Protein AF-0000000074030053 (afdb_homodimer)

Structure (mmCIF, N/CA/C/O backbone):
data_AF-0000000074030053-model_v1
#
loop_
_entity.id
_entity.type
_entity.pdbx_description
1 polymer 'Cell translocating kinase A N-terminus'
#
loop_
_atom_site.group_PDB
_atom_site.id
_atom_site.type_symbol
_atom_site.label_atom_id
_atom_site.label_alt_id
_atom_site.label_comp_id
_atom_site.label_asym_id
_atom_site.label_entity_id
_atom_site.label_seq_id
_atom_site.pdbx_PDB_ins_code
_atom_site.Cartn_x
_atom_site.Cartn_y
_atom_site.Cartn_z
_atom_site.occupancy
_atom_site.B_iso_or_equiv
_atom_site.auth_seq_id
_atom_site.auth_comp_id
_atom_site.auth_asym_id
_atom_site.auth_atom_id
_atom_site.pdbx_PDB_model_num
ATOM 1 N N . MET A 1 1 ? 24.75 19.812 11.156 1 85.69 1 MET A N 1
ATOM 2 C CA . MET A 1 1 ? 23.734 18.812 10.812 1 85.69 1 MET A CA 1
ATOM 3 C C . MET A 1 1 ? 24.188 17.406 11.188 1 85.69 1 MET A C 1
ATOM 5 O O . MET A 1 1 ? 25.391 17.125 11.18 1 85.69 1 MET A O 1
ATOM 9 N N . ILE A 1 2 ? 23.359 16.562 11.633 1 94.81 2 ILE A N 1
ATOM 10 C CA . ILE A 1 2 ? 23.641 15.188 12.047 1 94.81 2 ILE A CA 1
ATOM 11 C C . ILE A 1 2 ? 24.062 14.352 10.836 1 94.81 2 ILE A C 1
ATOM 13 O O . ILE A 1 2 ? 23.453 14.445 9.773 1 94.81 2 ILE A O 1
ATOM 17 N N . ASP A 1 3 ? 25.141 13.68 10.945 1 97.06 3 ASP A N 1
ATOM 18 C CA . ASP A 1 3 ? 25.562 12.75 9.906 1 97.06 3 ASP A CA 1
ATOM 19 C C . ASP A 1 3 ? 25.109 11.328 10.211 1 97.06 3 ASP A C 1
ATOM 21 O O . ASP A 1 3 ? 25.594 10.695 11.148 1 97.06 3 ASP A O 1
ATOM 25 N N . PHE A 1 4 ? 24.219 10.742 9.32 1 97.62 4 PHE A N 1
ATOM 26 C CA . PHE A 1 4 ? 23.609 9.438 9.578 1 97.62 4 PHE A CA 1
ATOM 27 C C . PHE A 1 4 ? 24.375 8.336 8.844 1 97.62 4 PHE A C 1
ATOM 29 O O . PHE A 1 4 ? 23.984 7.172 8.898 1 97.62 4 PHE A O 1
ATOM 36 N N . THR A 1 5 ? 25.438 8.633 8.219 1 96.75 5 THR A N 1
ATOM 37 C CA . THR A 1 5 ? 26.141 7.734 7.301 1 96.75 5 THR A CA 1
ATOM 38 C C . THR A 1 5 ? 26.562 6.449 8.008 1 96.75 5 THR A C 1
ATOM 40 O O . THR A 1 5 ? 26.453 5.359 7.449 1 96.75 5 THR A O 1
ATOM 43 N N . LEU A 1 6 ? 26.984 6.523 9.203 1 96.19 6 LEU A N 1
ATOM 44 C CA . LEU A 1 6 ? 27.594 5.379 9.883 1 96.19 6 LEU A CA 1
ATOM 45 C C . LEU A 1 6 ? 26.594 4.711 10.812 1 96.19 6 LEU A C 1
ATOM 47 O O . LEU A 1 6 ? 26.938 3.77 11.531 1 96.19 6 LEU A O 1
ATOM 51 N N . CYS A 1 7 ? 25.359 5.207 10.82 1 97.31 7 CYS A N 1
ATOM 52 C CA . CYS A 1 7 ? 24.344 4.574 11.656 1 97.31 7 CYS A CA 1
ATOM 53 C C . CYS A 1 7 ? 24.109 3.131 11.219 1 97.31 7 CYS A C 1
ATOM 55 O O . CYS A 1 7 ? 24.141 2.82 10.031 1 97.31 7 CYS A O 1
ATOM 57 N N . GLU A 1 8 ? 23.875 2.277 12.219 1 96.81 8 GLU A N 1
ATOM 58 C CA . GLU A 1 8 ? 23.562 0.881 11.93 1 96.81 8 GLU A CA 1
ATOM 59 C C . GLU A 1 8 ? 22.234 0.759 11.18 1 96.81 8 GLU A C 1
ATOM 61 O O . GLU A 1 8 ? 21.234 1.379 11.562 1 96.81 8 GLU A O 1
ATOM 66 N N . VAL A 1 9 ? 22.234 0.008 10.117 1 95.44 9 VAL A N 1
ATOM 67 C CA . VAL A 1 9 ? 21.031 -0.228 9.336 1 95.44 9 VAL A CA 1
ATOM 68 C C . VAL A 1 9 ? 20.344 -1.505 9.812 1 95.44 9 VAL A C 1
ATOM 70 O O . VAL A 1 9 ? 21 -2.537 9.992 1 95.44 9 VAL A O 1
ATOM 73 N N . ASN A 1 10 ? 19.078 -1.424 10.172 1 95.44 10 ASN A N 1
ATOM 74 C CA . ASN A 1 10 ? 18.266 -2.602 10.453 1 95.44 10 ASN A CA 1
ATOM 75 C C . ASN A 1 10 ? 17.578 -3.129 9.195 1 95.44 10 ASN A C 1
ATOM 77 O O . ASN A 1 10 ? 16.547 -2.602 8.773 1 95.44 10 ASN A O 1
ATOM 81 N N . LYS A 1 11 ? 18.062 -4.219 8.648 1 94.12 11 LYS A N 1
ATOM 82 C CA . LYS A 1 11 ? 17.594 -4.727 7.359 1 94.12 11 LYS A CA 1
ATOM 83 C C . LYS A 1 11 ? 16.281 -5.477 7.516 1 94.12 11 LYS A C 1
ATOM 85 O O . LYS A 1 11 ? 15.633 -5.824 6.523 1 94.12 11 LYS A O 1
ATOM 90 N N . PHE A 1 12 ? 15.844 -5.688 8.719 1 94.44 12 PHE A N 1
ATOM 91 C CA . PHE A 1 12 ? 14.633 -6.453 8.961 1 94.44 12 PHE A CA 1
ATOM 92 C C . PHE A 1 12 ? 13.414 -5.539 9.023 1 94.44 12 PHE A C 1
ATOM 94 O O . PHE A 1 12 ? 12.305 -5.988 9.336 1 94.44 12 PHE A O 1
ATOM 101 N N . ARG A 1 13 ? 13.633 -4.246 8.828 1 93.75 13 ARG A N 1
ATOM 102 C CA . ARG A 1 13 ? 12.555 -3.271 8.719 1 93.75 13 ARG A CA 1
ATOM 103 C C . ARG A 1 13 ? 12.594 -2.561 7.371 1 93.75 13 ARG A C 1
ATOM 105 O O . ARG A 1 13 ? 13.664 -2.209 6.875 1 93.75 13 ARG A O 1
ATOM 112 N N . ALA A 1 14 ? 11.469 -2.533 6.766 1 92.75 14 ALA A N 1
ATOM 113 C CA . ALA A 1 14 ? 11.305 -1.808 5.508 1 92.75 14 ALA A CA 1
ATOM 114 C C . ALA A 1 14 ? 9.961 -1.078 5.469 1 92.75 14 ALA A C 1
ATOM 116 O O . ALA A 1 14 ? 9.07 -1.365 6.27 1 92.75 14 ALA A O 1
ATOM 117 N N . TYR A 1 15 ? 9.875 -0.106 4.625 1 93.12 15 TYR A N 1
ATOM 118 C CA . TYR A 1 15 ? 8.711 0.775 4.633 1 93.12 15 TYR A CA 1
ATOM 119 C C . TYR A 1 15 ? 8.125 0.916 3.234 1 93.12 15 TYR A C 1
ATOM 121 O O . TYR A 1 15 ? 8.844 0.816 2.238 1 93.12 15 TYR A O 1
ATOM 129 N N . GLY A 1 16 ? 6.816 1.124 3.207 1 91.06 16 GLY A N 1
ATOM 130 C CA . GLY A 1 16 ? 6.141 1.364 1.942 1 91.06 16 GLY A CA 1
ATOM 131 C C . GLY A 1 16 ? 6.273 2.797 1.459 1 91.06 16 GLY A C 1
ATOM 132 O O . GLY A 1 16 ? 7.18 3.518 1.881 1 91.06 16 GLY A O 1
ATOM 133 N N . GLY A 1 17 ? 5.43 3.113 0.49 1 87.12 17 GLY A N 1
ATOM 134 C CA . GLY A 1 17 ? 5.438 4.457 -0.07 1 87.12 17 GLY A CA 1
ATOM 135 C C . GLY A 1 17 ? 5.969 4.508 -1.49 1 87.12 17 GLY A C 1
ATOM 136 O O . GLY A 1 17 ? 6.879 3.756 -1.846 1 87.12 17 GLY A O 1
ATOM 137 N N . ALA A 1 18 ? 5.484 5.449 -2.238 1 75.69 18 ALA A N 1
ATOM 138 C CA . ALA A 1 18 ? 5.781 5.535 -3.666 1 75.69 18 ALA A CA 1
ATOM 139 C C . ALA A 1 18 ? 7.098 6.273 -3.91 1 75.69 18 ALA A C 1
ATOM 141 O O . ALA A 1 18 ? 7.688 6.164 -4.984 1 75.69 18 ALA A O 1
ATOM 142 N N . ASN A 1 19 ? 7.543 7.145 -3.039 1 69.31 19 ASN A N 1
ATOM 143 C CA . ASN A 1 19 ? 8.703 7.988 -3.289 1 69.31 19 ASN A CA 1
ATOM 144 C C . ASN A 1 19 ? 10.008 7.215 -3.113 1 69.31 19 ASN A C 1
ATOM 146 O O . ASN A 1 19 ? 11.086 7.73 -3.404 1 69.31 19 ASN A O 1
ATOM 150 N N . GLY A 1 20 ? 9.938 6.156 -2.727 1 71.19 20 GLY A N 1
ATOM 151 C CA . GLY A 1 20 ? 11.062 5.242 -2.691 1 71.19 20 GLY A CA 1
ATOM 152 C C . GLY A 1 20 ? 12.164 5.695 -1.752 1 71.19 20 GLY A C 1
ATOM 153 O O . GLY A 1 20 ? 11.93 6.488 -0.838 1 71.19 20 GLY A O 1
ATOM 154 N N . ASN A 1 21 ? 13.25 5.176 -1.673 1 84.06 21 ASN A N 1
ATOM 155 C CA . ASN A 1 21 ? 14.555 5.297 -1.028 1 84.06 21 ASN A CA 1
ATOM 156 C C . ASN A 1 21 ? 14.414 5.578 0.466 1 84.06 21 ASN A C 1
ATOM 158 O O . ASN A 1 21 ? 14.375 6.734 0.884 1 84.06 21 ASN A O 1
ATOM 162 N N . LYS A 1 22 ? 14.219 4.684 1.257 1 92.69 22 LYS A N 1
ATOM 163 C CA . LYS A 1 22 ? 14.156 4.793 2.711 1 92.69 22 LYS A CA 1
ATOM 164 C C . LYS A 1 22 ? 14.688 3.529 3.383 1 92.69 22 LYS A C 1
ATOM 166 O O . LYS A 1 22 ? 14.484 2.422 2.881 1 92.69 22 LYS A O 1
ATOM 171 N N . ILE A 1 23 ? 15.414 3.717 4.387 1 94.56 23 ILE A N 1
ATOM 172 C CA . ILE A 1 23 ? 15.977 2.617 5.16 1 94.56 23 ILE A CA 1
ATOM 173 C C . ILE A 1 23 ? 15.719 2.846 6.648 1 94.56 23 ILE A C 1
ATOM 175 O O . ILE A 1 23 ? 15.398 3.961 7.066 1 94.56 23 ILE A O 1
ATOM 179 N N . ASN A 1 24 ? 15.75 1.771 7.406 1 96.75 24 ASN A N 1
ATOM 180 C CA . ASN A 1 24 ? 15.688 1.888 8.859 1 96.75 24 ASN A CA 1
ATOM 181 C C . ASN A 1 24 ? 17.078 1.964 9.469 1 96.75 24 ASN A C 1
ATOM 183 O O . ASN A 1 24 ? 17.969 1.186 9.109 1 96.75 24 ASN A O 1
ATOM 187 N N . ILE A 1 25 ? 17.312 2.881 10.328 1 97.38 25 ILE A N 1
ATOM 188 C CA . ILE A 1 25 ? 18.594 3.016 11 1 97.38 25 ILE A CA 1
ATOM 189 C C . ILE A 1 25 ? 18.375 3.121 12.516 1 97.38 25 ILE A C 1
ATOM 191 O O . ILE A 1 25 ? 17.281 3.418 12.969 1 97.38 25 ILE A O 1
ATOM 195 N N . LEU A 1 26 ? 19.422 2.811 13.234 1 97.31 26 LEU A N 1
ATOM 196 C CA . LEU A 1 26 ? 19.453 3.055 14.68 1 97.31 26 LEU A CA 1
ATOM 197 C C . LEU A 1 26 ? 20.281 4.305 14.992 1 97.31 26 LEU A C 1
ATOM 199 O O . LEU A 1 26 ? 21.453 4.395 14.633 1 97.31 26 LEU A O 1
ATOM 203 N N . TYR A 1 27 ? 19.688 5.258 15.578 1 97.44 27 TYR A N 1
ATOM 204 C CA . TYR A 1 27 ? 20.359 6.48 16 1 97.44 27 TYR A CA 1
ATOM 205 C C . TYR A 1 27 ? 20.047 6.789 17.469 1 97.44 27 TYR A C 1
ATOM 207 O O . TYR A 1 27 ? 18.891 6.895 17.859 1 97.44 27 TYR A O 1
ATOM 215 N N . GLY A 1 28 ? 21.094 6.887 18.281 1 95.62 28 GLY A N 1
ATOM 216 C CA . GLY A 1 28 ? 20.922 7.156 19.703 1 95.62 28 GLY A CA 1
ATOM 217 C C . GLY A 1 28 ? 20.094 6.102 20.406 1 95.62 28 GLY A C 1
ATOM 218 O O . GLY A 1 28 ? 19.281 6.422 21.266 1 95.62 28 GLY A O 1
ATOM 219 N N . GLY A 1 29 ? 20.094 4.902 19.953 1 94.25 29 GLY A N 1
ATOM 220 C CA . GLY A 1 29 ? 19.375 3.801 20.578 1 94.25 29 GLY A CA 1
ATOM 221 C C . GLY A 1 29 ? 17.938 3.678 20.125 1 94.25 29 GLY A C 1
ATOM 222 O O . GLY A 1 29 ? 17.203 2.793 20.578 1 94.25 29 GLY A O 1
ATOM 223 N N . ASN A 1 30 ? 17.578 4.594 19.219 1 96 30 ASN A N 1
ATOM 224 C CA . ASN A 1 30 ? 16.203 4.574 18.75 1 96 30 ASN A CA 1
ATOM 225 C C . ASN A 1 30 ? 16.125 4.254 17.266 1 96 30 ASN A C 1
ATOM 227 O O . ASN A 1 30 ? 17.078 4.492 16.516 1 96 30 ASN A O 1
ATOM 231 N N . SER A 1 31 ? 14.984 3.635 16.891 1 96.94 31 SER A N 1
ATOM 232 C CA . SER A 1 31 ? 14.727 3.258 15.5 1 96.94 31 SER A CA 1
ATOM 233 C C . SER A 1 31 ? 14.172 4.438 14.695 1 96.94 31 SER A C 1
ATOM 235 O O . SER A 1 31 ? 13.227 5.098 15.133 1 96.94 31 SER A O 1
ATOM 237 N N . TYR A 1 32 ? 14.859 4.73 13.531 1 98.06 32 TYR A N 1
ATOM 238 C CA . TYR A 1 32 ? 14.414 5.805 12.648 1 98.06 32 TYR A CA 1
ATOM 239 C C . TYR A 1 32 ? 14.266 5.309 11.219 1 98.06 32 TYR A C 1
ATOM 241 O O . TYR A 1 32 ? 15.062 4.492 10.75 1 98.06 32 TYR A O 1
ATOM 249 N N . MET A 1 33 ? 13.234 5.746 10.547 1 97.44 33 MET A N 1
ATOM 250 C CA . MET A 1 33 ? 13.141 5.637 9.094 1 97.44 33 MET A CA 1
ATOM 251 C C . MET A 1 33 ? 13.883 6.785 8.414 1 97.44 33 MET A C 1
ATOM 253 O O . MET A 1 33 ? 13.531 7.953 8.602 1 97.44 33 MET A O 1
ATOM 257 N N . LEU A 1 34 ? 14.93 6.5 7.691 1 96.56 34 LEU A N 1
ATOM 258 C CA . LEU A 1 34 ? 15.695 7.516 6.98 1 96.56 34 LEU A CA 1
ATOM 259 C C . LEU A 1 34 ? 15.195 7.672 5.547 1 96.56 34 LEU A C 1
ATOM 261 O O . LEU A 1 34 ? 15.258 6.73 4.754 1 96.56 34 LEU A O 1
ATOM 265 N N . LYS A 1 35 ? 14.656 8.812 5.266 1 94.19 35 LYS A N 1
ATOM 266 C CA . LYS A 1 35 ? 14.148 9.117 3.928 1 94.19 35 LYS A CA 1
ATOM 267 C C . LYS A 1 35 ? 15.188 9.891 3.115 1 94.19 35 LYS A C 1
ATOM 269 O O . LYS A 1 35 ? 15.812 10.82 3.627 1 94.19 35 LYS A O 1
ATOM 274 N N . PHE A 1 36 ? 15.352 9.492 1.903 1 91.44 36 PHE A N 1
ATOM 275 C CA . PHE A 1 36 ? 16.281 10.133 0.985 1 91.44 36 PHE A CA 1
ATOM 276 C C . PHE A 1 36 ? 15.539 10.953 -0.062 1 91.44 36 PHE A C 1
ATOM 278 O O . PHE A 1 36 ? 14.391 10.656 -0.39 1 91.44 36 PHE A O 1
ATOM 285 N N . PRO A 1 37 ? 16.188 11.992 -0.51 1 86.06 37 PRO A N 1
ATOM 286 C CA . PRO A 1 37 ? 15.562 12.727 -1.618 1 86.06 37 PRO A CA 1
ATOM 287 C C . PRO A 1 37 ? 15.508 11.906 -2.906 1 86.06 37 PRO A C 1
ATOM 289 O O . PRO A 1 37 ? 16.312 10.992 -3.096 1 86.06 37 PRO A O 1
ATOM 292 N N . PRO A 1 38 ? 14.43 12.156 -3.668 1 75.25 38 PRO A N 1
ATOM 293 C CA . PRO A 1 38 ? 14.375 11.43 -4.938 1 75.25 38 PRO A CA 1
ATOM 294 C C . PRO A 1 38 ? 15.602 11.688 -5.816 1 75.25 38 PRO A C 1
ATOM 296 O O . PRO A 1 38 ? 16.266 12.711 -5.668 1 75.25 38 PRO A O 1
ATOM 299 N N . ALA A 1 39 ? 15.945 10.641 -6.594 1 66.44 39 ALA A N 1
ATOM 300 C CA . ALA A 1 39 ? 17.047 10.828 -7.539 1 66.44 39 ALA A CA 1
ATOM 301 C C . ALA A 1 39 ? 16.703 11.906 -8.562 1 66.44 39 ALA A C 1
ATOM 303 O O . ALA A 1 39 ? 15.555 12.062 -8.953 1 66.44 39 ALA A O 1
ATOM 304 N N . PRO A 1 40 ? 17.703 12.75 -8.719 1 57.56 40 PRO A N 1
ATOM 305 C CA . PRO A 1 40 ? 17.469 13.805 -9.711 1 57.56 40 PRO A CA 1
ATOM 306 C C . PRO A 1 40 ? 16.984 13.258 -11.055 1 57.56 40 PRO A C 1
ATOM 308 O O . PRO A 1 40 ? 17.391 12.172 -11.469 1 57.56 40 PRO A O 1
ATOM 311 N N . SER A 1 41 ? 15.758 13.461 -11.32 1 54.22 41 SER A N 1
ATOM 312 C CA . SER A 1 41 ? 15.312 13.102 -12.664 1 54.22 41 SER A CA 1
ATOM 313 C C . SER A 1 41 ? 16.156 13.797 -13.727 1 54.22 41 SER A C 1
ATOM 315 O O . SER A 1 41 ? 16.734 14.852 -13.469 1 54.22 41 SER A O 1
ATOM 317 N N . ARG A 1 42 ? 16.453 13.086 -14.875 1 47.09 42 ARG A N 1
ATOM 318 C CA . ARG A 1 42 ? 17.156 13.688 -16 1 47.09 42 ARG A CA 1
ATOM 319 C C . ARG A 1 42 ? 16.656 15.102 -16.281 1 47.09 42 ARG A C 1
ATOM 321 O O . ARG A 1 42 ? 17.297 15.867 -16.984 1 47.09 42 ARG A O 1
ATOM 328 N N . ASN A 1 43 ? 15.461 15.266 -16.156 1 42.03 43 ASN A N 1
ATOM 329 C CA . ASN A 1 43 ? 15.055 16.656 -16.375 1 42.03 43 ASN A CA 1
ATOM 330 C C . ASN A 1 43 ? 15.523 17.562 -15.25 1 42.03 43 ASN A C 1
ATOM 332 O O . ASN A 1 43 ? 15.016 17.484 -14.133 1 42.03 43 ASN A O 1
ATOM 336 N N . LYS A 1 44 ? 16.703 18.125 -15.305 1 45.5 44 LYS A N 1
ATOM 337 C CA . LYS A 1 44 ? 17.516 19.016 -14.469 1 45.5 44 LYS A CA 1
ATOM 338 C C . LYS A 1 44 ? 16.641 20 -13.703 1 45.5 44 LYS A C 1
ATOM 340 O O . LYS A 1 44 ? 17.062 20.531 -12.672 1 45.5 44 LYS A O 1
ATOM 345 N N . THR A 1 45 ? 15.664 20.469 -14.32 1 41.75 45 THR A N 1
ATOM 346 C CA . THR A 1 45 ? 14.953 21.609 -13.75 1 41.75 45 THR A CA 1
ATOM 347 C C . THR A 1 45 ? 14.266 21.219 -12.445 1 41.75 45 THR A C 1
ATOM 349 O O . THR A 1 45 ? 13.82 22.078 -11.695 1 41.75 45 THR A O 1
ATOM 352 N N . MET A 1 46 ? 13.992 19.875 -12.18 1 45.31 46 MET A N 1
ATOM 353 C CA . MET A 1 46 ? 13.172 19.391 -11.078 1 45.31 46 MET A CA 1
ATOM 354 C C . MET A 1 46 ? 14.047 18.812 -9.969 1 45.31 46 MET A C 1
ATOM 356 O O . MET A 1 46 ? 13.555 18.109 -9.086 1 45.31 46 MET A O 1
ATOM 360 N N . SER A 1 47 ? 15.375 19.016 -10.008 1 46.47 47 SER A N 1
ATOM 361 C CA . SER A 1 47 ? 16.406 18.281 -9.258 1 46.47 47 SER A CA 1
ATOM 362 C C . SER A 1 47 ? 16.219 18.469 -7.758 1 46.47 47 SER A C 1
ATOM 364 O O . SER A 1 47 ? 16.719 17.672 -6.965 1 46.47 47 SER A O 1
ATOM 366 N N . TYR A 1 48 ? 15.797 19.719 -7.301 1 50.25 48 TYR A N 1
ATOM 367 C CA . TYR A 1 48 ? 15.969 19.938 -5.867 1 50.25 48 TYR A CA 1
ATOM 368 C C . TYR A 1 48 ? 14.656 19.734 -5.125 1 50.25 48 TYR A C 1
ATOM 370 O O . TYR A 1 48 ? 13.664 20.406 -5.402 1 50.25 48 TYR A O 1
ATOM 378 N N . THR A 1 49 ? 14.297 18.391 -4.695 1 62.44 49 THR A N 1
ATOM 379 C CA . THR A 1 49 ? 13.078 18.297 -3.9 1 62.44 49 THR A CA 1
ATOM 380 C C . THR A 1 49 ? 13.359 18.609 -2.434 1 62.44 49 THR A C 1
ATOM 382 O O . THR A 1 49 ? 14.383 18.188 -1.891 1 62.44 49 THR A O 1
ATOM 385 N N . ASN A 1 50 ? 12.656 19.703 -1.871 1 83.94 50 ASN A N 1
ATOM 386 C CA . ASN A 1 50 ? 12.656 20.141 -0.479 1 83.94 50 ASN A CA 1
ATOM 387 C C . ASN A 1 50 ? 11.82 19.203 0.401 1 83.94 50 ASN A C 1
ATOM 389 O O . ASN A 1 50 ? 11.344 19.609 1.463 1 83.94 50 ASN A O 1
ATOM 393 N N . GLY A 1 51 ? 11.695 17.953 -0.113 1 90.69 51 GLY A N 1
ATOM 394 C CA . GLY A 1 51 ? 10.805 17.047 0.585 1 90.69 51 GLY A CA 1
ATOM 395 C C . GLY A 1 51 ? 11.25 16.734 2.004 1 90.69 51 GLY A C 1
ATOM 396 O O . GLY A 1 51 ? 10.43 16.672 2.918 1 90.69 51 GLY A O 1
ATOM 397 N N . CYS A 1 52 ? 12.531 16.641 2.184 1 93.38 52 CYS A N 1
ATOM 398 C CA . CYS A 1 52 ? 13.078 16.328 3.5 1 93.38 52 CYS A CA 1
ATOM 399 C C . CYS A 1 52 ? 12.883 17.5 4.461 1 93.38 52 CYS A C 1
ATOM 401 O O . CYS A 1 52 ? 12.484 17.297 5.609 1 93.38 52 CYS A O 1
ATOM 403 N N . ILE A 1 53 ? 13.086 18.672 3.943 1 93.94 53 ILE A N 1
ATOM 404 C CA . ILE A 1 53 ? 12.938 19.875 4.77 1 93.94 53 ILE A CA 1
ATOM 405 C C . ILE A 1 53 ? 11.461 20.094 5.078 1 93.94 53 ILE A C 1
ATOM 407 O O . ILE A 1 53 ? 11.102 20.453 6.203 1 93.94 53 ILE A O 1
ATOM 411 N N . SER A 1 54 ? 10.641 19.906 4.055 1 96 54 SER A N 1
ATOM 412 C CA . SER A 1 54 ? 9.203 20.016 4.262 1 96 54 SER A CA 1
ATOM 413 C C . SER A 1 54 ? 8.719 19.062 5.34 1 96 54 SER A C 1
ATOM 415 O O . SER A 1 54 ? 7.91 19.438 6.195 1 96 54 SER A O 1
ATOM 417 N N . GLU A 1 55 ? 9.227 17.828 5.281 1 96.5 55 GLU A N 1
ATOM 418 C CA . GLU A 1 55 ? 8.891 16.828 6.285 1 96.5 55 GLU A CA 1
ATOM 419 C C . GLU A 1 55 ? 9.258 17.297 7.688 1 96.5 55 GLU A C 1
ATOM 421 O O . GLU A 1 55 ? 8.43 17.25 8.602 1 96.5 55 GLU A O 1
ATOM 426 N N . TYR A 1 56 ? 10.445 17.781 7.828 1 97.12 56 TYR A N 1
ATOM 427 C CA . TYR A 1 56 ? 10.945 18.25 9.117 1 97.12 56 TYR A CA 1
ATOM 428 C C . TYR A 1 56 ? 10.133 19.438 9.625 1 97.12 56 TYR A C 1
ATOM 430 O O . TYR A 1 56 ? 9.586 19.391 10.727 1 97.12 56 TYR A O 1
ATOM 438 N N . LEU A 1 57 ? 10.039 20.438 8.844 1 97.81 57 LEU A N 1
ATOM 439 C CA . LEU A 1 57 ? 9.422 21.688 9.266 1 97.81 57 LEU A CA 1
ATOM 440 C C . LEU A 1 57 ? 7.934 21.516 9.516 1 97.81 57 LEU A C 1
ATOM 442 O O . LEU A 1 57 ? 7.406 21.969 10.531 1 97.81 57 LEU A O 1
ATOM 446 N N . ALA A 1 58 ? 7.266 20.812 8.617 1 98.44 58 ALA A N 1
ATOM 447 C CA . ALA A 1 58 ? 5.824 20.609 8.758 1 98.44 58 ALA A CA 1
ATOM 448 C C . ALA A 1 58 ? 5.5 19.797 10.008 1 98.44 58 ALA A C 1
ATOM 450 O O . ALA A 1 58 ? 4.555 20.125 10.734 1 98.44 58 ALA A O 1
ATOM 451 N N . CYS A 1 59 ? 6.262 18.766 10.289 1 98.56 59 CYS A N 1
ATOM 452 C CA . CYS A 1 59 ? 6.039 18 11.508 1 98.56 59 CYS A CA 1
ATOM 453 C C . CYS A 1 59 ? 6.195 18.859 12.75 1 98.56 59 CYS A C 1
ATOM 455 O O . CYS A 1 59 ? 5.398 18.766 13.68 1 98.56 59 CYS A O 1
ATOM 457 N N . HIS A 1 60 ? 7.164 19.688 12.742 1 98.62 60 HIS A N 1
ATOM 458 C CA . HIS A 1 60 ? 7.383 20.562 13.898 1 98.62 60 HIS A CA 1
ATOM 459 C C . HIS A 1 60 ? 6.262 21.578 14.039 1 98.62 60 HIS A C 1
ATOM 461 O O . HIS A 1 60 ? 5.852 21.922 15.148 1 98.62 60 HIS A O 1
ATOM 467 N N . ILE A 1 61 ? 5.801 22.078 12.93 1 98.81 61 ILE A N 1
ATOM 468 C CA . ILE A 1 61 ? 4.688 23.016 13 1 98.81 61 ILE A CA 1
ATOM 469 C C . ILE A 1 61 ? 3.438 22.297 13.508 1 98.81 61 ILE A C 1
ATOM 471 O O . ILE A 1 61 ? 2.723 22.828 14.367 1 98.81 61 ILE A O 1
ATOM 475 N N . PHE A 1 62 ? 3.174 21.062 13.023 1 98.88 62 PHE A N 1
ATOM 476 C CA . PHE A 1 62 ? 2.07 20.266 13.547 1 98.88 62 PHE A CA 1
ATOM 477 C C . PHE A 1 62 ? 2.156 20.156 15.062 1 98.88 62 PHE A C 1
ATOM 479 O O . PHE A 1 62 ? 1.144 20.266 15.758 1 98.88 62 PHE A O 1
ATOM 486 N N . ALA A 1 63 ? 3.322 19.984 15.578 1 98.75 63 ALA A N 1
ATOM 487 C CA . ALA A 1 63 ? 3.518 19.859 17.016 1 98.75 63 ALA A CA 1
ATOM 488 C C . ALA A 1 63 ? 3.111 21.141 17.734 1 98.75 63 ALA A C 1
ATOM 490 O O . ALA A 1 63 ? 2.502 21.078 18.812 1 98.75 63 ALA A O 1
ATOM 491 N N . THR A 1 64 ? 3.457 22.312 17.188 1 98.5 64 THR A N 1
ATOM 492 C CA . THR A 1 64 ? 3.096 23.578 17.812 1 98.5 64 THR A CA 1
ATOM 493 C C . THR A 1 64 ? 1.58 23.75 17.828 1 98.5 64 THR A C 1
ATOM 495 O O . THR A 1 64 ? 1.053 24.531 18.625 1 98.5 64 THR A O 1
ATOM 498 N N . LEU A 1 65 ? 0.878 23.047 16.938 1 98.69 65 LEU A N 1
ATOM 499 C CA . LEU A 1 65 ? -0.576 23.141 16.859 1 98.69 65 LEU A CA 1
ATOM 500 C C . LEU A 1 65 ? -1.228 22.172 17.844 1 98.69 65 LEU A C 1
ATOM 502 O O . LEU A 1 65 ? -2.455 22.062 17.891 1 98.69 65 LEU A O 1
ATOM 506 N N . GLY A 1 66 ? -0.427 21.406 18.578 1 98.25 66 GLY A N 1
ATOM 507 C CA . GLY A 1 66 ? -0.949 20.578 19.641 1 98.25 66 GLY A CA 1
ATOM 508 C C . GLY A 1 66 ? -1.113 19.125 19.234 1 98.25 66 GLY A C 1
ATOM 509 O O . GLY A 1 66 ? -1.661 18.312 19.984 1 98.25 66 GLY A O 1
ATOM 510 N N . PHE A 1 67 ? -0.667 18.719 18.062 1 98.75 67 PHE A N 1
ATOM 511 C CA . PHE A 1 67 ? -0.771 17.328 17.609 1 98.75 67 PHE A CA 1
ATOM 512 C C . PHE A 1 67 ? 0.382 16.5 18.156 1 98.75 67 PHE A C 1
ATOM 514 O O . PHE A 1 67 ? 1.504 16.984 18.297 1 98.75 67 PHE A O 1
ATOM 521 N N . LYS A 1 68 ? 0.072 15.273 18.562 1 98.44 68 LYS A N 1
ATOM 522 C CA . LYS A 1 68 ? 1.15 14.289 18.609 1 98.44 68 LYS A CA 1
ATOM 523 C C . LYS A 1 68 ? 1.726 14.031 17.219 1 98.44 68 LYS A C 1
ATOM 525 O O . LYS A 1 68 ? 0.991 13.688 16.297 1 98.44 68 LYS A O 1
ATOM 530 N N . THR A 1 69 ? 2.998 14.234 17.031 1 98.75 69 THR A N 1
ATOM 531 C CA . THR A 1 69 ? 3.602 14.172 15.711 1 98.75 69 THR A CA 1
ATOM 532 C C . THR A 1 69 ? 4.84 13.273 15.719 1 98.75 69 THR A C 1
ATOM 534 O O . THR A 1 69 ? 5.508 13.148 16.75 1 98.75 69 THR A O 1
ATOM 537 N N . GLN A 1 70 ? 5.07 12.625 14.609 1 98.56 70 GLN A N 1
ATOM 538 C CA . GLN A 1 70 ? 6.293 11.852 14.43 1 98.56 70 GLN A CA 1
ATOM 539 C C . GLN A 1 70 ? 7.531 12.727 14.633 1 98.56 70 GLN A C 1
ATOM 541 O O . GLN A 1 70 ? 7.582 13.859 14.148 1 98.56 70 GLN A O 1
ATOM 546 N N . GLU A 1 71 ? 8.484 12.203 15.359 1 98.12 71 GLU A N 1
ATOM 547 C CA . GLU A 1 71 ? 9.758 12.898 15.5 1 98.12 71 GLU A CA 1
ATOM 548 C C . GLU A 1 71 ? 10.508 12.945 14.172 1 98.12 71 GLU A C 1
ATOM 550 O O . GLU A 1 71 ? 10.586 11.945 13.461 1 98.12 71 GLU A O 1
ATOM 555 N N . THR A 1 72 ? 11.047 14.109 13.828 1 97.94 72 THR A N 1
ATOM 556 C CA . THR A 1 72 ? 11.836 14.227 12.609 1 97.94 72 THR A CA 1
ATOM 557 C C . THR A 1 72 ? 13.148 14.953 12.891 1 97.94 72 THR A C 1
ATOM 559 O O . THR A 1 72 ? 13.188 15.898 13.68 1 97.94 72 THR A O 1
ATOM 562 N N . LEU A 1 73 ? 14.234 14.477 12.266 1 97.44 73 LEU A N 1
ATOM 563 C CA . LEU A 1 73 ? 15.57 15.062 12.32 1 97.44 73 LEU A CA 1
ATOM 564 C C . LEU A 1 73 ? 16.141 15.242 10.922 1 97.44 73 LEU A C 1
ATOM 566 O O . LEU A 1 73 ? 16.109 14.32 10.102 1 97.44 73 LEU A O 1
ATOM 570 N N . VAL A 1 74 ? 16.641 16.422 10.672 1 95.69 74 VAL A N 1
ATOM 571 C CA . VAL A 1 74 ? 17.312 16.641 9.391 1 95.69 74 VAL A CA 1
ATOM 572 C C . VAL A 1 74 ? 18.812 16.375 9.539 1 95.69 74 VAL A C 1
ATOM 574 O O . VAL A 1 74 ? 19.406 16.703 10.562 1 95.69 74 VAL A O 1
ATOM 577 N N . GLY A 1 75 ? 19.406 15.719 8.516 1 95.62 75 GLY A N 1
ATOM 578 C CA . GLY A 1 75 ? 20.828 15.43 8.516 1 95.62 75 GLY A CA 1
ATOM 579 C C . GLY A 1 75 ? 21.375 15.117 7.133 1 95.62 75 GLY A C 1
ATOM 580 O O . GLY A 1 75 ? 20.828 15.57 6.125 1 95.62 75 GLY A O 1
ATOM 581 N N . THR A 1 76 ? 22.547 14.516 7.188 1 95.38 76 THR A N 1
ATOM 582 C CA . THR A 1 76 ? 23.203 14.164 5.926 1 95.38 76 THR A CA 1
ATOM 583 C C . THR A 1 76 ? 23.516 12.672 5.879 1 95.38 76 THR A C 1
ATOM 585 O O . THR A 1 76 ? 23.516 12 6.91 1 95.38 76 THR A O 1
ATOM 588 N N . TYR A 1 77 ? 23.641 12.164 4.734 1 94.56 77 TYR A N 1
ATOM 589 C CA . TYR A 1 77 ? 24.062 10.797 4.449 1 94.56 77 TYR A CA 1
ATOM 590 C C . TYR A 1 77 ? 24.969 10.758 3.223 1 94.56 77 TYR A C 1
ATOM 592 O O . TYR A 1 77 ? 24.609 11.281 2.164 1 94.56 77 TYR A O 1
ATOM 600 N N . THR A 1 78 ? 26.109 10.188 3.398 1 93.56 78 THR A N 1
ATOM 601 C CA . THR A 1 78 ? 27.031 10.023 2.283 1 93.56 78 THR A CA 1
ATOM 602 C C . THR A 1 78 ? 26.938 8.617 1.705 1 93.56 78 THR A C 1
ATOM 604 O O . THR A 1 78 ? 27.188 7.633 2.404 1 93.56 78 THR A O 1
ATOM 607 N N . ASP A 1 79 ? 26.578 8.539 0.444 1 85.94 79 ASP A N 1
ATOM 608 C CA . ASP A 1 79 ? 26.422 7.227 -0.175 1 85.94 79 ASP A CA 1
ATOM 609 C C . ASP A 1 79 ? 27.781 6.582 -0.459 1 85.94 79 ASP A C 1
ATOM 611 O O . ASP A 1 79 ? 28.812 7.203 -0.247 1 85.94 79 ASP A O 1
ATOM 615 N N . PRO A 1 80 ? 27.812 5.32 -0.924 1 82.56 80 PRO A N 1
ATOM 616 C CA . PRO A 1 80 ? 29.078 4.609 -1.142 1 82.56 80 PRO A CA 1
ATOM 617 C C . PRO A 1 80 ? 29.953 5.262 -2.217 1 82.56 80 PRO A C 1
ATOM 619 O O . PRO A 1 80 ? 31.156 5.023 -2.268 1 82.56 80 PRO A O 1
ATOM 622 N N . ARG A 1 81 ? 29.406 6.023 -3.062 1 85.31 81 ARG A N 1
ATOM 623 C CA . ARG A 1 81 ? 30.141 6.695 -4.125 1 85.31 81 ARG A CA 1
ATOM 624 C C . ARG A 1 81 ? 30.703 8.023 -3.641 1 85.31 81 ARG A C 1
ATOM 626 O O . ARG A 1 81 ? 31.312 8.766 -4.418 1 85.31 81 ARG A O 1
ATOM 633 N N . GLY A 1 82 ? 30.359 8.422 -2.389 1 88.62 82 GLY A N 1
ATOM 634 C CA . GLY A 1 82 ? 30.922 9.617 -1.788 1 88.62 82 GLY A CA 1
ATOM 635 C C . GLY A 1 82 ? 30.031 10.836 -1.923 1 88.62 82 GLY A C 1
ATOM 636 O O . GLY A 1 82 ? 30.422 11.945 -1.56 1 88.62 82 GLY A O 1
ATOM 637 N N . LYS A 1 83 ? 28.906 10.664 -2.424 1 87.88 83 LYS A N 1
ATOM 638 C CA . LYS A 1 83 ? 28 11.781 -2.594 1 87.88 83 LYS A CA 1
ATOM 639 C C . LYS A 1 83 ? 27.172 12.016 -1.332 1 87.88 83 LYS A C 1
ATOM 641 O O . LYS A 1 83 ? 26.5 11.102 -0.846 1 87.88 83 LYS A O 1
ATOM 646 N N . GLU A 1 84 ? 27.234 13.227 -0.862 1 91.62 84 GLU A N 1
ATOM 647 C CA . GLU A 1 84 ? 26.469 13.594 0.332 1 91.62 84 GLU A CA 1
ATOM 648 C C . GLU A 1 84 ? 25.078 14.086 -0.031 1 91.62 84 GLU A C 1
ATOM 650 O O . GLU A 1 84 ? 24.906 14.859 -0.978 1 91.62 84 GLU A O 1
ATOM 655 N N . LYS A 1 85 ? 24.062 13.586 0.689 1 88.88 85 LYS A N 1
ATOM 656 C CA . LYS A 1 85 ? 22.656 13.961 0.494 1 88.88 85 LYS A CA 1
ATOM 657 C C . LYS A 1 85 ? 22.047 14.477 1.792 1 88.88 85 LYS A C 1
ATOM 659 O O . LYS A 1 85 ? 22.422 14.039 2.881 1 88.88 85 LYS A O 1
ATOM 664 N N . VAL A 1 86 ? 21.172 15.5 1.649 1 91.69 86 VAL A N 1
ATOM 665 C CA . VAL A 1 86 ? 20.344 15.906 2.779 1 91.69 86 VAL A CA 1
ATOM 666 C C . VAL A 1 86 ? 19.203 14.906 2.973 1 91.69 86 VAL A C 1
ATOM 668 O O . VAL A 1 86 ? 18.484 14.578 2.025 1 91.69 86 VAL A O 1
ATOM 671 N N . VAL A 1 87 ? 19.109 14.367 4.168 1 94.38 87 VAL A N 1
ATOM 672 C CA . VAL A 1 87 ? 18.125 13.336 4.477 1 94.38 87 VAL A CA 1
ATOM 673 C C . VAL A 1 87 ? 17.312 13.75 5.699 1 94.38 87 VAL A C 1
ATOM 675 O O . VAL A 1 87 ? 17.656 14.711 6.391 1 94.38 87 VAL A O 1
ATOM 678 N N . VAL A 1 88 ? 16.188 13.102 5.883 1 96.31 88 VAL A N 1
ATOM 679 C CA . VAL A 1 88 ? 15.375 13.312 7.082 1 96.31 88 VAL A CA 1
ATOM 680 C C . VAL A 1 88 ? 15.141 11.984 7.789 1 96.31 88 VAL A C 1
ATOM 682 O O . VAL A 1 88 ? 14.781 10.992 7.156 1 96.31 88 VAL A O 1
ATOM 685 N N . ALA A 1 89 ? 15.484 11.914 9.047 1 97.88 89 ALA A N 1
ATOM 686 C CA . ALA A 1 89 ? 15.211 10.758 9.898 1 97.88 89 ALA A CA 1
ATOM 687 C C . ALA A 1 89 ? 13.875 10.914 10.625 1 97.88 89 ALA A C 1
ATOM 689 O O . ALA A 1 89 ? 13.664 11.906 11.328 1 97.88 89 ALA A O 1
ATOM 690 N N . CYS A 1 90 ? 12.977 10 10.422 1 98.25 90 CYS A N 1
ATOM 691 C CA . CYS A 1 90 ? 11.672 9.984 11.062 1 98.25 90 CYS A CA 1
ATOM 692 C C . CYS A 1 90 ? 11.578 8.875 12.102 1 98.25 90 CYS A C 1
ATOM 694 O O . CYS A 1 90 ? 11.797 7.703 11.781 1 98.25 90 CYS A O 1
ATOM 696 N N . GLY A 1 91 ? 11.297 9.258 13.305 1 98.19 91 GLY A N 1
ATOM 697 C CA . GLY A 1 91 ? 11.219 8.266 14.367 1 98.19 91 GLY A CA 1
ATOM 698 C C . GLY A 1 91 ? 10.219 7.16 14.07 1 98.19 91 GLY A C 1
ATOM 699 O O . GLY A 1 91 ? 9.094 7.426 13.648 1 98.19 91 GLY A O 1
ATOM 700 N N . ASP A 1 92 ? 10.656 5.918 14.18 1 97.5 92 ASP A N 1
ATOM 701 C CA . ASP A 1 92 ? 9.766 4.781 14.008 1 97.5 92 ASP A CA 1
ATOM 702 C C . ASP A 1 92 ? 8.859 4.602 15.219 1 97.5 92 ASP A C 1
ATOM 704 O O . ASP A 1 92 ? 9.281 4.062 16.25 1 97.5 92 ASP A O 1
ATOM 708 N N . PHE A 1 93 ? 7.625 4.98 15.086 1 97.06 93 PHE A N 1
ATOM 709 C CA . PHE A 1 93 ? 6.73 4.973 16.234 1 97.06 93 PHE A CA 1
ATOM 710 C C . PHE A 1 93 ? 6.086 3.6 16.406 1 97.06 93 PHE A C 1
ATOM 712 O O . PHE A 1 93 ? 5.203 3.424 17.25 1 97.06 93 PHE A O 1
ATOM 719 N N . THR A 1 94 ? 6.414 2.619 15.562 1 94.19 94 THR A N 1
ATOM 720 C CA . THR A 1 94 ? 5.914 1.258 15.719 1 94.19 94 THR A CA 1
ATOM 721 C C . THR A 1 94 ? 6.879 0.423 16.562 1 94.19 94 THR A C 1
ATOM 723 O O . THR A 1 94 ? 6.719 -0.795 16.672 1 94.19 94 THR A O 1
ATOM 726 N N . GLU A 1 95 ? 7.855 1.062 17.078 1 84.94 95 GLU A N 1
ATOM 727 C CA . GLU A 1 95 ? 8.781 0.365 17.969 1 84.94 95 GLU A CA 1
ATOM 728 C C . GLU A 1 95 ? 8.055 -0.234 19.172 1 84.94 95 GLU A C 1
ATOM 730 O O . GLU A 1 95 ? 6.973 0.226 19.547 1 84.94 95 GLU A O 1
ATOM 735 N N . GLY A 1 96 ? 8.586 -1.32 19.797 1 81.19 96 GLY A N 1
ATOM 736 C CA . GLY A 1 96 ? 8.031 -1.92 21 1 81.19 96 GLY A CA 1
ATOM 737 C C . GLY A 1 96 ? 6.848 -2.83 20.719 1 81.19 96 GLY A C 1
ATOM 738 O O . GLY A 1 96 ? 5.992 -3.023 21.594 1 81.19 96 GLY A O 1
ATOM 739 N N . GLY A 1 97 ? 6.695 -3.264 19.484 1 83.69 97 GLY A N 1
ATOM 740 C CA . GLY A 1 97 ? 5.676 -4.254 19.188 1 83.69 97 GLY A CA 1
ATOM 741 C C . GLY A 1 97 ? 4.383 -3.645 18.672 1 83.69 97 GLY A C 1
ATOM 742 O O . GLY A 1 97 ? 3.428 -4.363 18.375 1 83.69 97 GLY A O 1
ATOM 743 N N . LYS A 1 98 ? 4.301 -2.301 18.609 1 92.81 98 LYS A N 1
ATOM 744 C CA . LYS A 1 98 ? 3.113 -1.651 18.062 1 92.81 98 LYS A CA 1
ATOM 745 C C . LYS A 1 98 ? 3.064 -1.772 16.547 1 92.81 98 LYS A C 1
ATOM 747 O O . LYS A 1 98 ? 4.094 -1.98 15.898 1 92.81 98 LYS A O 1
ATOM 752 N N . ARG A 1 99 ? 1.886 -1.757 16.109 1 94.5 99 ARG A N 1
ATOM 753 C CA . ARG A 1 99 ? 1.665 -1.822 14.664 1 94.5 99 ARG A CA 1
ATOM 754 C C . ARG A 1 99 ? 0.786 -0.668 14.195 1 94.5 99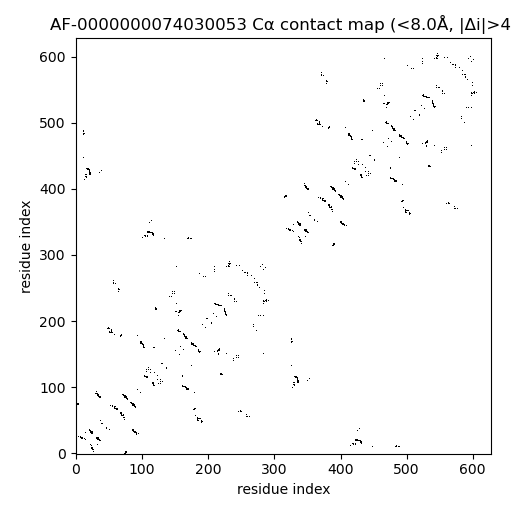 ARG A C 1
ATOM 756 O O . ARG A 1 99 ? -0.171 -0.291 14.875 1 94.5 99 ARG A O 1
ATOM 763 N N . LEU A 1 100 ? 1.17 -0.132 13.094 1 97.12 100 LEU A N 1
ATOM 764 C CA . LEU A 1 100 ? 0.347 0.901 12.477 1 97.12 100 LEU A CA 1
ATOM 765 C C . LEU A 1 100 ? -0.747 0.281 11.617 1 97.12 100 LEU A C 1
ATOM 767 O O . LEU A 1 100 ? -0.462 -0.532 10.734 1 97.12 100 LEU A O 1
ATOM 771 N N . ILE A 1 101 ? -1.948 0.571 11.875 1 97.19 101 ILE A N 1
ATOM 772 C CA . ILE A 1 101 ? -3.062 0.337 10.969 1 97.19 101 ILE A CA 1
ATOM 773 C C . ILE A 1 101 ? -3.402 1.628 10.227 1 97.19 101 ILE A C 1
ATOM 775 O O . ILE A 1 101 ? -4.078 2.504 10.766 1 97.19 101 ILE A O 1
ATOM 779 N N . GLU A 1 102 ? -2.846 1.711 8.992 1 97.44 102 GLU A N 1
ATOM 780 C CA . GLU A 1 102 ? -3.238 2.85 8.172 1 97.44 102 GLU A CA 1
ATOM 781 C C . GLU A 1 102 ? -4.758 2.945 8.047 1 97.44 102 GLU A C 1
ATOM 783 O O . GLU A 1 102 ? -5.445 1.927 7.992 1 97.44 102 GLU A O 1
ATOM 788 N N . PHE A 1 103 ? -5.266 4.121 7.934 1 97.38 103 PHE A N 1
ATOM 789 C CA . PHE A 1 103 ? -6.715 4.277 7.84 1 97.38 103 PHE A CA 1
ATOM 790 C C . PHE A 1 103 ? -7.262 3.527 6.633 1 97.38 103 PHE A C 1
ATOM 792 O O . PHE A 1 103 ? -8.367 2.979 6.684 1 97.38 103 PHE A O 1
ATOM 799 N N . ALA A 1 104 ? -6.477 3.457 5.551 1 95.31 104 ALA A N 1
ATOM 800 C CA . ALA A 1 104 ? -6.879 2.684 4.379 1 95.31 104 ALA A CA 1
ATOM 801 C C . ALA A 1 104 ? -7.156 1.229 4.75 1 95.31 104 ALA A C 1
ATOM 803 O O . ALA A 1 104 ? -8.086 0.616 4.227 1 95.31 104 ALA A O 1
ATOM 804 N N . HIS A 1 105 ? -6.285 0.651 5.594 1 95.06 105 HIS A N 1
ATOM 805 C CA . HIS A 1 105 ? -6.477 -0.72 6.055 1 95.06 105 HIS A CA 1
ATOM 806 C C . HIS A 1 105 ? -7.719 -0.839 6.93 1 95.06 105 HIS A C 1
ATOM 808 O O . HIS A 1 105 ? -8.453 -1.827 6.844 1 95.06 105 HIS A O 1
ATOM 814 N N . LEU A 1 106 ? -7.898 0.119 7.797 1 93.19 106 LEU A N 1
ATOM 815 C CA . LEU A 1 106 ? -9.078 0.157 8.656 1 93.19 106 LEU A CA 1
ATOM 816 C C . LEU A 1 106 ? -10.359 0.207 7.82 1 93.19 106 LEU A C 1
ATOM 818 O O . LEU A 1 106 ? -11.328 -0.481 8.133 1 93.19 106 LEU A O 1
ATOM 822 N N . LYS A 1 107 ? -10.359 1.049 6.777 1 92.31 107 LYS A N 1
ATOM 823 C CA . LYS A 1 107 ? -11.492 1.152 5.867 1 92.31 107 LYS A CA 1
ATOM 824 C C . LYS A 1 107 ? -11.828 -0.202 5.25 1 92.31 107 LYS A C 1
ATOM 826 O O . LYS A 1 107 ? -13 -0.524 5.043 1 92.31 107 LYS A O 1
ATOM 831 N N . ASN A 1 108 ? -10.852 -1.021 5.016 1 89.38 108 ASN A N 1
ATOM 832 C CA . ASN A 1 108 ? -11.039 -2.338 4.414 1 89.38 108 ASN A CA 1
ATOM 833 C C . ASN A 1 108 ? -11.758 -3.291 5.367 1 89.38 108 ASN A C 1
ATOM 835 O O . ASN A 1 108 ? -12.281 -4.324 4.941 1 89.38 108 ASN A O 1
ATOM 839 N N . THR A 1 109 ? -11.75 -3.037 6.602 1 88.56 109 THR A N 1
ATOM 840 C CA . THR A 1 109 ? -12.391 -3.91 7.578 1 88.56 109 THR A CA 1
ATOM 841 C C . THR A 1 109 ? -13.891 -3.643 7.641 1 88.56 109 THR A C 1
ATOM 843 O O . THR A 1 109 ? -14.641 -4.41 8.242 1 88.56 109 THR A O 1
ATOM 846 N N . CYS A 1 110 ? -14.32 -2.564 7.02 1 82.19 110 CYS A N 1
ATOM 847 C CA . CYS A 1 110 ? -15.742 -2.219 7.004 1 82.19 110 CYS A CA 1
ATOM 848 C C . CYS A 1 110 ? -16.469 -2.975 5.902 1 82.19 110 CYS A C 1
ATOM 850 O O . CYS A 1 110 ? -16.594 -2.484 4.777 1 82.19 110 CYS A O 1
ATOM 852 N N . ILE A 1 111 ? -17 -4.09 6.164 1 77.12 111 ILE A N 1
ATOM 853 C CA . ILE A 1 111 ? -17.516 -5.047 5.184 1 77.12 111 ILE A CA 1
ATOM 854 C C . ILE A 1 111 ? -18.828 -4.547 4.609 1 77.12 111 ILE A C 1
ATOM 856 O O . ILE A 1 111 ? -19.234 -4.953 3.52 1 77.12 111 ILE A O 1
ATOM 860 N N . SER A 1 112 ? -19.469 -3.65 5.332 1 70.44 112 SER A N 1
ATOM 861 C CA . SER A 1 112 ? -20.75 -3.15 4.855 1 70.44 112 SER A CA 1
ATOM 862 C C . SER A 1 112 ? -20.562 -2.066 3.797 1 70.44 112 SER A C 1
ATOM 864 O O . SER A 1 112 ? -21.484 -1.767 3.037 1 70.44 112 SER A O 1
ATOM 866 N N . SER A 1 113 ? -19.344 -1.514 3.818 1 63.16 113 SER A N 1
ATOM 867 C CA . SER A 1 113 ? -19.094 -0.427 2.877 1 63.16 113 SER A CA 1
ATOM 868 C C . SER A 1 113 ? -18.281 -0.908 1.686 1 63.16 113 SER A C 1
ATOM 870 O O . SER A 1 113 ? -17.406 -1.771 1.83 1 63.16 113 SER A O 1
ATOM 872 N N . GLU A 1 114 ? -18.891 -1.092 0.586 1 58.66 114 GLU A N 1
ATOM 873 C CA . GLU A 1 114 ? -18.297 -1.663 -0.622 1 58.66 114 GLU A CA 1
ATOM 874 C C . GLU A 1 114 ? -17.156 -0.796 -1.145 1 58.66 114 GLU A C 1
ATOM 876 O O . GLU A 1 114 ? -16.766 -0.905 -2.311 1 58.66 114 GLU A O 1
ATOM 881 N N . GLN A 1 115 ? -16.406 -0.139 -0.21 1 66.38 115 GLN A N 1
ATOM 882 C CA . GLN A 1 115 ? -15.523 0.76 -0.951 1 66.38 115 GLN A CA 1
ATOM 883 C C . GLN A 1 115 ? -14.055 0.454 -0.662 1 66.38 115 GLN A C 1
ATOM 885 O O . GLN A 1 115 ? -13.719 0.007 0.434 1 66.38 115 GLN A O 1
ATOM 890 N N . ASN A 1 116 ? -13.25 0.55 -1.666 1 79 116 ASN A N 1
ATOM 891 C CA . ASN A 1 116 ? -11.789 0.504 -1.645 1 79 116 ASN A CA 1
ATOM 892 C C . ASN A 1 116 ? -11.219 1.356 -0.516 1 79 116 ASN A C 1
ATOM 894 O O . ASN A 1 116 ? -11.578 2.525 -0.371 1 79 116 ASN A O 1
ATOM 898 N N . GLY A 1 117 ? -10.375 0.676 0.316 1 83.06 117 GLY A N 1
ATOM 899 C CA . GLY A 1 117 ? -9.805 1.368 1.46 1 83.06 117 GLY A CA 1
ATOM 900 C C . GLY A 1 117 ? -9.016 2.605 1.076 1 83.06 117 GLY A C 1
ATOM 901 O O . GLY A 1 117 ? -8.867 3.529 1.878 1 83.06 117 GLY A O 1
ATOM 902 N N . TYR A 1 118 ? -8.555 2.695 -0.128 1 86.62 118 TYR A N 1
ATOM 903 C CA . TYR A 1 118 ? -7.727 3.812 -0.563 1 86.62 118 TYR A CA 1
ATOM 904 C C . TYR A 1 118 ? -8.57 4.875 -1.265 1 86.62 118 TYR A C 1
ATOM 906 O O . TYR A 1 118 ? -8.047 5.918 -1.67 1 86.62 118 TYR A O 1
ATOM 914 N N . GLY A 1 119 ? -9.859 4.594 -1.35 1 89.75 119 GLY A N 1
ATOM 915 C CA . GLY A 1 119 ? -10.75 5.605 -1.893 1 89.75 119 GLY A CA 1
ATOM 916 C C . GLY A 1 119 ? -10.734 6.898 -1.099 1 89.75 119 GLY A C 1
ATOM 917 O O . GLY A 1 119 ? -10.727 6.875 0.133 1 89.75 119 GLY A O 1
ATOM 918 N N . LYS A 1 120 ? -10.812 8.016 -1.75 1 93.75 120 LYS A N 1
ATOM 919 C CA . LYS A 1 120 ? -10.531 9.312 -1.135 1 93.75 120 LYS A CA 1
ATOM 920 C C . LYS A 1 120 ? -11.812 10.109 -0.925 1 93.75 120 LYS A C 1
ATOM 922 O O . LYS A 1 120 ? -11.766 11.266 -0.504 1 93.75 120 LYS A O 1
ATOM 927 N N . GLU A 1 121 ? -12.945 9.523 -1.255 1 95.62 121 GLU A N 1
ATOM 928 C CA . GLU A 1 121 ? -14.219 10.219 -1.093 1 95.62 121 GLU A CA 1
ATOM 929 C C . GLU A 1 121 ? -14.5 10.523 0.377 1 95.62 121 GLU A C 1
ATOM 931 O O . GLU A 1 121 ? -14.492 9.617 1.213 1 95.62 121 GLU A O 1
ATOM 936 N N . LEU A 1 122 ? -14.852 11.742 0.651 1 97.5 122 LEU A N 1
ATOM 937 C CA . LEU A 1 122 ? -15.062 12.195 2.021 1 97.5 122 LEU A CA 1
ATOM 938 C C . LEU A 1 122 ? -16.156 11.391 2.701 1 97.5 122 LEU A C 1
ATOM 940 O O . LEU A 1 122 ? -16.016 10.977 3.852 1 97.5 122 LEU A O 1
ATOM 944 N N . SER A 1 123 ? -17.25 11.18 1.994 1 95 123 SER A N 1
ATOM 945 C CA . SER A 1 123 ? -18.375 10.453 2.576 1 95 123 SER A CA 1
ATOM 946 C C . SER A 1 123 ? -17.953 9.055 3.025 1 95 123 SER A C 1
ATOM 948 O O . SER A 1 123 ? -18.359 8.594 4.094 1 95 123 SER A O 1
ATOM 950 N N . SER A 1 124 ? -17.109 8.414 2.201 1 93.38 124 SER A N 1
ATOM 951 C CA . SER A 1 124 ? -16.625 7.074 2.535 1 93.38 124 SER A CA 1
ATOM 952 C C . SER A 1 124 ? -15.688 7.105 3.73 1 93.38 124 SER A C 1
ATOM 954 O O . SER A 1 124 ? -15.664 6.172 4.535 1 93.38 124 SER A O 1
ATOM 956 N N . ILE A 1 125 ? -14.883 8.156 3.85 1 96.56 125 ILE A N 1
ATOM 957 C CA . ILE A 1 125 ? -13.961 8.328 4.965 1 96.56 125 ILE A CA 1
ATOM 958 C C . ILE A 1 125 ? -14.75 8.484 6.266 1 96.56 125 ILE A C 1
ATOM 960 O O . ILE A 1 125 ? -14.469 7.797 7.25 1 96.56 125 ILE A O 1
ATOM 964 N N . ILE A 1 126 ? -15.773 9.336 6.219 1 96.88 126 ILE A N 1
ATOM 965 C CA . ILE A 1 126 ? -16.578 9.586 7.406 1 96.88 126 ILE A CA 1
ATOM 966 C C . ILE A 1 126 ? -17.328 8.312 7.809 1 96.88 126 ILE A C 1
ATOM 968 O O . ILE A 1 126 ? -17.406 7.984 8.992 1 96.88 126 ILE A O 1
ATOM 972 N N . GLN A 1 127 ? -17.828 7.605 6.848 1 94.06 127 GLN A N 1
ATOM 973 C CA . GLN A 1 127 ? -18.516 6.348 7.129 1 94.06 127 GLN A CA 1
ATOM 974 C C . GLN A 1 127 ? -17.578 5.359 7.832 1 94.06 127 GLN A C 1
ATOM 976 O O . GLN A 1 127 ? -17.984 4.703 8.797 1 94.06 127 GLN A O 1
ATOM 981 N N . ALA A 1 128 ? -16.359 5.219 7.34 1 94.12 128 ALA A N 1
ATOM 982 C CA . ALA A 1 128 ? -15.391 4.312 7.949 1 94.12 128 ALA A CA 1
ATOM 983 C C . ALA A 1 128 ? -15.047 4.746 9.367 1 94.12 128 ALA A C 1
ATOM 985 O O . ALA A 1 128 ? -14.875 3.906 10.258 1 94.12 128 ALA A O 1
ATOM 986 N N . ILE A 1 129 ? -14.883 6.062 9.586 1 96.75 129 ILE A N 1
ATOM 987 C CA . ILE A 1 129 ? -14.633 6.594 10.914 1 96.75 129 ILE A CA 1
ATOM 988 C C . ILE A 1 129 ? -15.742 6.16 11.867 1 96.75 129 ILE A C 1
ATOM 990 O O . ILE A 1 129 ? -15.477 5.73 12.992 1 96.75 129 ILE A O 1
ATOM 994 N N . ASP A 1 130 ? -16.953 6.219 11.375 1 95.12 130 ASP A N 1
ATOM 995 C CA . ASP A 1 130 ? -18.125 5.898 12.195 1 95.12 130 ASP A CA 1
ATOM 996 C C . ASP A 1 130 ? -18.219 4.395 12.438 1 95.12 130 ASP A C 1
ATOM 998 O O . ASP A 1 130 ? -18.672 3.957 13.5 1 95.12 130 ASP A O 1
ATOM 1002 N N . GLU A 1 131 ? -17.781 3.582 11.531 1 92 131 GLU A N 1
ATOM 1003 C CA . GLU A 1 131 ? -18 2.139 11.562 1 92 131 GLU A CA 1
ATOM 1004 C C . GLU A 1 131 ? -16.875 1.423 12.312 1 92 131 GLU A C 1
ATOM 1006 O O . GLU A 1 131 ? -17.109 0.367 12.914 1 92 131 GLU A O 1
ATOM 1011 N N . GLN A 1 132 ? -15.664 1.962 12.289 1 93.25 132 GLN A N 1
ATOM 1012 C CA . GLN A 1 132 ? -14.547 1.263 12.914 1 93.25 132 GLN A CA 1
ATOM 1013 C C . GLN A 1 132 ? -14.773 1.105 14.414 1 93.25 132 GLN A C 1
ATOM 1015 O O . GLN A 1 132 ? -15.547 1.851 15.016 1 93.25 132 GLN A O 1
ATOM 1020 N N . THR A 1 133 ? -14.133 0.125 15.047 1 92.25 133 THR A N 1
ATOM 1021 C CA . THR A 1 133 ? -14.469 -0.215 16.422 1 92.25 133 THR A CA 1
ATOM 1022 C C . THR A 1 133 ? -13.227 -0.137 17.312 1 92.25 133 THR A C 1
ATOM 1024 O O . THR A 1 133 ? -13.242 -0.619 18.453 1 92.25 133 THR A O 1
ATOM 1027 N N . LEU A 1 134 ? -12.164 0.4 16.828 1 96.06 134 LEU A N 1
ATOM 1028 C CA . LEU A 1 134 ? -10.922 0.459 17.578 1 96.06 134 LEU A CA 1
ATOM 1029 C C . LEU A 1 134 ? -10.93 1.64 18.547 1 96.06 134 LEU A C 1
ATOM 1031 O O . LEU A 1 134 ? -10.406 1.543 19.656 1 96.06 134 LEU A O 1
ATOM 1035 N N . LEU A 1 135 ? -11.5 2.793 18.109 1 97.75 135 LEU A N 1
ATOM 1036 C CA . LEU A 1 135 ? -11.547 4.031 18.891 1 97.75 135 LEU A CA 1
ATOM 1037 C C . LEU A 1 135 ? -12.945 4.633 18.859 1 97.75 135 LEU A C 1
ATOM 1039 O O . LEU A 1 135 ? -13.734 4.348 17.969 1 97.75 135 LEU A O 1
ATOM 1043 N N . PRO A 1 136 ? -13.312 5.461 19.906 1 98 136 PRO A N 1
ATOM 1044 C CA . PRO A 1 136 ? -14.57 6.203 19.781 1 98 136 PRO A CA 1
ATOM 1045 C C . PRO A 1 136 ? -14.641 7.039 18.5 1 98 136 PRO A C 1
ATOM 1047 O O . PRO A 1 136 ? -13.703 7.789 18.203 1 98 136 PRO A O 1
ATOM 1050 N N . PRO A 1 137 ? -15.688 6.887 17.734 1 97.69 137 PRO A N 1
ATOM 1051 C CA . PRO A 1 137 ? -15.773 7.57 16.438 1 97.69 137 PRO A CA 1
ATOM 1052 C C . PRO A 1 137 ? -15.602 9.078 16.562 1 97.69 137 PRO A C 1
ATOM 1054 O O . PRO A 1 137 ? -14.984 9.703 15.688 1 97.69 137 PRO A O 1
ATOM 1057 N N . ASP A 1 138 ? -16.109 9.656 17.641 1 98.44 138 ASP A N 1
ATOM 1058 C CA . ASP A 1 138 ? -16.016 11.102 17.797 1 98.44 138 ASP A CA 1
ATOM 1059 C C . ASP A 1 138 ? -14.562 11.539 17.953 1 98.44 138 ASP A C 1
ATOM 1061 O O . ASP A 1 138 ? -14.164 12.586 17.422 1 98.44 138 ASP A O 1
ATOM 1065 N N . GLN A 1 139 ? -13.82 10.773 18.703 1 98.5 139 GLN A N 1
ATOM 1066 C CA . GLN A 1 139 ? -12.406 11.086 18.891 1 98.5 139 GLN A CA 1
ATOM 1067 C C . GLN A 1 139 ? -11.664 11.062 17.547 1 98.5 139 GLN A C 1
ATOM 1069 O O . GLN A 1 139 ? -10.883 11.969 17.266 1 98.5 139 GLN A O 1
ATOM 1074 N N . LEU A 1 140 ? -11.922 10.016 16.781 1 98.56 140 LEU A N 1
ATOM 1075 C CA . LEU A 1 140 ? -11.258 9.875 15.492 1 98.56 140 LEU A CA 1
ATOM 1076 C C . LEU A 1 140 ? -11.727 10.953 14.516 1 98.56 140 LEU A C 1
ATOM 1078 O O . LEU A 1 140 ? -10.93 11.484 13.742 1 98.56 140 LEU A O 1
ATOM 1082 N N . ARG A 1 141 ? -13 11.281 14.531 1 98.69 141 ARG A N 1
ATOM 1083 C CA . ARG A 1 141 ? -13.57 12.32 13.688 1 98.69 141 ARG A CA 1
ATOM 1084 C C . ARG A 1 141 ? -12.953 13.68 13.992 1 98.69 141 ARG A C 1
ATOM 1086 O O . ARG A 1 141 ? -12.578 14.414 13.078 1 98.69 141 ARG A O 1
ATOM 1093 N N . ASP A 1 142 ? -12.875 13.992 15.281 1 98.81 142 ASP A N 1
ATOM 1094 C CA . ASP A 1 142 ? -12.258 15.25 15.688 1 98.81 142 ASP A CA 1
ATOM 1095 C C . ASP A 1 142 ? -10.812 15.336 15.195 1 98.81 142 ASP A C 1
ATOM 1097 O O . ASP A 1 142 ? -10.391 16.375 14.672 1 98.81 142 ASP A O 1
ATOM 1101 N N . PHE A 1 143 ? -10.117 14.258 15.367 1 98.88 143 PHE A N 1
ATOM 1102 C CA . PHE A 1 143 ? -8.727 14.234 14.922 1 98.88 143 PHE A CA 1
ATOM 1103 C C . PHE A 1 143 ? -8.641 14.461 13.414 1 98.88 143 PHE A C 1
ATOM 1105 O O . PHE A 1 143 ? -7.801 15.242 12.953 1 98.88 143 PHE A O 1
ATOM 1112 N N . PHE A 1 144 ? -9.508 13.758 12.648 1 98.88 144 PHE A N 1
ATOM 1113 C CA . PHE A 1 144 ? -9.508 13.867 11.195 1 98.88 144 PHE A CA 1
ATOM 1114 C C . PHE A 1 144 ? -9.688 15.32 10.766 1 98.88 144 PHE A C 1
ATOM 1116 O O . PHE A 1 144 ? -8.93 15.828 9.938 1 98.88 144 PHE A O 1
ATOM 1123 N N . TRP A 1 145 ? -10.586 15.961 11.281 1 98.94 145 TRP A N 1
ATOM 1124 C CA . TRP A 1 145 ? -10.898 17.328 10.852 1 98.94 145 TRP A CA 1
ATOM 1125 C C . TRP A 1 145 ? -9.852 18.312 11.367 1 98.94 145 TRP A C 1
ATOM 1127 O O . TRP A 1 145 ? -9.523 19.281 10.68 1 98.94 145 TRP A O 1
ATOM 1137 N N . ASP A 1 146 ? -9.344 18.109 12.641 1 98.94 146 ASP A N 1
ATOM 1138 C CA . ASP A 1 146 ? -8.227 18.938 13.094 1 98.94 146 ASP A CA 1
ATOM 1139 C C . ASP A 1 146 ? -7.051 18.859 12.125 1 98.94 146 ASP A C 1
ATOM 1141 O O . ASP A 1 146 ? -6.461 19.875 11.758 1 98.94 146 ASP A O 1
ATOM 1145 N N . MET A 1 147 ? -6.738 17.625 11.766 1 98.94 147 MET A N 1
ATOM 1146 C CA . MET A 1 147 ? -5.652 17.375 10.812 1 98.94 147 MET A CA 1
ATOM 1147 C C . MET A 1 147 ? -5.938 18.062 9.477 1 98.94 147 MET A C 1
ATOM 1149 O O . MET A 1 147 ? -5.035 18.625 8.859 1 98.94 147 MET A O 1
ATOM 1153 N N . PHE A 1 148 ? -7.184 18.031 9.055 1 98.88 148 PHE A N 1
ATOM 1154 C CA . PHE A 1 148 ? -7.602 18.641 7.805 1 98.88 148 PHE A CA 1
ATOM 1155 C C . PHE A 1 148 ? -7.336 20.141 7.828 1 98.88 148 PHE A C 1
ATOM 1157 O O . PHE A 1 148 ? -6.828 20.703 6.855 1 98.88 148 PHE A O 1
ATOM 1164 N N . ILE A 1 149 ? -7.625 20.812 8.922 1 98.94 149 ILE A N 1
ATOM 1165 C CA . ILE A 1 149 ? -7.41 22.25 9.062 1 98.94 149 ILE A CA 1
ATOM 1166 C C . ILE A 1 149 ? -5.91 22.547 9.062 1 98.94 149 ILE A C 1
ATOM 1168 O O . ILE A 1 149 ? -5.457 23.5 8.414 1 98.94 149 ILE A O 1
ATOM 1172 N N . ALA A 1 150 ? -5.172 21.766 9.805 1 98.94 150 ALA A N 1
ATOM 1173 C CA . ALA A 1 150 ? -3.723 21.938 9.828 1 98.94 150 ALA A CA 1
ATOM 1174 C C . ALA A 1 150 ? -3.127 21.75 8.438 1 98.94 150 ALA A C 1
ATOM 1176 O O . ALA A 1 150 ? -2.229 22.484 8.031 1 98.94 150 ALA A O 1
ATOM 1177 N N . ASP A 1 151 ? -3.67 20.734 7.691 1 98.94 151 ASP A N 1
ATOM 1178 C CA . ASP A 1 151 ? -3.23 20.5 6.32 1 98.94 151 ASP A CA 1
ATOM 1179 C C . ASP A 1 151 ? -3.557 21.688 5.418 1 98.94 151 ASP A C 1
ATOM 1181 O O . ASP A 1 151 ? -2.793 22 4.504 1 98.94 151 ASP A O 1
ATOM 1185 N N . ALA A 1 152 ? -4.648 22.297 5.676 1 98.88 152 ALA A N 1
ATOM 1186 C CA . ALA A 1 152 ? -5.012 23.5 4.922 1 98.88 152 ALA A CA 1
ATOM 1187 C C . ALA A 1 152 ? -4.023 24.625 5.176 1 98.88 152 ALA A C 1
ATOM 1189 O O . ALA A 1 152 ? -3.613 25.328 4.246 1 98.88 152 ALA A O 1
ATOM 1190 N N . LEU A 1 153 ? -3.641 24.797 6.414 1 98.88 153 LEU A N 1
ATOM 1191 C CA . LEU A 1 153 ? -2.678 25.828 6.793 1 98.88 153 LEU A CA 1
ATOM 1192 C C . LEU A 1 153 ? -1.338 25.609 6.098 1 98.88 153 LEU A C 1
ATOM 1194 O O . LEU A 1 153 ? -0.706 26.562 5.637 1 98.88 153 LEU A O 1
ATOM 1198 N N . LEU A 1 154 ? -0.945 24.328 5.957 1 98.81 154 LEU A N 1
ATOM 1199 C CA . LEU A 1 154 ? 0.404 24 5.508 1 98.81 154 LEU A CA 1
ATOM 1200 C C . LEU A 1 154 ? 0.405 23.609 4.031 1 98.81 154 LEU A C 1
ATOM 1202 O O . LEU A 1 154 ? 1.466 23.391 3.445 1 98.81 154 LEU A O 1
ATOM 1206 N N . GLY A 1 155 ? -0.758 23.5 3.463 1 98.5 155 GLY A N 1
ATOM 1207 C CA . GLY A 1 155 ? -0.871 23.172 2.049 1 98.5 155 GLY A CA 1
ATOM 1208 C C . GLY A 1 155 ? -0.485 21.734 1.733 1 98.5 155 GLY A C 1
ATOM 1209 O O . GLY A 1 155 ? 0.287 21.484 0.805 1 98.5 155 GLY A O 1
ATOM 1210 N N . ASN A 1 156 ? -0.961 20.812 2.535 1 98.38 156 ASN A N 1
ATOM 1211 C CA . ASN A 1 156 ? -0.69 19.406 2.26 1 98.38 156 ASN A CA 1
ATOM 1212 C C . ASN A 1 156 ? -1.564 18.875 1.127 1 98.38 156 ASN A C 1
ATOM 1214 O O . ASN A 1 156 ? -2.793 18.906 1.217 1 98.38 156 ASN A O 1
ATOM 1218 N N . PHE A 1 157 ? -0.949 18.328 0.065 1 97.69 157 PHE A N 1
ATOM 1219 C CA . PHE A 1 157 ? -1.742 17.891 -1.075 1 97.69 157 PHE A CA 1
ATOM 1220 C C . PHE A 1 157 ? -1.825 16.359 -1.121 1 97.69 157 PHE A C 1
ATOM 1222 O O . PHE A 1 157 ? -2.471 15.797 -2.006 1 97.69 157 PHE A O 1
ATOM 1229 N N . ASP A 1 158 ? -1.21 15.648 -0.131 1 96.81 158 ASP A N 1
ATOM 1230 C CA . ASP A 1 158 ? -1.098 14.195 -0.263 1 96.81 158 ASP A CA 1
ATOM 1231 C C . ASP A 1 158 ? -1.496 13.5 1.033 1 96.81 158 ASP A C 1
ATOM 1233 O O . ASP A 1 158 ? -0.943 12.445 1.373 1 96.81 158 ASP A O 1
ATOM 1237 N N . ARG A 1 159 ? -2.336 14.062 1.844 1 98.12 159 ARG A N 1
ATOM 1238 C CA . ARG A 1 159 ? -2.861 13.406 3.039 1 98.12 159 ARG A CA 1
ATOM 1239 C C . ARG A 1 159 ? -3.945 12.398 2.678 1 98.12 159 ARG A C 1
ATOM 1241 O O . ARG A 1 159 ? -5.109 12.57 3.043 1 98.12 159 ARG A O 1
ATOM 1248 N N . HIS A 1 160 ? -3.576 11.336 2.004 1 96.62 160 HIS A N 1
ATOM 1249 C CA . HIS A 1 160 ? -4.512 10.266 1.668 1 96.62 160 HIS A CA 1
ATOM 1250 C C . HIS A 1 160 ? -4.633 9.258 2.809 1 96.62 160 HIS A C 1
ATOM 1252 O O . HIS A 1 160 ? -3.977 9.406 3.842 1 96.62 160 HIS A O 1
ATOM 1258 N N . ASN A 1 161 ? -5.441 8.242 2.643 1 96.38 161 ASN A N 1
ATOM 1259 C CA . ASN A 1 161 ? -5.855 7.34 3.713 1 96.38 161 ASN A CA 1
ATOM 1260 C C . ASN A 1 161 ? -4.707 6.453 4.18 1 96.38 161 ASN A C 1
ATOM 1262 O O . ASN A 1 161 ? -4.805 5.797 5.219 1 96.38 161 ASN A O 1
ATOM 1266 N N . GLY A 1 162 ? -3.605 6.461 3.471 1 96.25 162 GLY A N 1
ATOM 1267 C CA . GLY A 1 162 ? -2.408 5.754 3.898 1 96.25 162 GLY A CA 1
ATOM 1268 C C . GLY A 1 162 ? -1.497 6.602 4.77 1 96.25 162 GLY A C 1
ATOM 1269 O O . GLY A 1 162 ? -0.551 6.09 5.371 1 96.25 162 GLY A O 1
ATOM 1270 N N . ASN A 1 163 ? -1.772 7.879 4.938 1 97.38 163 ASN A N 1
ATOM 1271 C CA . ASN A 1 163 ? -0.844 8.797 5.594 1 97.38 163 ASN A CA 1
ATOM 1272 C C . ASN A 1 163 ? -1.353 9.219 6.969 1 97.38 163 ASN A C 1
ATOM 1274 O O . ASN A 1 163 ? -0.961 10.266 7.48 1 97.38 163 ASN A O 1
ATOM 1278 N N . TRP A 1 164 ? -2.244 8.5 7.523 1 98.44 164 TRP A N 1
ATOM 1279 C CA . TRP A 1 164 ? -2.668 8.578 8.922 1 98.44 164 TRP A CA 1
ATOM 1280 C C . TRP A 1 164 ? -3.338 7.281 9.359 1 98.44 164 TRP A C 1
ATOM 1282 O O . TRP A 1 164 ? -3.607 6.406 8.539 1 98.44 164 TRP A O 1
ATOM 1292 N N . GLY A 1 165 ? -3.449 7.145 10.617 1 98.19 165 GLY A N 1
ATOM 1293 C CA . GLY A 1 165 ? -4.027 5.883 11.047 1 98.19 165 GLY A CA 1
ATOM 1294 C C . GLY A 1 165 ? -3.984 5.691 12.555 1 98.19 165 GLY A C 1
ATOM 1295 O O . GLY A 1 165 ? -4.043 6.664 13.312 1 98.19 165 GLY A O 1
ATOM 1296 N N . ILE A 1 166 ? -4.074 4.422 12.969 1 98.31 166 ILE A N 1
ATOM 1297 C CA . ILE A 1 166 ? -4.176 4.031 14.367 1 98.31 166 ILE A CA 1
ATOM 1298 C C . ILE A 1 166 ? -3.002 3.129 14.742 1 98.31 166 ILE A C 1
ATOM 1300 O O . ILE A 1 166 ? -2.627 2.238 13.977 1 98.31 166 ILE A O 1
ATOM 1304 N N . LEU A 1 167 ? -2.383 3.424 15.812 1 97.88 167 LEU A N 1
ATOM 1305 C CA . LEU A 1 167 ? -1.349 2.566 16.391 1 97.88 167 LEU A CA 1
ATOM 1306 C C . LEU A 1 167 ? -1.953 1.554 17.344 1 97.88 167 LEU A C 1
ATOM 1308 O O . LEU A 1 167 ? -2.67 1.929 18.281 1 97.88 167 LEU A O 1
ATOM 1312 N N . VAL A 1 168 ? -1.696 0.265 17.109 1 97.44 168 VAL A N 1
ATOM 1313 C CA . VAL A 1 168 ? -2.322 -0.76 17.938 1 97.44 168 VAL A CA 1
ATOM 1314 C C . VAL A 1 168 ? -1.245 -1.637 18.578 1 97.44 168 VAL A C 1
ATOM 1316 O O . VAL A 1 168 ? -0.145 -1.771 18.031 1 97.44 168 VAL A O 1
ATOM 1319 N N . ASP A 1 169 ? -1.496 -2.105 19.703 1 95.25 169 ASP A N 1
ATOM 1320 C CA . ASP A 1 169 ? -0.783 -3.195 20.359 1 95.25 169 ASP A CA 1
ATOM 1321 C C . ASP A 1 169 ? -1.681 -4.418 20.531 1 95.25 169 ASP A C 1
ATOM 1323 O O . ASP A 1 169 ? -2.576 -4.43 21.375 1 95.25 169 ASP A O 1
ATOM 1327 N N . GLU A 1 170 ? -1.449 -5.383 19.625 1 92.25 170 GLU A N 1
ATOM 1328 C CA . GLU A 1 170 ? -2.299 -6.566 19.594 1 92.25 170 GLU A CA 1
ATOM 1329 C C . GLU A 1 170 ? -2.221 -7.344 20.906 1 92.25 170 GLU A C 1
ATOM 1331 O O . GLU A 1 170 ? -3.211 -7.926 21.344 1 92.25 170 GLU A O 1
ATOM 1336 N N . HIS A 1 171 ? -1.058 -7.359 21.562 1 91.38 171 HIS A N 1
ATOM 1337 C CA . HIS A 1 171 ? -0.857 -8.102 22.797 1 91.38 171 HIS A CA 1
ATOM 1338 C C . HIS A 1 171 ? -1.626 -7.461 23.953 1 91.38 171 HIS A C 1
ATOM 1340 O O . HIS A 1 171 ? -2.375 -8.141 24.656 1 91.38 171 HIS A O 1
ATOM 1346 N N . SER A 1 172 ? -1.479 -6.148 24.094 1 94.31 172 SER A N 1
ATOM 1347 C CA . SER A 1 172 ? -2.152 -5.457 25.188 1 94.31 172 SER A CA 1
ATOM 1348 C C . SER A 1 172 ? -3.568 -5.047 24.797 1 94.31 172 SER A C 1
ATOM 1350 O O . SER A 1 172 ? -4.336 -4.559 25.625 1 94.31 172 SER A O 1
ATOM 1352 N N . LYS A 1 173 ? -3.965 -5.25 23.531 1 94.94 173 LYS A N 1
ATOM 1353 C CA . LYS A 1 173 ? -5.281 -4.918 23 1 94.94 173 LYS A CA 1
ATOM 1354 C C . LYS A 1 173 ? -5.609 -3.443 23.234 1 94.94 173 LYS A C 1
ATOM 1356 O O . LYS A 1 173 ? -6.68 -3.115 23.75 1 94.94 173 LYS A O 1
ATOM 1361 N N . THR A 1 174 ? -4.664 -2.619 22.859 1 96.56 174 THR A N 1
ATOM 1362 C CA . THR A 1 174 ? -4.855 -1.177 22.969 1 96.56 174 THR A CA 1
ATOM 1363 C C . THR A 1 174 ? -4.719 -0.51 21.609 1 96.56 174 THR A C 1
ATOM 1365 O O . THR A 1 174 ? -4.082 -1.057 20.703 1 96.56 174 THR A O 1
ATOM 1368 N N . ALA A 1 175 ? -5.402 0.591 21.484 1 97.81 175 ALA A N 1
ATOM 1369 C CA . ALA A 1 175 ? -5.383 1.393 20.266 1 97.81 175 ALA A CA 1
ATOM 1370 C C . ALA A 1 175 ? -5.312 2.883 20.578 1 97.81 175 ALA A C 1
ATOM 1372 O O . ALA A 1 175 ? -5.934 3.346 21.547 1 97.81 175 ALA A O 1
ATOM 1373 N N . GLU A 1 176 ? -4.543 3.617 19.891 1 98.19 176 GLU A N 1
ATOM 1374 C CA . GLU A 1 176 ? -4.461 5.074 19.969 1 98.19 176 GLU A CA 1
ATOM 1375 C C . GLU A 1 176 ? -4.25 5.691 18.594 1 98.19 176 GLU A C 1
ATOM 1377 O O . GLU A 1 176 ? -3.795 5.016 17.656 1 98.19 176 GLU A O 1
ATOM 1382 N N . ILE A 1 177 ? -4.617 6.914 18.422 1 98.62 177 ILE A N 1
ATOM 1383 C CA . ILE A 1 177 ? -4.348 7.594 17.156 1 98.62 177 ILE A CA 1
ATOM 1384 C C . ILE A 1 177 ? -2.84 7.707 16.938 1 98.62 177 ILE A C 1
ATOM 1386 O O . ILE A 1 177 ? -2.102 8.086 17.859 1 98.62 177 ILE A O 1
ATOM 1390 N N . ALA A 1 178 ? -2.344 7.297 15.805 1 98.69 178 ALA A N 1
ATOM 1391 C CA . ALA A 1 178 ? -0.921 7.387 15.484 1 98.69 178 ALA A CA 1
ATOM 1392 C C . ALA A 1 178 ? -0.462 8.844 15.438 1 98.69 178 ALA A C 1
ATOM 1394 O O . ALA A 1 178 ? -1.25 9.734 15.125 1 98.69 178 ALA A O 1
ATOM 1395 N N . PRO A 1 179 ? 0.832 9.117 15.797 1 98.69 179 PRO A N 1
ATOM 1396 C CA . PRO A 1 179 ? 1.352 10.461 15.531 1 98.69 179 PRO A CA 1
ATOM 1397 C C . PRO A 1 179 ? 1.158 10.883 14.07 1 98.69 179 PRO A C 1
ATOM 1399 O O . PRO A 1 179 ? 1.197 10.039 13.172 1 98.69 179 PRO A O 1
ATOM 1402 N N . VAL A 1 180 ? 0.902 12.188 13.828 1 98.88 180 VAL A N 1
ATOM 1403 C CA . VAL A 1 180 ? 0.873 12.695 12.461 1 98.88 180 VAL A CA 1
ATOM 1404 C C . VAL A 1 180 ? 2.219 12.445 11.789 1 98.88 180 VAL A C 1
ATOM 1406 O O . VAL A 1 180 ? 3.273 12.711 12.375 1 98.88 180 VAL A O 1
ATOM 1409 N N . TYR A 1 181 ? 2.18 11.797 10.625 1 98.25 181 TYR A N 1
ATOM 1410 C CA . TYR A 1 181 ? 3.396 11.461 9.891 1 98.25 181 TYR A CA 1
ATOM 1411 C C . TYR A 1 181 ? 3.23 11.742 8.406 1 98.25 181 TYR A C 1
ATOM 1413 O O . TYR A 1 181 ? 2.135 12.078 7.945 1 98.25 181 TYR A O 1
ATOM 1421 N N . ASP A 1 182 ? 4.324 11.641 7.691 1 97.06 182 ASP A N 1
ATOM 1422 C CA . ASP A 1 182 ? 4.379 11.805 6.242 1 97.06 182 ASP A CA 1
ATOM 1423 C C . ASP A 1 182 ? 3.857 13.18 5.824 1 97.06 182 ASP A C 1
ATOM 1425 O O . ASP A 1 182 ? 2.893 13.273 5.062 1 97.06 182 ASP A O 1
ATOM 1429 N N . CYS A 1 183 ? 4.582 14.219 6.238 1 97.88 183 CYS A N 1
ATOM 1430 C CA . CYS A 1 183 ? 4.195 15.602 5.965 1 97.88 183 CYS A CA 1
ATOM 1431 C C . CYS A 1 183 ? 5.09 16.219 4.898 1 97.88 183 CYS A C 1
ATOM 1433 O O . CYS A 1 183 ? 5.219 17.438 4.82 1 97.88 183 CYS A O 1
ATOM 1435 N N . GLY A 1 184 ? 5.762 15.391 4.129 1 95.81 184 GLY A N 1
ATOM 1436 C CA . GLY A 1 184 ? 6.691 15.867 3.119 1 95.81 184 GLY A CA 1
ATOM 1437 C C . GLY A 1 184 ? 6.016 16.594 1.979 1 95.81 184 GLY A C 1
ATOM 1438 O O . GLY A 1 184 ? 6.672 17.281 1.197 1 95.81 184 GLY A O 1
ATOM 1439 N N . SER A 1 185 ? 4.711 16.484 1.9 1 96.5 185 SER A N 1
ATOM 1440 C CA . SER A 1 185 ? 3.957 17.109 0.815 1 96.5 185 SER A CA 1
ATOM 1441 C C . SER A 1 185 ? 3.416 18.469 1.226 1 96.5 185 SER A C 1
ATOM 1443 O O . SER A 1 185 ? 2.65 19.094 0.483 1 96.5 185 SER A O 1
ATOM 1445 N N . CYS A 1 186 ? 3.85 18.953 2.361 1 97.75 186 CYS A N 1
ATOM 1446 C CA . CYS A 1 186 ? 3.506 20.281 2.846 1 97.75 186 CYS A CA 1
ATOM 1447 C C . CYS A 1 186 ? 4.484 21.328 2.314 1 97.75 186 CYS A C 1
ATOM 1449 O O . CYS A 1 186 ? 5.609 20.984 1.942 1 97.75 186 CYS A O 1
ATOM 1451 N N . LEU A 1 187 ? 4.039 22.562 2.26 1 97.38 187 LEU A N 1
ATOM 1452 C CA . LEU A 1 187 ? 4.883 23.734 2.082 1 97.38 187 LEU A CA 1
ATOM 1453 C C . LEU A 1 187 ? 5.52 23.75 0.696 1 97.38 187 LEU A C 1
ATOM 1455 O O . LEU A 1 187 ? 6.664 24.172 0.535 1 97.38 187 LEU A O 1
ATOM 1459 N N . TYR A 1 188 ? 4.898 23.188 -0.269 1 95.81 188 TYR A N 1
ATOM 1460 C CA . TYR A 1 188 ? 5.238 23.281 -1.685 1 95.81 188 TYR A CA 1
ATOM 1461 C C . TYR A 1 188 ? 6.637 22.719 -1.944 1 95.81 188 TYR A C 1
ATOM 1463 O O . TYR A 1 188 ? 7.496 23.422 -2.49 1 95.81 188 TYR A O 1
ATOM 1471 N N . PRO A 1 189 ? 6.848 21.453 -1.68 1 93.88 189 PRO A N 1
ATOM 1472 C CA . PRO A 1 189 ? 8.18 20.844 -1.737 1 93.88 189 PRO A CA 1
ATOM 1473 C C . PRO A 1 189 ? 8.758 20.828 -3.15 1 93.88 189 PRO A C 1
ATOM 1475 O O . PRO A 1 189 ? 9.969 20.672 -3.322 1 93.88 189 PRO A O 1
ATOM 1478 N N . GLN A 1 190 ? 8 21.062 -4.145 1 89.5 190 GLN A N 1
ATOM 1479 C CA . GLN A 1 190 ? 8.469 20.953 -5.523 1 89.5 190 GLN A CA 1
ATOM 1480 C C . GLN A 1 190 ? 8.852 22.328 -6.082 1 89.5 190 GLN A C 1
ATOM 1482 O O . GLN A 1 190 ? 9.281 22.438 -7.23 1 89.5 190 GLN A O 1
ATOM 1487 N N . LEU A 1 191 ? 8.688 23.312 -5.301 1 91.56 191 LEU A N 1
ATOM 1488 C CA . LEU A 1 191 ? 8.984 24.672 -5.754 1 91.56 191 LEU A CA 1
ATOM 1489 C C . LEU A 1 191 ? 10.445 25.016 -5.504 1 91.56 191 LEU A C 1
ATOM 1491 O O . LEU A 1 191 ? 10.922 24.953 -4.367 1 91.56 191 LEU A O 1
ATOM 1495 N N . ALA A 1 192 ? 11.148 25.438 -6.531 1 89.62 192 ALA A N 1
ATOM 1496 C CA . ALA A 1 192 ? 12.547 25.844 -6.422 1 89.62 192 ALA A CA 1
ATOM 1497 C C . ALA A 1 192 ? 12.664 27.234 -5.809 1 89.62 192 ALA A C 1
ATOM 1499 O O . ALA A 1 192 ? 11.727 28.016 -5.855 1 89.62 192 ALA A O 1
ATOM 1500 N N . ALA A 1 193 ? 13.859 27.547 -5.324 1 89.81 193 ALA A N 1
ATOM 1501 C CA . ALA A 1 193 ? 14.102 28.812 -4.648 1 89.81 193 ALA A CA 1
ATOM 1502 C C . ALA A 1 193 ? 13.828 29.984 -5.578 1 89.81 193 ALA A C 1
ATOM 1504 O O . ALA A 1 193 ? 13.242 31 -5.16 1 89.81 193 ALA A O 1
ATOM 1505 N N . LYS A 1 194 ? 14.281 29.828 -6.828 1 90.12 194 LYS A N 1
ATOM 1506 C CA . LYS A 1 194 ? 14.07 30.906 -7.797 1 90.12 194 LYS A CA 1
ATOM 1507 C C . LYS A 1 194 ? 12.578 31.172 -8.008 1 90.12 194 LYS A C 1
ATOM 1509 O O . LYS A 1 194 ? 12.164 32.312 -8.125 1 90.12 194 LYS A O 1
ATOM 1514 N N . ASP A 1 195 ? 11.797 30.141 -8.031 1 93.5 195 ASP A N 1
ATOM 1515 C CA . ASP A 1 195 ? 10.352 30.266 -8.211 1 93.5 195 ASP A CA 1
ATOM 1516 C C . ASP A 1 195 ? 9.695 30.844 -6.957 1 93.5 195 ASP A C 1
ATOM 1518 O O . ASP A 1 195 ? 8.688 31.547 -7.043 1 93.5 195 ASP A O 1
ATOM 1522 N N . MET A 1 196 ? 10.25 30.562 -5.805 1 95.19 196 MET A N 1
ATOM 1523 C CA . MET A 1 196 ? 9.75 31.125 -4.555 1 95.19 196 MET A CA 1
ATOM 1524 C C . MET A 1 196 ? 9.891 32.656 -4.559 1 95.19 196 MET A C 1
ATOM 1526 O O . MET A 1 196 ? 8.984 33.344 -4.117 1 95.19 196 MET A O 1
ATOM 1530 N N . GLU A 1 197 ? 10.984 33.062 -5.031 1 95.38 197 GLU A N 1
ATOM 1531 C CA . GLU A 1 197 ? 11.203 34.5 -5.133 1 95.38 197 GLU A CA 1
ATOM 1532 C C . GLU A 1 197 ? 10.164 35.156 -6.039 1 95.38 197 GLU A C 1
ATOM 1534 O O . GLU A 1 197 ? 9.633 36.219 -5.715 1 95.38 197 GLU A O 1
ATOM 1539 N N . ALA A 1 198 ? 9.945 34.469 -7.145 1 96.31 198 ALA A N 1
ATOM 1540 C CA . ALA A 1 198 ? 8.953 35 -8.086 1 96.31 198 ALA A CA 1
ATOM 1541 C C . ALA A 1 198 ? 7.57 35.062 -7.453 1 96.31 198 ALA A C 1
ATOM 1543 O O . ALA A 1 198 ? 6.832 36.031 -7.66 1 96.31 198 ALA A O 1
ATOM 1544 N N . VAL A 1 199 ? 7.234 34.094 -6.684 1 97.06 199 VAL A N 1
ATOM 1545 C CA . VAL A 1 199 ? 5.934 34.031 -6.023 1 97.06 199 VAL A CA 1
ATOM 1546 C C . VAL A 1 199 ? 5.824 35.188 -5.016 1 97.06 199 VAL A C 1
ATOM 1548 O O . VAL A 1 199 ? 4.801 35.875 -4.953 1 97.06 199 VAL A O 1
ATOM 1551 N N . LEU A 1 200 ? 6.863 35.469 -4.254 1 97.38 200 LEU A N 1
ATOM 1552 C CA . LEU A 1 200 ? 6.871 36.469 -3.215 1 97.38 200 LEU A CA 1
ATOM 1553 C C . LEU A 1 200 ? 6.656 37.875 -3.812 1 97.38 200 LEU A C 1
ATOM 1555 O O . LEU A 1 200 ? 6.172 38.781 -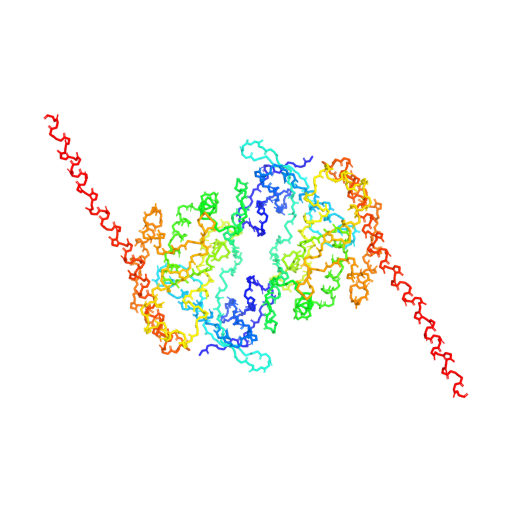3.131 1 97.38 200 LEU A O 1
ATOM 1559 N N . ASN A 1 201 ? 6.961 37.969 -5.117 1 97.06 201 ASN A N 1
ATOM 1560 C CA . ASN A 1 201 ? 6.891 39.281 -5.758 1 97.06 201 ASN A CA 1
ATOM 1561 C C . ASN A 1 201 ? 5.602 39.469 -6.562 1 97.06 201 ASN A C 1
ATOM 1563 O O . ASN A 1 201 ? 5.461 40.406 -7.328 1 97.06 201 ASN A O 1
ATOM 1567 N N . SER A 1 202 ? 4.746 38.5 -6.434 1 97.44 202 SER A N 1
ATOM 1568 C CA . SER A 1 202 ? 3.492 38.562 -7.18 1 97.44 202 SER A CA 1
ATOM 1569 C C . SER A 1 202 ? 2.309 38.188 -6.297 1 97.44 202 SER A C 1
ATOM 1571 O O . SER A 1 202 ? 2.143 37 -5.949 1 97.44 202 SER A O 1
ATOM 1573 N N . GLU A 1 203 ? 1.452 39.094 -6.062 1 96.5 203 GLU A N 1
ATOM 1574 C CA . GLU A 1 203 ? 0.259 38.812 -5.266 1 96.5 203 GLU A CA 1
ATOM 1575 C C . GLU A 1 203 ? -0.611 37.75 -5.922 1 96.5 203 GLU A C 1
ATOM 1577 O O . GLU A 1 203 ? -1.211 36.938 -5.234 1 96.5 203 GLU A O 1
ATOM 1582 N N . ASP A 1 204 ? -0.652 37.812 -7.188 1 97.38 204 ASP A N 1
ATOM 1583 C CA . ASP A 1 204 ? -1.426 36.844 -7.938 1 97.38 204 ASP A CA 1
ATOM 1584 C C . ASP A 1 204 ? -0.877 35.438 -7.719 1 97.38 204 ASP A C 1
ATOM 1586 O O . ASP A 1 204 ? -1.644 34.469 -7.578 1 97.38 204 ASP A O 1
ATOM 1590 N N . GLU A 1 205 ? 0.427 35.344 -7.727 1 97.44 205 GLU A N 1
ATOM 1591 C CA . GLU A 1 205 ? 1.055 34.031 -7.531 1 97.44 205 GLU A CA 1
ATOM 1592 C C . GLU A 1 205 ? 0.837 33.531 -6.105 1 97.44 205 GLU A C 1
ATOM 1594 O O . GLU A 1 205 ? 0.656 32.312 -5.891 1 97.44 205 GLU A O 1
ATOM 1599 N N . ILE A 1 206 ? 0.871 34.406 -5.184 1 97.81 206 ILE A N 1
ATOM 1600 C CA . ILE A 1 206 ? 0.567 34.031 -3.803 1 97.81 206 ILE A CA 1
ATOM 1601 C C . ILE A 1 206 ? -0.875 33.562 -3.703 1 97.81 206 ILE A C 1
ATOM 1603 O O . ILE A 1 206 ? -1.141 32.5 -3.123 1 97.81 206 ILE A O 1
ATOM 1607 N N . ASP A 1 207 ? -1.81 34.25 -4.367 1 98 207 ASP A N 1
ATOM 1608 C CA . ASP A 1 207 ? -3.223 33.875 -4.328 1 98 207 ASP A CA 1
ATOM 1609 C C . ASP A 1 207 ? -3.451 32.5 -4.961 1 98 207 ASP A C 1
ATOM 1611 O O . ASP A 1 207 ? -4.27 31.719 -4.477 1 98 207 ASP A O 1
ATOM 1615 N N . ARG A 1 208 ? -2.781 32.25 -5.988 1 97.38 208 ARG A N 1
ATOM 1616 C CA . ARG A 1 208 ? -2.912 30.969 -6.645 1 97.38 208 ARG A CA 1
ATOM 1617 C C . ARG A 1 208 ? -2.494 29.844 -5.711 1 97.38 208 ARG A C 1
ATOM 1619 O O . ARG A 1 208 ? -3.098 28.766 -5.719 1 97.38 208 ARG A O 1
ATOM 1626 N N . ARG A 1 209 ? -1.45 30.078 -4.863 1 97 209 ARG A N 1
ATOM 1627 C CA . ARG A 1 209 ? -0.927 29.094 -3.93 1 97 209 ARG A CA 1
ATOM 1628 C C . ARG A 1 209 ? -1.869 28.906 -2.746 1 97 209 ARG A C 1
ATOM 1630 O O . ARG A 1 209 ? -1.716 27.953 -1.97 1 97 209 ARG A O 1
ATOM 1637 N N . ILE A 1 210 ? -2.879 29.734 -2.67 1 97.38 210 ILE A N 1
ATOM 1638 C CA . ILE A 1 210 ? -3.801 29.672 -1.54 1 97.38 210 ILE A CA 1
ATOM 1639 C C . ILE A 1 210 ? -5.156 29.156 -2.008 1 97.38 210 ILE A C 1
ATOM 1641 O O . ILE A 1 210 ? -5.727 28.25 -1.396 1 97.38 210 ILE A O 1
ATOM 1645 N N . TYR A 1 211 ? -5.637 29.656 -3.205 1 97.06 211 TYR A N 1
ATOM 1646 C CA . TYR A 1 211 ? -7.023 29.438 -3.59 1 97.06 211 TYR A CA 1
ATOM 1647 C C . TYR A 1 211 ? -7.129 28.328 -4.637 1 97.06 211 TYR A C 1
ATOM 1649 O O . TYR A 1 211 ? -8.188 27.734 -4.812 1 97.06 211 TYR A O 1
ATOM 1657 N N . VAL A 1 212 ? -6.039 28.062 -5.336 1 93.88 212 VAL A N 1
ATOM 1658 C CA . VAL A 1 212 ? -6.105 27.141 -6.473 1 93.88 212 VAL A CA 1
ATOM 1659 C C . VAL A 1 212 ? -5.375 25.844 -6.137 1 93.88 212 VAL A C 1
ATOM 1661 O O . VAL A 1 212 ? -5.918 24.75 -6.312 1 93.88 212 VAL A O 1
ATOM 1664 N N . PHE A 1 213 ? -4.16 25.969 -5.754 1 93.56 213 PHE A N 1
ATOM 1665 C CA . PHE A 1 213 ? -3.379 24.781 -5.387 1 93.56 213 PHE A CA 1
ATOM 1666 C C . PHE A 1 213 ? -2.557 25.062 -4.133 1 93.56 213 PHE A C 1
ATOM 1668 O O . PHE A 1 213 ? -2.189 26.203 -3.855 1 93.56 213 PHE A O 1
ATOM 1675 N N . PRO A 1 214 ? -2.287 24.047 -3.414 1 96.38 214 PRO A N 1
ATOM 1676 C CA . PRO A 1 214 ? -2.748 22.672 -3.621 1 96.38 214 PRO A CA 1
ATOM 1677 C C . PRO A 1 214 ? -4.152 22.438 -3.066 1 96.38 214 PRO A C 1
ATOM 1679 O O . PRO A 1 214 ? -4.582 23.125 -2.143 1 96.38 214 PRO A O 1
ATOM 1682 N N . ALA A 1 215 ? -4.848 21.5 -3.682 1 97.62 215 ALA A N 1
ATOM 1683 C CA . ALA A 1 215 ? -6.086 20.953 -3.123 1 97.62 215 ALA A CA 1
ATOM 1684 C C . ALA A 1 215 ? -5.805 19.75 -2.229 1 97.62 215 ALA A C 1
ATOM 1686 O O . ALA A 1 215 ? -4.711 19.188 -2.266 1 97.62 215 ALA A O 1
ATOM 1687 N N . SER A 1 216 ? -6.773 19.484 -1.384 1 98.12 216 SER A N 1
ATOM 1688 C CA . SER A 1 216 ? -6.695 18.312 -0.527 1 98.12 216 SER A CA 1
ATOM 1689 C C . SER A 1 216 ? -6.664 17.031 -1.353 1 98.12 216 SER A C 1
ATOM 1691 O O . SER A 1 216 ? -7.168 17 -2.479 1 98.12 216 SER A O 1
ATOM 1693 N N . SER A 1 217 ? -6.02 15.992 -0.812 1 97.75 217 SER A N 1
ATOM 1694 C CA . SER A 1 217 ? -6.098 14.672 -1.421 1 97.75 217 SER A CA 1
ATOM 1695 C C . SER A 1 217 ? -7.5 14.086 -1.296 1 97.75 217 SER A C 1
ATOM 1697 O O . SER A 1 217 ? -7.867 13.172 -2.039 1 97.75 217 SER A O 1
ATOM 1699 N N . ILE A 1 218 ? -8.289 14.531 -0.346 1 98.06 218 ILE A N 1
ATOM 1700 C CA . ILE A 1 218 ? -9.656 14.078 -0.108 1 98.06 218 ILE A CA 1
ATOM 1701 C C . ILE A 1 218 ? -10.578 14.633 -1.19 1 98.06 218 ILE A C 1
ATOM 1703 O O . ILE A 1 218 ? -10.43 15.773 -1.62 1 98.06 218 ILE A O 1
ATOM 1707 N N . GLU A 1 219 ? -11.555 13.82 -1.562 1 97.94 219 GLU A N 1
ATOM 1708 C CA . GLU A 1 219 ? -12.438 14.195 -2.662 1 97.94 219 GLU A CA 1
ATOM 1709 C C . GLU A 1 219 ? -13.891 14.297 -2.193 1 97.94 219 GLU A C 1
ATOM 1711 O O . GLU A 1 219 ? -14.281 13.648 -1.221 1 97.94 219 GLU A O 1
ATOM 1716 N N . GLU A 1 220 ? -14.578 15.086 -2.777 1 97 220 GLU A N 1
ATOM 1717 C CA . GLU A 1 220 ? -16.031 15.156 -2.723 1 97 220 GLU A CA 1
ATOM 1718 C C . GLU A 1 220 ? -16.641 15.102 -4.121 1 97 220 GLU A C 1
ATOM 1720 O O . GLU A 1 220 ? -16.297 15.906 -4.988 1 97 220 GLU A O 1
ATOM 1725 N N . ASP A 1 221 ? -17.438 14.133 -4.363 1 95.5 221 ASP A N 1
ATOM 1726 C CA . ASP A 1 221 ? -18.062 13.898 -5.664 1 95.5 221 ASP A CA 1
ATOM 1727 C C . ASP A 1 221 ? -17.016 13.727 -6.75 1 95.5 221 ASP A C 1
ATOM 1729 O O . ASP A 1 221 ? -17.094 14.344 -7.816 1 95.5 221 ASP A O 1
ATOM 1733 N N . GLY A 1 222 ? -15.961 13.039 -6.402 1 95.06 222 GLY A N 1
ATOM 1734 C CA . GLY A 1 222 ? -14.938 12.672 -7.363 1 95.06 222 GLY A CA 1
ATOM 1735 C C . GLY A 1 222 ? -13.938 13.781 -7.629 1 95.06 222 GLY A C 1
ATOM 1736 O O . GLY A 1 222 ? -13.047 13.633 -8.461 1 95.06 222 GLY A O 1
ATOM 1737 N N . LYS A 1 223 ? -14.109 14.852 -6.945 1 97.25 223 LYS A N 1
ATOM 1738 C CA . LYS A 1 223 ? -13.211 15.984 -7.148 1 97.25 223 LYS A CA 1
ATOM 1739 C C . LYS A 1 223 ? -12.438 16.312 -5.871 1 97.25 223 LYS A C 1
ATOM 1741 O O . LYS A 1 223 ? -13 16.281 -4.777 1 97.25 223 LYS A O 1
ATOM 1746 N N . LYS 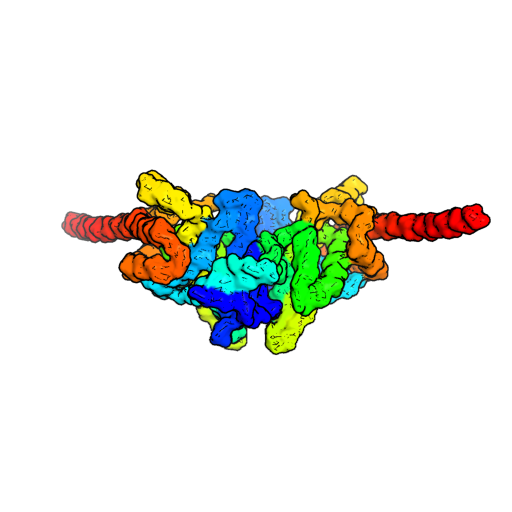A 1 224 ? -11.18 16.703 -6.035 1 98.06 224 LYS A N 1
ATOM 1747 C CA . LYS A 1 224 ? -10.383 17.094 -4.879 1 98.06 224 LYS A CA 1
ATOM 1748 C C . LYS A 1 224 ? -10.969 18.328 -4.191 1 98.06 224 LYS A C 1
ATOM 1750 O O . LYS A 1 224 ? -11.422 19.266 -4.859 1 98.06 224 LYS A O 1
ATOM 1755 N N . ILE A 1 225 ? -10.93 18.375 -2.973 1 98.44 225 ILE A N 1
ATOM 1756 C CA . ILE A 1 225 ? -11.531 19.438 -2.182 1 98.44 225 ILE A CA 1
ATOM 1757 C C . ILE A 1 225 ? -10.594 20.641 -2.141 1 98.44 225 ILE A C 1
ATOM 1759 O O . ILE A 1 225 ? -9.398 20.5 -1.863 1 98.44 225 ILE A O 1
ATOM 1763 N N . SER A 1 226 ? -11.156 21.766 -2.48 1 98.44 226 SER A N 1
ATOM 1764 C CA . SER A 1 226 ? -10.453 23.016 -2.213 1 98.44 226 SER A CA 1
ATOM 1765 C C . SER A 1 226 ? -10.492 23.359 -0.728 1 98.44 226 SER A C 1
ATOM 1767 O O . SER A 1 226 ? -11.57 23.516 -0.147 1 98.44 226 SER A O 1
ATOM 1769 N N . TYR A 1 227 ? -9.352 23.609 -0.145 1 98.62 227 TYR A N 1
ATOM 1770 C CA . TYR A 1 227 ? -9.305 23.938 1.273 1 98.62 227 TYR A CA 1
ATOM 1771 C C . TYR A 1 227 ? -10.109 25.203 1.561 1 98.62 227 TYR A C 1
ATOM 1773 O O . TYR A 1 227 ? -10.945 25.219 2.465 1 98.62 227 TYR A O 1
ATOM 1781 N N . PHE A 1 228 ? -9.867 26.203 0.716 1 98.75 228 PHE A N 1
ATOM 1782 C CA . PHE A 1 228 ? -10.539 27.484 0.932 1 98.75 228 PHE A CA 1
ATOM 1783 C C . PHE A 1 228 ? -12.047 27.328 0.795 1 98.75 228 PHE A C 1
ATOM 1785 O O . PHE A 1 228 ? -12.805 27.688 1.7 1 98.75 228 PHE A O 1
ATOM 1792 N N . GLU A 1 229 ? -12.461 26.766 -0.315 1 98.44 229 GLU A N 1
ATOM 1793 C CA . GLU A 1 229 ? -13.898 26.672 -0.576 1 98.44 229 GLU A CA 1
ATOM 1794 C C . GLU A 1 229 ? -14.602 25.828 0.483 1 98.44 229 GLU A C 1
ATOM 1796 O O . GLU A 1 229 ? -15.68 26.188 0.96 1 98.44 229 GLU A O 1
ATOM 1801 N N . PHE A 1 230 ? -14.008 24.766 0.853 1 98.62 230 PHE A N 1
ATOM 1802 C CA . PHE A 1 230 ? -14.648 23.844 1.783 1 98.62 230 PHE A CA 1
ATOM 1803 C C . PHE A 1 230 ? -14.727 24.453 3.178 1 98.62 230 PHE A C 1
ATOM 1805 O O . PHE A 1 230 ? -15.797 24.469 3.793 1 98.62 230 PHE A O 1
ATOM 1812 N N . ILE A 1 231 ? -13.656 24.969 3.689 1 98.75 231 ILE A N 1
ATOM 1813 C CA . ILE A 1 231 ? -13.586 25.484 5.055 1 98.75 231 ILE A CA 1
ATOM 1814 C C . ILE A 1 231 ? -14.438 26.75 5.172 1 98.75 231 ILE A C 1
ATOM 1816 O O . ILE A 1 231 ? -15.203 26.906 6.125 1 98.75 231 ILE A O 1
ATOM 1820 N N . SER A 1 232 ? -14.375 27.578 4.152 1 98.44 232 SER A N 1
ATOM 1821 C CA . SER A 1 232 ? -15.078 28.859 4.227 1 98.44 232 SER A CA 1
ATOM 1822 C C . SER A 1 232 ? -16.578 28.688 4.039 1 98.44 232 SER A C 1
ATOM 1824 O O . SER A 1 232 ? -17.359 29.562 4.383 1 98.44 232 SER A O 1
ATOM 1826 N N . SER A 1 233 ? -16.953 27.578 3.408 1 97.88 233 SER A N 1
ATOM 1827 C CA . SER A 1 233 ? -18.375 27.328 3.227 1 97.88 233 SER A CA 1
ATOM 1828 C C . SER A 1 233 ? -19.078 27.094 4.566 1 97.88 233 SER A C 1
ATOM 1830 O O . SER A 1 233 ? -20.281 27.312 4.684 1 97.88 233 SER A O 1
ATOM 1832 N N . LEU A 1 234 ? -18.406 26.625 5.566 1 98 234 LEU A N 1
ATOM 1833 C CA . LEU A 1 234 ? -18.891 26.359 6.914 1 98 234 LEU A CA 1
ATOM 1834 C C . LEU A 1 234 ? -20.047 25.375 6.887 1 98 234 LEU A C 1
ATOM 1836 O O . LEU A 1 234 ? -20.859 25.312 7.82 1 98 234 LEU A O 1
ATOM 1840 N N . LYS A 1 235 ? -20.141 24.547 5.836 1 95.62 235 LYS A N 1
ATOM 1841 C CA . LYS A 1 235 ? -21.266 23.641 5.652 1 95.62 235 LYS A CA 1
ATOM 1842 C C . LYS A 1 235 ? -21.125 22.406 6.543 1 95.62 235 LYS A C 1
ATOM 1844 O O . LYS A 1 235 ? -22.141 21.797 6.93 1 95.62 235 LYS A O 1
ATOM 1849 N N . ASN A 1 236 ? -19.938 21.984 6.801 1 97.88 236 ASN A N 1
ATOM 1850 C CA . ASN A 1 236 ? -19.688 20.812 7.633 1 97.88 236 ASN A CA 1
ATOM 1851 C C . ASN A 1 236 ? -19.438 21.188 9.086 1 97.88 236 ASN A C 1
ATOM 1853 O O . ASN A 1 236 ? -18.406 21.781 9.406 1 97.88 236 ASN A O 1
ATOM 1857 N N . PRO A 1 237 ? -20.328 20.828 9.961 1 98 237 PRO A N 1
ATOM 1858 C CA . PRO A 1 237 ? -20.219 21.281 11.352 1 98 237 PRO A CA 1
ATOM 1859 C C . PRO A 1 237 ? -18.969 20.75 12.039 1 98 237 PRO A C 1
ATOM 1861 O O . PRO A 1 237 ? -18.391 21.422 12.891 1 98 237 PRO A O 1
ATOM 1864 N N . ASP A 1 238 ? -18.562 19.531 11.734 1 98.56 238 ASP A N 1
ATOM 1865 C CA . ASP A 1 238 ? -17.359 18.984 12.344 1 98.56 238 ASP A CA 1
ATOM 1866 C C . ASP A 1 238 ? -16.109 19.734 11.891 1 98.56 238 ASP A C 1
ATOM 1868 O O . ASP A 1 238 ? -15.203 19.984 12.688 1 98.56 238 ASP A O 1
ATOM 1872 N N . CYS A 1 239 ? -16.094 20.031 10.641 1 98.75 239 CYS A N 1
ATOM 1873 C CA . CYS A 1 239 ? -15 20.844 10.109 1 98.75 239 CYS A CA 1
ATOM 1874 C C . CYS A 1 239 ? -14.977 22.219 10.75 1 98.75 239 CYS A C 1
ATOM 1876 O O . CYS A 1 239 ? -13.906 22.734 11.094 1 98.75 239 CYS A O 1
ATOM 1878 N N . THR A 1 240 ? -16.141 22.812 10.883 1 98.69 240 THR A N 1
ATOM 1879 C CA . THR A 1 240 ? -16.25 24.125 11.5 1 98.69 240 THR A CA 1
ATOM 1880 C C . THR A 1 240 ? -15.773 24.094 12.945 1 98.69 240 THR A C 1
ATOM 1882 O O . THR A 1 240 ? -15.086 25.016 13.406 1 98.69 240 THR A O 1
ATOM 1885 N N . ALA A 1 241 ? -16.156 23.047 13.648 1 98.69 241 ALA A N 1
ATOM 1886 C CA . ALA A 1 241 ? -15.68 22.875 15.016 1 98.69 241 ALA A CA 1
ATOM 1887 C C . ALA A 1 241 ? -14.164 22.766 15.055 1 98.69 241 ALA A C 1
ATOM 1889 O O . ALA A 1 241 ? -13.508 23.312 15.938 1 98.69 241 ALA A O 1
ATOM 1890 N N . ALA A 1 242 ? -13.578 22.047 14.156 1 98.88 242 ALA A N 1
ATOM 1891 C CA . ALA A 1 242 ? -12.133 21.891 14.062 1 98.88 242 ALA A CA 1
ATOM 1892 C C . ALA A 1 242 ? -11.453 23.219 13.75 1 98.88 242 ALA A C 1
ATOM 1894 O O . ALA A 1 242 ? -10.367 23.5 14.258 1 98.88 242 ALA A O 1
ATOM 1895 N N . LEU A 1 243 ? -12.086 23.984 12.82 1 98.88 243 LEU A N 1
ATOM 1896 C CA . LEU A 1 243 ? -11.578 25.312 12.508 1 98.88 243 LEU A CA 1
ATOM 1897 C C . LEU A 1 243 ? -11.375 26.141 13.773 1 98.88 243 LEU A C 1
ATOM 1899 O O . LEU A 1 243 ? -10.32 26.734 13.969 1 98.88 243 LEU A O 1
ATOM 1903 N N . LYS A 1 244 ? -12.344 26.094 14.648 1 98.56 244 LYS A N 1
ATOM 1904 C CA . LYS A 1 244 ? -12.266 26.828 15.914 1 98.56 244 LYS A CA 1
ATOM 1905 C C . LYS A 1 244 ? -11.133 26.297 16.781 1 98.56 244 LYS A C 1
ATOM 1907 O O . LYS A 1 244 ? -10.336 27.078 17.312 1 98.56 244 LYS A O 1
ATOM 1912 N N . ARG A 1 245 ? -11.062 25 16.938 1 98.69 245 ARG A N 1
ATOM 1913 C CA . ARG A 1 245 ? -10.07 24.375 17.812 1 98.69 245 ARG A CA 1
ATOM 1914 C C . ARG A 1 245 ? -8.648 24.672 17.312 1 98.69 245 ARG A C 1
ATOM 1916 O O . ARG A 1 245 ? -7.805 25.125 18.094 1 98.69 245 ARG A O 1
ATOM 1923 N N . VAL A 1 246 ? -8.391 24.469 16.062 1 98.75 246 VAL A N 1
ATOM 1924 C CA . VAL A 1 246 ? -7.031 24.562 15.523 1 98.75 246 VAL A CA 1
ATOM 1925 C C . VAL A 1 246 ? -6.617 26.016 15.391 1 98.75 246 VAL A C 1
ATOM 1927 O O . VAL A 1 246 ? -5.465 26.375 15.641 1 98.75 246 VAL A O 1
ATOM 1930 N N . SER A 1 247 ? -7.57 26.875 14.938 1 98.62 247 SER A N 1
ATOM 1931 C CA . SER A 1 247 ? -7.27 28.297 14.82 1 98.62 247 SER A CA 1
ATOM 1932 C C . SER A 1 247 ? -6.75 28.859 16.141 1 98.62 247 SER A C 1
ATOM 1934 O O . SER A 1 247 ? -5.828 29.672 16.156 1 98.62 247 SER A O 1
ATOM 1936 N N . ALA A 1 248 ? -7.285 28.438 17.219 1 98.25 248 ALA A N 1
ATOM 1937 C CA . ALA A 1 248 ? -6.941 28.938 18.562 1 98.25 248 ALA A CA 1
ATOM 1938 C C . ALA A 1 248 ? -5.531 28.516 18.953 1 98.25 248 ALA A C 1
ATOM 1940 O O . ALA A 1 248 ? -4.93 29.094 19.859 1 98.25 248 ALA A O 1
ATOM 1941 N N . ARG A 1 249 ? -4.992 27.578 18.281 1 98.5 249 ARG A N 1
ATOM 1942 C CA . ARG A 1 249 ? -3.699 27.016 18.656 1 98.5 249 ARG A CA 1
ATOM 1943 C C . ARG A 1 249 ? -2.582 27.578 17.781 1 98.5 249 ARG A C 1
ATOM 1945 O O . ARG A 1 249 ? -1.401 27.359 18.062 1 98.5 249 ARG A O 1
ATOM 1952 N N . ILE A 1 250 ? -2.922 28.312 16.75 1 98.81 250 ILE A N 1
ATOM 1953 C CA . ILE A 1 250 ? -1.915 28.828 15.82 1 98.81 250 ILE A CA 1
ATOM 1954 C C . ILE A 1 250 ? -1.143 29.969 16.469 1 98.81 250 ILE A C 1
ATOM 1956 O O . ILE A 1 250 ? -1.735 30.969 16.891 1 98.81 250 ILE A O 1
ATOM 1960 N N . ASP A 1 251 ? 0.094 29.828 16.625 1 98.5 251 ASP A N 1
ATOM 1961 C CA . ASP A 1 251 ? 1.028 30.844 17.109 1 98.5 251 ASP A CA 1
ATOM 1962 C C . ASP A 1 251 ? 2.064 31.172 16.031 1 98.5 251 ASP A C 1
ATOM 1964 O O . ASP A 1 251 ? 3.074 30.484 15.898 1 98.5 251 ASP A O 1
ATOM 1968 N N . MET A 1 252 ? 1.915 32.281 15.336 1 98.31 252 MET A N 1
ATOM 1969 C CA . MET A 1 252 ? 2.75 32.625 14.188 1 98.31 252 MET A CA 1
ATOM 1970 C C . MET A 1 252 ? 4.172 32.969 14.625 1 98.31 252 MET A C 1
ATOM 1972 O O . MET A 1 252 ? 5.121 32.781 13.859 1 98.31 252 MET A O 1
ATOM 1976 N N . GLU A 1 253 ? 4.293 33.438 15.805 1 98.38 253 GLU A N 1
ATOM 1977 C CA . GLU A 1 253 ? 5.637 33.719 16.297 1 98.38 253 GLU A CA 1
ATOM 1978 C C . GLU A 1 253 ? 6.441 32.438 16.469 1 98.38 253 GLU A C 1
ATOM 1980 O O . GLU A 1 253 ? 7.613 32.375 16.094 1 98.38 253 GLU A O 1
ATOM 1985 N N . LYS A 1 254 ? 5.785 31.469 17.078 1 98.38 254 LYS A N 1
ATOM 1986 C CA . LYS A 1 254 ? 6.434 30.172 17.219 1 98.38 254 LYS A CA 1
ATOM 1987 C C . LYS A 1 254 ? 6.781 29.562 15.867 1 98.38 254 LYS A C 1
ATOM 1989 O O . LYS A 1 254 ? 7.867 29.016 15.68 1 98.38 254 LYS A O 1
ATOM 1994 N N . ILE A 1 255 ? 5.879 29.672 14.906 1 98.69 255 ILE A N 1
ATOM 1995 C CA . ILE A 1 255 ? 6.082 29.125 13.57 1 98.69 255 ILE A CA 1
ATOM 1996 C C . ILE A 1 255 ? 7.25 29.828 12.891 1 98.69 255 ILE A C 1
ATOM 1998 O O . ILE A 1 255 ? 8.117 29.188 12.305 1 98.69 255 ILE A O 1
ATOM 2002 N N . ARG A 1 256 ? 7.332 31.141 13.008 1 98.38 256 ARG A N 1
ATOM 2003 C CA . ARG A 1 256 ? 8.422 31.906 12.414 1 98.38 256 ARG A CA 1
ATOM 2004 C C . ARG A 1 256 ? 9.758 31.516 13.023 1 98.38 256 ARG A C 1
ATOM 2006 O O . ARG A 1 256 ? 10.766 31.422 12.32 1 98.38 256 ARG A O 1
ATOM 2013 N N . THR A 1 257 ? 9.742 31.344 14.328 1 98.38 257 THR A N 1
ATOM 2014 C CA . THR A 1 257 ? 10.961 30.938 15.008 1 98.38 257 THR A CA 1
ATOM 2015 C C . THR A 1 257 ? 11.438 29.578 14.492 1 98.38 257 THR A C 1
ATOM 2017 O O . THR A 1 257 ? 12.633 29.391 14.258 1 98.38 257 THR A O 1
ATOM 2020 N N . LEU A 1 258 ? 10.516 28.688 14.352 1 98.06 258 LEU A N 1
ATOM 2021 C CA . LEU A 1 258 ? 10.836 27.359 13.828 1 98.06 258 LEU A CA 1
ATOM 2022 C C . LEU A 1 258 ? 11.453 27.469 12.438 1 98.06 258 LEU A C 1
ATOM 2024 O O . LEU A 1 258 ? 12.445 26.797 12.141 1 98.06 258 LEU A O 1
ATOM 2028 N N . ILE A 1 259 ? 10.836 28.266 11.578 1 98.19 259 ILE A N 1
ATOM 2029 C CA . ILE A 1 259 ? 11.336 28.453 10.219 1 98.19 259 ILE A CA 1
ATOM 2030 C C . ILE A 1 259 ? 12.758 29 10.258 1 98.19 259 ILE A C 1
ATOM 2032 O O . ILE A 1 259 ? 13.648 28.484 9.578 1 98.19 259 ILE A O 1
ATOM 2036 N N . ASP A 1 260 ? 12.961 29.953 11.086 1 97.19 260 ASP A N 1
ATOM 2037 C CA . ASP A 1 260 ? 14.25 30.625 11.18 1 97.19 260 ASP A CA 1
ATOM 2038 C C . ASP A 1 260 ? 15.336 29.688 11.695 1 97.19 260 ASP A C 1
ATOM 2040 O O . ASP A 1 260 ? 16.5 29.797 11.312 1 97.19 260 ASP A O 1
ATOM 2044 N N . GLU A 1 261 ? 14.961 28.766 12.516 1 95.44 261 GLU A N 1
ATOM 2045 C CA . GLU A 1 261 ? 15.922 27.875 13.156 1 95.44 261 GLU A CA 1
ATOM 2046 C C . GLU A 1 261 ? 16.172 26.625 12.312 1 95.44 261 GLU A C 1
ATOM 2048 O O . GLU A 1 261 ? 17.062 25.828 12.609 1 95.44 261 GLU A O 1
ATOM 2053 N N . THR A 1 262 ? 15.336 26.391 11.344 1 93.44 262 THR A N 1
ATOM 2054 C CA . THR A 1 262 ? 15.492 25.219 10.492 1 93.44 262 THR A CA 1
ATOM 2055 C C . THR A 1 262 ? 16.797 25.297 9.711 1 93.44 262 THR A C 1
ATOM 2057 O O . THR A 1 262 ? 17.062 26.266 9.008 1 93.44 262 THR A O 1
ATOM 2060 N N . PRO A 1 263 ? 17.578 24.281 9.805 1 86.56 263 PRO A N 1
ATOM 2061 C CA . PRO A 1 263 ? 18.875 24.312 9.133 1 86.56 263 PRO A CA 1
ATOM 2062 C C . PRO A 1 263 ? 18.766 24.25 7.613 1 86.56 263 PRO A C 1
ATOM 2064 O O . PRO A 1 263 ? 17.781 23.719 7.09 1 86.56 263 PRO A O 1
ATOM 2067 N N . THR A 1 264 ? 19.734 24.797 6.895 1 85.19 264 THR A N 1
ATOM 2068 C CA . THR A 1 264 ? 20 24.625 5.473 1 85.19 264 THR A CA 1
ATOM 2069 C C . THR A 1 264 ? 19.047 25.484 4.633 1 85.19 264 THR A C 1
ATOM 2071 O O . THR A 1 264 ? 19.203 25.547 3.41 1 85.19 264 THR A O 1
ATOM 2074 N N . LEU A 1 265 ? 18.094 26.156 5.285 1 92 265 LEU A N 1
ATOM 2075 C CA . LEU A 1 265 ? 17.172 26.953 4.488 1 92 265 LEU A CA 1
ATOM 2076 C C . LEU A 1 265 ? 17.844 28.25 4.016 1 92 265 LEU A C 1
ATOM 2078 O O . LEU A 1 265 ? 18.516 28.922 4.801 1 92 265 LEU A O 1
ATOM 2082 N N . LEU A 1 266 ? 17.625 28.531 2.793 1 93.38 266 LEU A N 1
ATOM 2083 C CA . LEU A 1 266 ? 18.016 29.828 2.262 1 93.38 266 LEU A CA 1
ATOM 2084 C C . LEU A 1 266 ? 17.078 30.922 2.773 1 93.38 266 LEU A C 1
ATOM 2086 O O . LEU A 1 266 ? 15.938 30.641 3.166 1 93.38 266 LEU A O 1
ATOM 2090 N N . GLU A 1 267 ? 17.562 32.094 2.715 1 95.88 267 GLU A N 1
ATOM 2091 C CA . GLU A 1 267 ? 16.766 33.25 3.191 1 95.88 267 GLU A CA 1
ATOM 2092 C C . GLU A 1 267 ? 15.453 33.344 2.42 1 95.88 267 GLU A C 1
ATOM 2094 O O . GLU A 1 267 ? 14.406 33.625 3.008 1 95.88 267 GLU A O 1
ATOM 2099 N N . VAL A 1 268 ? 15.508 33.156 1.127 1 96.06 268 VAL A N 1
ATOM 2100 C CA . VAL A 1 268 ? 14.312 33.281 0.3 1 96.06 268 VAL A CA 1
ATOM 2101 C C . VAL A 1 268 ? 13.312 32.156 0.669 1 96.06 268 VAL A C 1
ATOM 2103 O O . VAL A 1 268 ? 12.102 32.375 0.632 1 96.06 268 VAL A O 1
ATOM 2106 N N . GLN A 1 269 ? 13.781 31 1.051 1 96 269 GLN A N 1
ATOM 2107 C CA . GLN A 1 269 ? 12.906 29.906 1.476 1 96 269 GLN A CA 1
ATOM 2108 C C . GLN A 1 269 ? 12.211 30.234 2.793 1 96 269 GLN A C 1
ATOM 2110 O O . GLN A 1 269 ? 11.008 30 2.941 1 96 269 GLN A O 1
ATOM 2115 N N . LYS A 1 270 ? 13 30.781 3.715 1 97.25 270 LYS A N 1
ATOM 2116 C CA . LYS A 1 270 ? 12.438 31.188 5 1 97.25 270 LYS A CA 1
ATOM 2117 C C . LYS A 1 270 ? 11.32 32.219 4.812 1 97.25 270 LYS A C 1
ATOM 2119 O O . LYS A 1 270 ? 10.242 32.062 5.402 1 97.25 270 LYS A O 1
ATOM 2124 N N . GLU A 1 271 ? 11.656 33.156 3.973 1 98.06 271 GLU A N 1
ATOM 2125 C CA . GLU A 1 271 ? 10.664 34.188 3.713 1 98.06 271 GLU A CA 1
ATOM 2126 C C . GLU A 1 271 ? 9.414 33.594 3.053 1 98.06 271 GLU A C 1
ATOM 2128 O O . GLU A 1 271 ? 8.297 33.969 3.428 1 98.06 271 GLU A O 1
ATOM 2133 N N . PHE A 1 272 ? 9.656 32.812 2.092 1 97.88 272 PHE A N 1
ATOM 2134 C CA . PHE A 1 272 ? 8.539 32.219 1.376 1 97.88 272 PHE A CA 1
ATOM 2135 C C . PHE A 1 272 ? 7.645 31.422 2.332 1 97.88 272 PHE A C 1
ATOM 2137 O O . PHE A 1 272 ? 6.422 31.594 2.32 1 97.88 272 PHE A O 1
ATOM 2144 N N . TYR A 1 273 ? 8.195 30.5 3.201 1 98.25 273 TYR A N 1
ATOM 2145 C CA . TYR A 1 273 ? 7.414 29.688 4.125 1 98.25 273 TYR A CA 1
ATOM 2146 C C . TYR A 1 273 ? 6.656 30.562 5.117 1 98.25 273 TYR A C 1
ATOM 2148 O O . TYR A 1 273 ? 5.48 30.328 5.398 1 98.25 273 TYR A O 1
ATOM 2156 N N . ALA A 1 274 ? 7.312 31.594 5.605 1 98.44 274 ALA A N 1
ATOM 2157 C CA . ALA A 1 274 ? 6.668 32.5 6.559 1 98.44 274 ALA A CA 1
ATOM 2158 C C . ALA A 1 274 ? 5.477 33.188 5.922 1 98.44 274 ALA A C 1
ATOM 2160 O O . ALA A 1 274 ? 4.398 33.281 6.52 1 98.44 274 ALA A O 1
ATOM 2161 N N . VAL A 1 275 ? 5.688 33.688 4.719 1 98.44 275 VAL A N 1
ATOM 2162 C CA . VAL A 1 275 ? 4.656 34.438 4.035 1 98.44 275 VAL A CA 1
ATOM 2163 C C . VAL A 1 275 ? 3.488 33.531 3.666 1 98.44 275 VAL A C 1
ATOM 2165 O O . VAL A 1 275 ? 2.326 33.875 3.916 1 98.44 275 VAL A O 1
ATOM 2168 N N . ILE A 1 276 ? 3.799 32.438 3.09 1 98.5 276 ILE A N 1
ATOM 2169 C CA . ILE A 1 276 ? 2.732 31.578 2.572 1 98.5 276 ILE A CA 1
ATOM 2170 C C . ILE A 1 276 ? 1.883 31.047 3.729 1 98.5 276 ILE A C 1
ATOM 2172 O O . ILE A 1 276 ? 0.659 30.953 3.615 1 98.5 276 ILE A O 1
ATOM 2176 N N . ILE A 1 277 ? 2.504 30.688 4.875 1 98.75 277 ILE A N 1
ATOM 2177 C CA . ILE A 1 277 ? 1.753 30.219 6.031 1 98.75 277 ILE A CA 1
ATOM 2178 C C . ILE A 1 277 ? 0.896 31.344 6.59 1 98.75 277 ILE A C 1
ATOM 2180 O O . ILE A 1 277 ? -0.274 31.141 6.922 1 98.75 277 ILE A O 1
ATOM 2184 N N . SER A 1 278 ? 1.498 32.5 6.621 1 98.69 278 SER A N 1
ATOM 2185 C CA . SER A 1 278 ? 0.761 33.656 7.113 1 98.69 278 SER A CA 1
ATOM 2186 C C . SER A 1 278 ? -0.433 33.969 6.219 1 98.69 278 SER A C 1
ATOM 2188 O O . SER A 1 278 ? -1.52 34.281 6.711 1 98.69 278 SER A O 1
ATOM 2190 N N . GLU A 1 279 ? -0.224 33.938 4.938 1 98.62 279 GLU A N 1
ATOM 2191 C CA . GLU A 1 279 ? -1.291 34.219 3.988 1 98.62 279 GLU A CA 1
ATOM 2192 C C . GLU A 1 279 ? -2.387 33.156 4.039 1 98.62 279 GLU A C 1
ATOM 2194 O O . GLU A 1 279 ? -3.574 33.469 3.947 1 98.62 279 GLU A O 1
ATOM 2199 N N . ARG A 1 280 ? -2.02 31.938 4.184 1 98.75 280 ARG A N 1
ATOM 2200 C CA . ARG A 1 280 ? -3.02 30.875 4.289 1 98.75 280 ARG A CA 1
ATOM 2201 C C . ARG A 1 280 ? -3.799 30.984 5.594 1 98.75 280 ARG A C 1
ATOM 2203 O O . ARG A 1 280 ? -5.004 30.734 5.625 1 98.75 280 ARG A O 1
ATOM 2210 N N . LYS A 1 281 ? -3.096 31.359 6.68 1 98.88 281 LYS A N 1
ATOM 2211 C CA . LYS A 1 281 ? -3.812 31.609 7.922 1 98.88 281 LYS A CA 1
ATOM 2212 C C . LYS A 1 281 ? -4.832 32.75 7.742 1 98.88 281 LYS A C 1
ATOM 2214 O O . LYS A 1 281 ? -5.988 32.594 8.148 1 98.88 281 LYS A O 1
ATOM 2219 N N . ALA A 1 282 ? -4.438 33.781 7.117 1 98.69 282 ALA A N 1
ATOM 2220 C CA . ALA A 1 282 ? -5.277 34.969 6.973 1 98.69 282 ALA A CA 1
ATOM 2221 C C . ALA A 1 282 ? -6.449 34.719 6.031 1 98.69 282 ALA A C 1
ATOM 2223 O O . ALA A 1 282 ? -7.598 35 6.359 1 98.69 282 ALA A O 1
ATOM 2224 N N . LYS A 1 283 ? -6.098 34.125 4.949 1 98.75 283 LYS A N 1
ATOM 2225 C CA . LYS A 1 283 ? -7.055 34.094 3.844 1 98.75 283 LYS A CA 1
ATOM 2226 C C . LYS A 1 283 ? -7.938 32.844 3.9 1 98.75 283 LYS A C 1
ATOM 2228 O O . LYS A 1 283 ? -9.008 32.812 3.287 1 98.75 283 LYS A O 1
ATOM 2233 N N . ILE A 1 284 ? -7.52 31.828 4.594 1 98.75 284 ILE A N 1
ATOM 2234 C CA . ILE A 1 284 ? -8.352 30.641 4.723 1 98.75 284 ILE A CA 1
ATOM 2235 C C . ILE A 1 284 ? -8.906 30.547 6.145 1 98.75 284 ILE A C 1
ATOM 2237 O O . ILE A 1 284 ? -10.125 30.594 6.348 1 98.75 284 ILE A O 1
ATOM 2241 N N . ILE A 1 285 ? -8.031 30.531 7.125 1 98.81 285 ILE A N 1
ATOM 2242 C CA . ILE A 1 285 ? -8.43 30.234 8.5 1 98.81 285 ILE A CA 1
ATOM 2243 C C . ILE A 1 285 ? -9.125 31.438 9.117 1 98.81 285 ILE A C 1
ATOM 2245 O O . ILE A 1 285 ? -10.289 31.359 9.508 1 98.81 285 ILE A O 1
ATOM 2249 N N . ASP A 1 286 ? -8.422 32.594 9.141 1 98.81 286 ASP A N 1
ATOM 2250 C CA . ASP A 1 286 ? -8.992 33.781 9.766 1 98.81 286 ASP A CA 1
ATOM 2251 C C . ASP A 1 286 ? -10.25 34.25 9.016 1 98.81 286 ASP A C 1
ATOM 2253 O O . ASP A 1 286 ? -11.234 34.625 9.641 1 98.81 286 ASP A O 1
ATOM 2257 N N . TYR A 1 287 ? -10.125 34.219 7.707 1 98.69 287 TYR A N 1
ATOM 2258 C CA . TYR A 1 287 ? -11.289 34.594 6.902 1 98.69 287 TYR A CA 1
ATOM 2259 C C . TYR A 1 287 ? -12.492 33.75 7.273 1 98.69 287 TYR A C 1
ATOM 2261 O O . TYR A 1 287 ? -13.586 34.25 7.488 1 98.69 287 TYR A O 1
ATOM 2269 N N . SER A 1 288 ? -12.344 32.438 7.328 1 98.75 288 SER A N 1
ATOM 2270 C CA . SER A 1 288 ? -13.438 31.531 7.637 1 98.75 288 SER A CA 1
ATOM 2271 C C . SER A 1 288 ? -13.945 31.734 9.062 1 98.75 288 SER A C 1
ATOM 2273 O O . SER A 1 288 ? -15.148 31.641 9.312 1 98.75 288 SER A O 1
ATOM 2275 N N . MET A 1 289 ? -13.102 32.031 10.008 1 98.44 289 MET A N 1
ATOM 2276 C CA . MET A 1 289 ? -13.492 32.344 11.383 1 98.44 289 MET A CA 1
ATOM 2277 C C . MET A 1 289 ? -14.359 33.594 11.438 1 98.44 289 MET A C 1
ATOM 2279 O O . MET A 1 289 ? -15.32 33.656 12.203 1 98.44 289 MET A O 1
ATOM 2283 N N . GLU A 1 290 ? -13.961 34.562 10.68 1 97.94 290 GLU A N 1
ATOM 2284 C CA . GLU A 1 290 ? -14.75 35.781 10.609 1 97.94 290 GLU A CA 1
ATOM 2285 C C . GLU A 1 290 ? -16.156 35.5 10.078 1 97.94 290 GLU A C 1
ATOM 2287 O O . GLU A 1 290 ? -17.125 36.062 10.586 1 97.94 290 GLU A O 1
ATOM 2292 N N . GLN A 1 291 ? -16.156 34.719 9.023 1 97.44 291 GLN A N 1
ATOM 2293 C CA . GLN A 1 291 ? -17.469 34.344 8.484 1 97.44 291 GLN A CA 1
ATOM 2294 C C . GLN A 1 291 ? -18.297 33.625 9.539 1 97.44 291 GLN A C 1
ATOM 2296 O O . GLN A 1 291 ? -19.516 33.844 9.641 1 97.44 291 GLN A O 1
ATOM 2301 N N . LEU A 1 292 ? -17.688 32.75 10.297 1 96.88 292 LEU A N 1
ATOM 2302 C CA . LEU A 1 292 ? -18.359 32 11.352 1 96.88 292 LEU A CA 1
ATOM 2303 C C . LEU A 1 292 ? -18.891 32.969 12.43 1 96.88 292 LEU A C 1
ATOM 2305 O O . LEU A 1 292 ? -20.031 32.781 12.898 1 96.88 292 LEU A O 1
ATOM 2309 N N . MET A 1 293 ? -18.125 33.969 12.789 1 95.25 293 MET A N 1
ATOM 2310 C CA . MET A 1 293 ? -18.531 34.906 13.805 1 95.25 293 MET A CA 1
ATOM 2311 C C . MET A 1 293 ? -19.703 35.781 13.328 1 95.25 293 MET A C 1
ATOM 2313 O O . MET A 1 293 ? -20.578 36.125 14.117 1 95.25 293 MET A O 1
ATOM 2317 N N . LYS A 1 294 ? -19.703 36.094 12.094 1 93.25 294 LYS A N 1
ATOM 2318 C CA . LYS A 1 294 ? -20.812 36.844 11.516 1 93.25 294 LYS A CA 1
ATOM 2319 C C . LYS A 1 294 ? -22.094 36.031 11.555 1 93.25 294 LYS A C 1
ATOM 2321 O O . LYS A 1 294 ? -23.172 36.594 11.797 1 93.25 294 LYS A O 1
ATOM 2326 N N . LEU A 1 295 ? -21.984 34.812 11.305 1 89.31 295 LEU A N 1
ATOM 2327 C CA . LEU A 1 295 ? -23.141 33.906 11.32 1 89.31 295 LEU A CA 1
ATOM 2328 C C . LEU A 1 295 ? -23.656 33.75 12.742 1 89.31 295 LEU A C 1
ATOM 2330 O O . LEU A 1 295 ? -24.875 33.688 12.961 1 89.31 295 LEU A O 1
ATOM 2334 N N . ASP A 1 296 ? -22.766 33.562 13.734 1 84.88 296 ASP A N 1
ATOM 2335 C CA . ASP A 1 296 ? -23.141 33.406 15.133 1 84.88 296 ASP A CA 1
ATOM 2336 C C . ASP A 1 296 ? -23.734 34.688 15.695 1 84.88 296 ASP A C 1
ATOM 2338 O O . ASP A 1 296 ? -24.609 34.656 16.578 1 84.88 296 ASP A O 1
ATOM 2342 N N . GLY A 1 297 ? -23.125 35.875 15.375 1 74.62 297 GLY A N 1
ATOM 2343 C CA . GLY A 1 297 ? -23.641 37.156 15.812 1 74.62 297 GLY A CA 1
ATOM 2344 C C . GLY A 1 297 ? -25 37.5 15.203 1 74.62 297 GLY A C 1
ATOM 2345 O O . GLY A 1 297 ? -25.781 38.219 15.797 1 74.62 297 GLY A O 1
ATOM 2346 N N . GLN A 1 298 ? -25.219 37.031 14.031 1 63.16 298 GLN A N 1
ATOM 2347 C CA . GLN A 1 298 ? -26.516 37.25 13.406 1 63.16 298 GLN A CA 1
ATOM 2348 C C . GLN A 1 298 ? -27.594 36.375 14.016 1 63.16 298 GLN A C 1
ATOM 2350 O O . GLN A 1 298 ? -28.781 36.688 13.961 1 63.16 298 GLN A O 1
ATOM 2355 N N . GLU A 1 299 ? -27.297 35.219 14.578 1 53.62 299 GLU A N 1
ATOM 2356 C CA . GLU A 1 299 ? -28.281 34.312 15.164 1 53.62 299 GLU A CA 1
ATOM 2357 C C . GLU A 1 299 ? -28.891 34.906 16.422 1 53.62 299 GLU A C 1
ATOM 2359 O O . GLU A 1 299 ? -30.047 34.594 16.75 1 53.62 299 GLU A O 1
ATOM 2364 N N . PRO A 1 300 ? -28.312 35.656 17.297 1 50.34 300 PRO A N 1
ATOM 2365 C CA . PRO A 1 300 ? -29.094 36.188 18.422 1 50.34 300 PRO A CA 1
ATOM 2366 C C . PRO A 1 300 ? -30.234 37.094 17.984 1 50.34 300 PRO A C 1
ATOM 2368 O O . PRO A 1 300 ? -31.281 37.156 18.609 1 50.34 300 PRO A O 1
ATOM 2371 N N . GLU A 1 301 ? -30.094 37.844 16.906 1 44.19 301 GLU A N 1
ATOM 2372 C CA . GLU A 1 301 ? -31.141 38.781 16.531 1 44.19 301 GLU A CA 1
ATOM 2373 C C . GLU A 1 301 ? -32.344 38.062 15.953 1 44.19 301 GLU A C 1
ATOM 2375 O O . GLU A 1 301 ? -33.469 38.531 16.047 1 44.19 301 GLU A O 1
ATOM 2380 N N . ARG A 1 302 ? -32.031 36.875 15.414 1 49.47 302 ARG A N 1
ATOM 2381 C CA . ARG A 1 302 ? -33.188 36.156 14.898 1 49.47 302 ARG A CA 1
ATOM 2382 C C . ARG A 1 302 ? -34 35.531 16.031 1 49.47 302 ARG A C 1
ATOM 2384 O O . ARG A 1 302 ? -35.219 35.438 15.953 1 49.47 302 ARG A O 1
ATOM 2391 N N . GLU A 1 303 ? -33.219 35.062 16.953 1 48.28 303 GLU A N 1
ATOM 2392 C CA . GLU A 1 303 ? -33.938 34.531 18.094 1 48.28 303 GLU A CA 1
ATOM 2393 C C . GLU A 1 303 ? -34.625 35.625 18.891 1 48.28 303 GLU A C 1
ATOM 2395 O O . GLU A 1 303 ? -35.719 35.438 19.406 1 48.28 303 GLU A O 1
ATOM 2400 N N . GLU A 1 304 ? -33.969 36.75 18.922 1 50.53 304 GLU A N 1
ATOM 2401 C CA . GLU A 1 304 ? -34.625 37.906 19.578 1 50.53 304 GLU A CA 1
ATOM 2402 C C . GLU A 1 304 ? -35.812 38.406 18.781 1 50.53 304 GLU A C 1
ATOM 2404 O O . GLU A 1 304 ? -36.844 38.781 19.359 1 50.53 304 GLU A O 1
ATOM 2409 N N . LEU A 1 305 ? -35.75 38.281 17.484 1 50.22 305 LEU A N 1
ATOM 2410 C CA . LEU A 1 305 ? -36.875 38.719 16.656 1 50.22 305 LEU A CA 1
ATOM 2411 C C . LEU A 1 305 ? -38 37.719 16.703 1 50.22 305 LEU A C 1
ATOM 2413 O O . LEU A 1 305 ? -39.156 38.094 16.703 1 50.22 305 LEU A O 1
ATOM 2417 N N . GLN A 1 306 ? -37.656 36.438 16.75 1 48.72 306 GLN A N 1
ATOM 2418 C CA . GLN A 1 306 ? -38.656 35.406 16.875 1 48.72 306 GLN A CA 1
ATOM 2419 C C . GLN A 1 306 ? -39.281 35.406 18.281 1 48.72 306 GLN A C 1
ATOM 2421 O O . GLN A 1 306 ? -40.469 35.188 18.438 1 48.72 306 GLN A O 1
ATOM 2426 N N . SER A 1 307 ? -38.438 35.719 19.219 1 52.34 307 SER A N 1
ATOM 2427 C CA . SER A 1 307 ? -38.938 35.844 20.578 1 52.34 307 SER A CA 1
ATOM 2428 C C . SER A 1 307 ? -39.75 37.125 20.781 1 52.34 307 SER A C 1
ATOM 2430 O O . SER A 1 307 ? -40.719 37.125 21.516 1 52.34 307 SER A O 1
ATOM 2432 N N . ARG A 1 308 ? -39.406 38.219 20.078 1 54.91 308 ARG A N 1
ATOM 2433 C CA . ARG A 1 308 ? -40.188 39.469 20.125 1 54.91 308 ARG A CA 1
ATOM 2434 C C . ARG A 1 308 ? -41.469 39.344 19.328 1 54.91 308 ARG A C 1
ATOM 2436 O O . ARG A 1 308 ? -42.5 39.938 19.703 1 54.91 308 ARG A O 1
ATOM 2443 N N . GLY A 1 309 ? -41.438 38.531 18.297 1 51.75 309 GLY A N 1
ATOM 2444 C CA . GLY A 1 309 ? -42.656 38.312 17.5 1 51.75 309 GLY A CA 1
ATOM 2445 C C . GLY A 1 309 ? -43.719 37.5 18.203 1 51.75 309 GLY A C 1
ATOM 2446 O O . GLY A 1 309 ? -44.906 37.625 17.891 1 51.75 309 GLY A O 1
ATOM 2447 N N . GLN A 1 310 ? -43.344 36.594 19.062 1 53.06 310 GLN A N 1
ATOM 2448 C CA . GLN A 1 310 ? -44.281 35.781 19.781 1 53.06 310 GLN A CA 1
ATOM 2449 C C . GLN A 1 310 ? -44.969 36.594 20.906 1 53.06 310 GLN A C 1
ATOM 2451 O O . GLN A 1 310 ? -46 36.188 21.422 1 53.06 310 GLN A O 1
ATOM 2456 N N . GLN A 1 311 ? -44.344 37.688 21.297 1 48.88 311 GLN A N 1
ATOM 2457 C CA . GLN A 1 311 ? -44.969 38.438 22.391 1 48.88 311 GLN A CA 1
ATOM 2458 C C . GLN A 1 311 ? -46.125 39.312 21.891 1 48.88 311 GLN A C 1
ATOM 2460 O O . GLN A 1 311 ? -46.969 39.719 22.672 1 48.88 311 GLN A O 1
ATOM 2465 N N . PHE A 1 312 ? -46.156 39.656 20.578 1 48.06 312 PHE A N 1
ATOM 2466 C CA . PHE A 1 312 ? -47.219 40.562 20.172 1 48.06 312 PHE A CA 1
ATOM 2467 C C . PHE A 1 312 ? -48.5 39.781 19.875 1 48.06 312 PHE A C 1
ATOM 2469 O O . PHE A 1 312 ? -49.562 40.375 19.625 1 48.06 312 PHE A O 1
ATOM 2476 N N . THR A 1 313 ? -48.406 38.438 19.641 1 39.72 313 THR A N 1
ATOM 2477 C CA . THR A 1 313 ? -49.625 37.75 19.25 1 39.72 313 THR A CA 1
ATOM 2478 C C . THR A 1 313 ? -50.406 37.312 20.469 1 39.72 313 THR A C 1
ATOM 2480 O O . THR A 1 313 ? -51.438 36.656 20.359 1 39.72 313 THR A O 1
ATOM 2483 N N . MET A 1 314 ? -50.031 37.688 21.703 1 32.06 314 MET A N 1
ATOM 2484 C CA . MET A 1 314 ? -51.031 37.438 22.719 1 32.06 314 MET A CA 1
ATOM 2485 C C . MET A 1 314 ? -51.875 38.688 22.922 1 32.06 314 MET A C 1
ATOM 2487 O O . MET A 1 314 ? -51.375 39.812 22.891 1 32.06 314 MET A O 1
ATOM 2491 N N . MET B 1 1 ? -19.672 -26.5 3.254 1 85.75 1 MET B N 1
ATOM 2492 C CA . MET B 1 1 ? -18.75 -25.375 3.303 1 85.75 1 MET B CA 1
ATOM 2493 C C . MET B 1 1 ? -18.656 -24.812 4.715 1 85.75 1 MET B C 1
ATOM 2495 O O . MET B 1 1 ? -19.609 -24.875 5.48 1 85.75 1 MET B O 1
ATOM 2499 N N . ILE B 1 2 ? -17.547 -24.375 5.172 1 94.88 2 ILE B N 1
ATOM 2500 C CA . ILE B 1 2 ? -17.281 -23.828 6.496 1 94.88 2 ILE B CA 1
ATOM 2501 C C . ILE B 1 2 ? -18.031 -22.5 6.664 1 94.88 2 ILE B C 1
ATOM 2503 O O . ILE B 1 2 ? -18.031 -21.656 5.762 1 94.88 2 ILE B O 1
ATOM 2507 N N . ASP B 1 3 ? -18.766 -22.375 7.707 1 97.06 3 ASP B N 1
ATOM 2508 C CA . ASP B 1 3 ? -19.422 -21.109 8.031 1 97.06 3 ASP B CA 1
ATOM 2509 C C . ASP B 1 3 ? -18.562 -20.281 8.984 1 97.06 3 ASP B C 1
ATOM 2511 O O . ASP B 1 3 ? -18.391 -20.641 10.148 1 97.06 3 ASP B O 1
ATOM 2515 N N . PHE B 1 4 ? -18.094 -19.062 8.523 1 97.62 4 PHE B N 1
ATOM 2516 C CA . PHE B 1 4 ? -17.172 -18.234 9.297 1 97.62 4 PHE B CA 1
ATOM 2517 C C . PHE B 1 4 ? -17.922 -17.156 10.062 1 97.62 4 PHE B C 1
ATOM 2519 O O . PHE B 1 4 ? -17.312 -16.328 10.734 1 97.62 4 PHE B O 1
ATOM 2526 N N . THR B 1 5 ? -19.203 -17.141 10.039 1 96.81 5 THR B N 1
ATOM 2527 C CA . THR B 1 5 ? -20.031 -16.047 10.531 1 96.81 5 THR B CA 1
ATOM 2528 C C . THR B 1 5 ? -19.781 -15.789 12.016 1 96.81 5 THR B C 1
ATOM 2530 O O . THR B 1 5 ? -19.703 -14.633 12.445 1 96.81 5 THR B O 1
ATOM 2533 N N . LEU B 1 6 ? -19.594 -16.781 12.789 1 96.25 6 LEU B N 1
ATOM 2534 C CA . LEU B 1 6 ? -19.531 -16.641 14.234 1 96.25 6 LEU B CA 1
ATOM 2535 C C . LEU B 1 6 ? -18.078 -16.625 14.727 1 96.25 6 LEU B C 1
ATOM 2537 O O . LEU B 1 6 ? -17.828 -16.578 15.93 1 96.25 6 LEU B O 1
ATOM 2541 N N . CYS B 1 7 ? -17.141 -16.688 13.789 1 97.31 7 CYS B N 1
ATOM 2542 C CA . CYS B 1 7 ? -15.734 -16.625 14.188 1 97.31 7 CYS B CA 1
ATOM 2543 C C . CYS B 1 7 ? -15.414 -15.312 14.875 1 97.31 7 CYS B C 1
ATOM 2545 O O . CYS B 1 7 ? -15.945 -14.266 14.492 1 97.31 7 CYS B O 1
ATOM 2547 N N . GLU B 1 8 ? -14.562 -15.398 15.898 1 96.81 8 GLU B N 1
ATOM 2548 C CA . GLU B 1 8 ? -14.125 -14.188 16.594 1 96.81 8 GLU B CA 1
ATOM 2549 C C . GLU B 1 8 ? -13.32 -13.281 15.664 1 96.81 8 GLU B C 1
ATOM 2551 O O . GLU B 1 8 ? -12.43 -13.75 14.945 1 96.81 8 GLU B O 1
ATOM 2556 N N . VAL B 1 9 ? -13.656 -12.031 15.648 1 95.38 9 VAL B N 1
ATOM 2557 C CA . VAL B 1 9 ? -12.945 -11.047 14.836 1 95.38 9 VAL B CA 1
ATOM 2558 C C . VAL B 1 9 ? -11.844 -10.383 15.664 1 95.38 9 VAL B C 1
ATOM 2560 O O . VAL B 1 9 ? -12.086 -9.969 16.797 1 95.38 9 VAL B O 1
ATOM 2563 N N . ASN B 1 10 ? -10.602 -10.414 15.195 1 95.38 10 ASN B N 1
ATOM 2564 C CA . ASN B 1 10 ? -9.508 -9.656 15.797 1 95.38 10 ASN B CA 1
ATOM 2565 C C . ASN B 1 10 ? -9.414 -8.25 15.203 1 95.38 10 ASN B C 1
ATOM 2567 O O . ASN B 1 10 ? -8.852 -8.07 14.125 1 95.38 10 ASN B O 1
ATOM 2571 N N . LYS B 1 11 ? -9.859 -7.246 15.914 1 94.06 11 LYS B N 1
ATOM 2572 C CA . LYS B 1 11 ? -9.945 -5.887 15.391 1 94.06 11 LYS B CA 1
ATOM 2573 C C . LYS B 1 11 ? -8.578 -5.207 15.383 1 94.06 11 LYS B C 1
ATOM 2575 O O . LYS B 1 11 ? -8.422 -4.125 14.812 1 94.06 11 LYS B O 1
ATOM 2580 N N . PHE B 1 12 ? -7.605 -5.82 15.953 1 94.38 12 PHE B N 1
ATOM 2581 C CA . PHE B 1 12 ? -6.281 -5.219 16.062 1 94.38 12 PHE B CA 1
ATOM 2582 C C . PHE B 1 12 ? -5.422 -5.602 14.859 1 94.38 12 PHE B C 1
ATOM 2584 O O . PHE B 1 12 ? -4.234 -5.27 14.805 1 94.38 12 PHE B O 1
ATOM 2591 N N . ARG B 1 13 ? -5.984 -6.375 13.93 1 93.75 13 ARG B N 1
ATOM 2592 C CA . ARG B 1 13 ? -5.328 -6.707 12.672 1 93.75 13 ARG B CA 1
ATOM 2593 C C . ARG B 1 13 ? -6.156 -6.23 11.484 1 93.75 13 ARG B C 1
ATOM 2595 O O . ARG B 1 13 ? -7.383 -6.355 11.484 1 93.75 13 ARG B O 1
ATOM 2602 N N . ALA B 1 14 ? -5.488 -5.566 10.625 1 92.75 14 ALA B N 1
ATOM 2603 C CA . ALA B 1 14 ? -6.102 -5.117 9.375 1 92.75 14 ALA B CA 1
ATOM 2604 C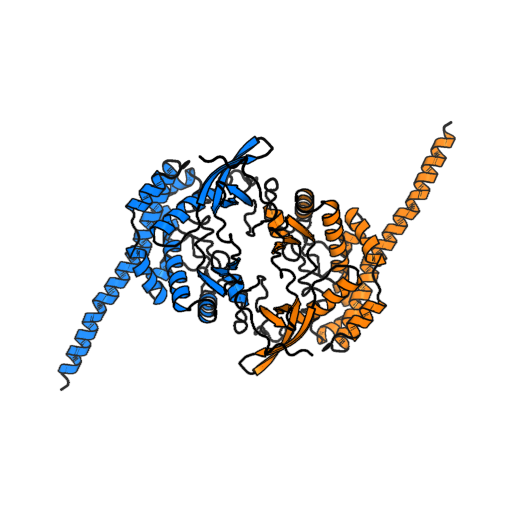 C . ALA B 1 14 ? -5.137 -5.281 8.203 1 92.75 14 ALA B C 1
ATOM 2606 O O . ALA B 1 14 ? -3.934 -5.461 8.406 1 92.75 14 ALA B O 1
ATOM 2607 N N . TYR B 1 15 ? -5.68 -5.309 7.023 1 93.31 15 TYR B N 1
ATOM 2608 C CA . TYR B 1 15 ? -4.879 -5.641 5.852 1 93.31 15 TYR B CA 1
ATOM 2609 C C . TYR B 1 15 ? -5.074 -4.609 4.746 1 93.31 15 TYR B C 1
ATOM 2611 O O . TYR B 1 15 ? -6.141 -4 4.637 1 93.31 15 TYR B O 1
ATOM 2619 N N . GLY B 1 16 ? -4.02 -4.438 3.973 1 91.31 16 GLY B N 1
ATOM 2620 C CA . GLY B 1 16 ? -4.098 -3.545 2.826 1 91.31 16 GLY B CA 1
ATOM 2621 C C . GLY B 1 16 ? -4.758 -4.184 1.619 1 91.31 16 GLY B C 1
ATOM 2622 O O . GLY B 1 16 ? -5.488 -5.168 1.752 1 91.31 16 GLY B O 1
ATOM 2623 N N . GLY B 1 17 ? -4.566 -3.527 0.489 1 87.31 17 GLY B N 1
ATOM 2624 C CA . GLY B 1 17 ? -5.137 -4.027 -0.751 1 87.31 17 GLY B CA 1
ATOM 2625 C C . GLY B 1 17 ? -6.266 -3.16 -1.279 1 87.31 17 GLY B C 1
ATOM 2626 O O . GLY B 1 17 ? -7.043 -2.602 -0.503 1 87.31 17 GLY B O 1
ATOM 2627 N N . ALA B 1 18 ? -6.414 -3.148 -2.561 1 75.88 18 ALA B N 1
ATOM 2628 C CA . ALA B 1 18 ? -7.355 -2.252 -3.227 1 75.88 18 ALA B CA 1
ATOM 2629 C C . ALA B 1 18 ? -8.758 -2.857 -3.268 1 75.88 18 ALA B C 1
ATOM 2631 O O . ALA B 1 18 ? -9.742 -2.148 -3.482 1 75.88 18 ALA B O 1
ATOM 2632 N N . ASN B 1 19 ? -8.914 -4.148 -3.203 1 69.94 19 ASN B N 1
ATOM 2633 C CA . ASN B 1 19 ? -10.211 -4.789 -3.387 1 69.94 19 ASN B CA 1
ATOM 2634 C C . ASN B 1 19 ? -11.07 -4.688 -2.131 1 69.94 19 ASN B C 1
ATOM 2636 O O . ASN B 1 19 ? -12.242 -5.074 -2.141 1 69.94 19 ASN B O 1
ATOM 2640 N N . GLY B 1 20 ? -10.586 -4.223 -1.214 1 71.44 20 GLY B N 1
ATOM 2641 C CA . GLY B 1 20 ? -11.328 -3.895 -0.011 1 71.44 20 GLY B CA 1
ATOM 2642 C C . GLY B 1 20 ? -11.922 -5.113 0.674 1 71.44 20 GLY B C 1
ATOM 2643 O O . GLY B 1 20 ? -11.43 -6.23 0.5 1 71.44 20 GLY B O 1
ATOM 2644 N N . ASN B 1 21 ? -12.703 -5.082 1.572 1 84.38 21 ASN B N 1
ATOM 2645 C CA . ASN B 1 21 ? -13.531 -5.902 2.447 1 84.38 21 ASN B CA 1
ATOM 2646 C C . ASN B 1 21 ? -12.766 -7.125 2.955 1 84.38 21 ASN B C 1
ATOM 2648 O O . ASN B 1 21 ? -12.789 -8.18 2.32 1 84.38 21 ASN B O 1
ATOM 2652 N N . LYS B 1 22 ? -12.047 -7.055 3.926 1 92.81 22 LYS B N 1
ATOM 2653 C CA . LYS B 1 22 ? -11.328 -8.148 4.566 1 92.81 22 LYS B CA 1
ATOM 2654 C C . LYS B 1 22 ? -11.18 -7.906 6.066 1 92.81 22 LYS B C 1
ATOM 2656 O O . LYS B 1 22 ? -10.992 -6.766 6.5 1 92.81 22 LYS B O 1
ATOM 2661 N N . ILE B 1 23 ? -11.352 -8.914 6.797 1 94.56 23 ILE B N 1
ATOM 2662 C CA . ILE B 1 23 ? -11.219 -8.852 8.25 1 94.56 23 ILE B CA 1
ATOM 2663 C C . ILE B 1 23 ? -10.352 -10.008 8.734 1 94.56 23 ILE B C 1
ATOM 2665 O O . ILE B 1 23 ? -10.125 -10.977 8.008 1 94.56 23 ILE B O 1
ATOM 2669 N N . ASN B 1 24 ? -9.781 -9.852 9.906 1 96.75 24 ASN B N 1
ATOM 2670 C CA . ASN B 1 24 ? -9.078 -10.945 10.555 1 96.75 24 ASN B CA 1
ATOM 2671 C C . ASN B 1 24 ? -9.992 -11.742 11.477 1 96.75 24 ASN B C 1
ATOM 2673 O O . ASN B 1 24 ? -10.75 -11.164 12.258 1 96.75 24 ASN B O 1
ATOM 2677 N N . ILE B 1 25 ? -9.984 -13.008 11.383 1 97.38 25 ILE B N 1
ATOM 2678 C CA . ILE B 1 25 ? -10.789 -13.867 12.242 1 97.38 25 ILE B CA 1
ATOM 2679 C C . ILE B 1 25 ? -9.922 -14.961 12.844 1 97.38 25 ILE B C 1
ATOM 2681 O O . ILE B 1 25 ? -8.828 -15.242 12.344 1 97.38 25 ILE B O 1
ATOM 2685 N N . LEU B 1 26 ? -10.398 -15.508 13.93 1 97.31 26 LEU B N 1
ATOM 2686 C CA . LEU B 1 26 ? -9.805 -16.703 14.523 1 97.31 26 LEU B CA 1
ATOM 2687 C C . LEU B 1 26 ? -10.625 -17.938 14.18 1 97.31 26 LEU B C 1
ATOM 2689 O O . LEU B 1 26 ? -11.82 -18 14.492 1 97.31 26 LEU B O 1
ATOM 2693 N N . TYR B 1 27 ? -10.055 -18.859 13.531 1 97.44 27 TYR B N 1
ATOM 2694 C CA . TYR B 1 27 ? -10.695 -20.125 13.195 1 97.44 27 TYR B CA 1
ATOM 2695 C C . TYR B 1 27 ? -9.812 -21.297 13.602 1 97.44 27 TYR B C 1
ATOM 2697 O O . TYR B 1 27 ? -8.664 -21.391 13.172 1 97.44 27 TYR B O 1
ATOM 2705 N N . GLY B 1 28 ? -10.344 -22.188 14.453 1 95.56 28 GLY B N 1
ATOM 2706 C CA . GLY B 1 28 ? -9.586 -23.328 14.914 1 95.56 28 GLY B CA 1
ATOM 2707 C C . GLY B 1 28 ? -8.312 -22.953 15.648 1 95.56 28 GLY B C 1
ATOM 2708 O O . GLY B 1 28 ? -7.277 -23.594 15.477 1 95.56 28 GLY B O 1
ATOM 2709 N N . GLY B 1 29 ? -8.258 -21.812 16.25 1 94.12 29 GLY B N 1
ATOM 2710 C CA . GLY B 1 29 ? -7.109 -21.375 17.031 1 94.12 29 GLY B CA 1
ATOM 2711 C C . GLY B 1 29 ? -6.07 -20.656 16.203 1 94.12 29 GLY B C 1
ATOM 2712 O O . GLY B 1 29 ? -5.039 -20.219 16.734 1 94.12 29 GLY B O 1
ATOM 2713 N N . ASN B 1 30 ? -6.395 -20.547 14.914 1 96 30 ASN B N 1
ATOM 2714 C CA . ASN B 1 30 ? -5.434 -19.906 14.031 1 96 30 ASN B CA 1
ATOM 2715 C C . ASN B 1 30 ? -5.996 -18.609 13.445 1 96 30 ASN B C 1
ATOM 2717 O O . ASN B 1 30 ? -7.215 -18.453 13.336 1 96 30 ASN B O 1
ATOM 2721 N N . SER B 1 31 ? -5.07 -17.672 13.148 1 96.94 31 SER B N 1
ATOM 2722 C CA . SER B 1 31 ? -5.422 -16.375 12.57 1 96.94 31 SER B CA 1
ATOM 2723 C C . SER B 1 31 ? -5.59 -16.469 11.062 1 96.94 31 SER B C 1
ATOM 2725 O O . SER B 1 31 ? -4.73 -17.016 10.367 1 96.94 31 SER B O 1
ATOM 2727 N N . TYR B 1 32 ? -6.793 -15.984 10.57 1 98.12 32 TYR B N 1
ATOM 2728 C CA . TYR B 1 32 ? -7.066 -15.977 9.133 1 98.12 32 TYR B CA 1
ATOM 2729 C C . TYR B 1 32 ? -7.508 -14.586 8.672 1 98.12 32 TYR B C 1
ATOM 2731 O O . TYR B 1 32 ? -8.234 -13.891 9.391 1 98.12 32 TYR B O 1
ATOM 2739 N N . MET B 1 33 ? -7.039 -14.164 7.527 1 97.5 33 MET B N 1
ATOM 2740 C CA . MET B 1 33 ? -7.625 -13.039 6.805 1 97.5 33 MET B CA 1
ATOM 2741 C C . MET B 1 33 ? -8.828 -13.484 5.984 1 97.5 33 MET B C 1
ATOM 2743 O O . MET B 1 33 ? -8.703 -14.32 5.09 1 97.5 33 MET B O 1
ATOM 2747 N N . LEU B 1 34 ? -10 -13.008 6.305 1 96.62 34 LEU B N 1
ATOM 2748 C CA . LEU B 1 34 ? -11.219 -13.352 5.578 1 96.62 34 LEU B CA 1
ATOM 2749 C C . LEU B 1 34 ? -11.5 -12.328 4.488 1 96.62 34 LEU B C 1
ATOM 2751 O O . LEU B 1 34 ? -11.719 -11.148 4.777 1 96.62 34 LEU B O 1
ATOM 2755 N N . LYS B 1 35 ? -11.438 -12.766 3.268 1 94.25 35 LYS B N 1
ATOM 2756 C CA . LYS B 1 35 ? -11.711 -11.898 2.123 1 94.25 35 LYS B CA 1
ATOM 2757 C C . LYS B 1 35 ? -13.148 -12.07 1.637 1 94.25 35 LYS B C 1
ATOM 2759 O O . LYS B 1 35 ? -13.648 -13.195 1.531 1 94.25 35 LYS B O 1
ATOM 2764 N N . PHE B 1 36 ? -13.773 -10.961 1.379 1 91.5 36 PHE B N 1
ATOM 2765 C CA . PHE B 1 36 ? -15.148 -10.945 0.89 1 91.5 36 PHE B CA 1
ATOM 2766 C C . PHE B 1 36 ? -15.188 -10.578 -0.59 1 91.5 36 PHE B C 1
ATOM 2768 O O . PHE B 1 36 ? -14.297 -9.891 -1.092 1 91.5 36 PHE B O 1
ATOM 2775 N N . PRO B 1 37 ? -16.188 -11.102 -1.264 1 86.12 37 PRO B N 1
ATOM 2776 C CA . PRO B 1 37 ? -16.344 -10.656 -2.652 1 86.12 37 PRO B CA 1
ATOM 2777 C C . PRO B 1 37 ? -16.719 -9.188 -2.766 1 86.12 37 PRO B C 1
ATOM 2779 O O . PRO B 1 37 ? -17.297 -8.617 -1.833 1 86.12 37 PRO B O 1
ATOM 2782 N N . PRO B 1 38 ? -16.219 -8.57 -3.848 1 75.12 38 PRO B N 1
ATOM 2783 C CA . PRO B 1 38 ? -16.625 -7.172 -4.016 1 75.12 38 PRO B CA 1
ATOM 2784 C C . PRO B 1 38 ? -18.141 -6.992 -4.078 1 75.12 38 PRO B C 1
ATOM 2786 O O . PRO B 1 38 ? -18.859 -7.934 -4.418 1 75.12 38 PRO B O 1
ATOM 2789 N N . ALA B 1 39 ? -18.562 -5.82 -3.574 1 66.25 39 ALA B N 1
ATOM 2790 C CA . ALA B 1 39 ? -20 -5.523 -3.68 1 66.25 39 ALA B CA 1
ATOM 2791 C C . ALA B 1 39 ? -20.422 -5.438 -5.141 1 66.25 39 ALA B C 1
ATOM 2793 O O . ALA B 1 39 ? -19.656 -5 -6 1 66.25 39 ALA B O 1
ATOM 2794 N N . PRO B 1 40 ? -21.531 -6.105 -5.359 1 57.44 40 PRO B N 1
ATOM 2795 C CA . PRO B 1 40 ? -22.031 -6.055 -6.73 1 57.44 40 PRO B CA 1
ATOM 2796 C C . PRO B 1 40 ? -22.125 -4.629 -7.273 1 57.44 40 PRO B C 1
ATOM 2798 O O . PRO B 1 40 ? -22.438 -3.697 -6.527 1 57.44 40 PRO B O 1
ATOM 2801 N N . SER B 1 41 ? -21.234 -4.309 -8.117 1 54.03 41 SER B N 1
ATOM 2802 C CA . SER B 1 41 ? -21.406 -3.02 -8.781 1 54.03 41 SER B CA 1
ATOM 2803 C C . SER B 1 41 ? -22.781 -2.904 -9.422 1 54.03 41 SER B C 1
ATOM 2805 O O . SER B 1 41 ? -23.406 -3.918 -9.75 1 54.03 41 SER B O 1
ATOM 2807 N N . ARG B 1 42 ? -23.406 -1.689 -9.359 1 46.72 42 ARG B N 1
ATOM 2808 C CA . ARG B 1 42 ? -24.688 -1.439 -10.031 1 46.72 42 ARG B CA 1
ATOM 2809 C C . ARG B 1 42 ? -24.703 -2.078 -11.414 1 46.72 42 ARG B C 1
ATOM 2811 O O . ARG B 1 42 ? -25.766 -2.227 -12.023 1 46.72 42 ARG B O 1
ATOM 2818 N N . ASN B 1 43 ? -23.688 -2.018 -12.047 1 42.16 43 ASN B N 1
ATOM 2819 C CA . ASN B 1 43 ? -23.766 -2.689 -13.336 1 42.16 43 ASN B CA 1
ATOM 2820 C C . ASN B 1 43 ? -23.812 -4.207 -13.18 1 42.16 43 ASN B C 1
ATOM 2822 O O . ASN B 1 43 ? -22.812 -4.824 -12.797 1 42.16 43 ASN B O 1
ATOM 2826 N N . LYS B 1 44 ? -24.969 -4.816 -13.016 1 45.59 44 LYS B N 1
ATOM 2827 C CA . LYS B 1 44 ? -25.453 -6.18 -12.805 1 45.59 44 LYS B CA 1
ATOM 2828 C C . LYS B 1 44 ? -24.562 -7.191 -13.531 1 45.59 4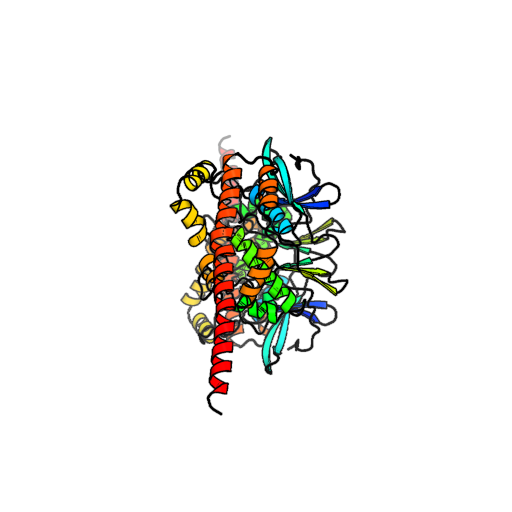4 LYS B C 1
ATOM 2830 O O . LYS B 1 44 ? -24.531 -8.367 -13.156 1 45.59 44 LYS B O 1
ATOM 2835 N N . THR B 1 45 ? -24.141 -6.832 -14.664 1 41.59 45 THR B N 1
ATOM 2836 C CA . THR B 1 45 ? -23.531 -7.852 -15.516 1 41.59 45 THR B CA 1
ATOM 2837 C C . THR B 1 45 ? -22.234 -8.375 -14.898 1 41.59 45 THR B C 1
ATOM 2839 O O . THR B 1 45 ? -21.719 -9.406 -15.32 1 41.59 45 THR B O 1
ATOM 2842 N N . MET B 1 46 ? -21.562 -7.609 -13.953 1 45.06 46 MET B N 1
ATOM 2843 C CA . MET B 1 46 ? -20.219 -7.887 -13.445 1 45.06 46 MET B CA 1
ATOM 2844 C C . MET B 1 46 ? -20.281 -8.469 -12.039 1 45.06 46 MET B C 1
ATOM 2846 O O . MET B 1 46 ? -19.281 -8.539 -11.336 1 45.06 46 MET B O 1
ATOM 2850 N N . SER B 1 47 ? -21.484 -8.836 -11.531 1 46.31 47 SER B N 1
ATOM 2851 C CA . SER B 1 47 ? -21.797 -9.078 -10.125 1 46.31 47 SER B CA 1
ATOM 2852 C C . SER B 1 47 ? -21 -10.258 -9.578 1 46.31 47 SER B C 1
ATOM 2854 O O . SER B 1 47 ? -20.859 -10.406 -8.359 1 46.31 47 SER B O 1
ATOM 2856 N N . TYR B 1 48 ? -20.781 -11.328 -10.438 1 50.06 48 TYR B N 1
ATOM 2857 C CA . TYR B 1 48 ? -20.297 -12.539 -9.766 1 50.06 48 TYR B CA 1
ATOM 2858 C C . TYR B 1 48 ? -18.781 -12.656 -9.859 1 50.06 48 TYR B C 1
ATOM 2860 O O . TYR B 1 48 ? -18.234 -12.75 -10.953 1 50.06 48 TYR B O 1
ATOM 2868 N N . THR B 1 49 ? -17.969 -11.977 -8.891 1 62.31 49 THR B N 1
ATOM 2869 C CA . THR B 1 49 ? -16.531 -12.195 -8.984 1 62.31 49 THR B CA 1
ATOM 2870 C C . THR B 1 49 ? -16.141 -13.508 -8.312 1 62.31 49 THR B C 1
ATOM 2872 O O . THR B 1 49 ? -16.656 -13.844 -7.238 1 62.31 49 THR B O 1
ATOM 2875 N N . ASN B 1 50 ? -15.531 -14.492 -9.125 1 84.12 50 ASN B N 1
ATOM 2876 C CA . ASN B 1 50 ? -14.969 -15.773 -8.711 1 84.12 50 ASN B CA 1
ATOM 2877 C C . ASN B 1 50 ? -13.633 -15.594 -7.996 1 84.12 50 ASN B C 1
ATOM 2879 O O . ASN B 1 50 ? -12.812 -16.516 -7.965 1 84.12 50 ASN B O 1
ATOM 2883 N N . GLY B 1 51 ? -13.5 -14.375 -7.434 1 90.62 51 GLY B N 1
ATOM 2884 C CA . GLY B 1 51 ? -12.211 -14.062 -6.84 1 90.62 51 GLY B CA 1
ATOM 2885 C C . GLY B 1 51 ? -11.852 -14.969 -5.68 1 90.62 51 GLY B C 1
ATOM 2886 O O . GLY B 1 51 ? -10.695 -15.391 -5.547 1 90.62 51 GLY B O 1
ATOM 2887 N N . CYS B 1 52 ? -12.828 -15.312 -4.898 1 93.31 52 CYS B N 1
ATOM 2888 C CA . CYS B 1 52 ? -12.602 -16.156 -3.736 1 93.31 52 CYS B CA 1
ATOM 2889 C C . CYS B 1 52 ? -12.234 -17.578 -4.16 1 93.31 52 CYS B C 1
ATOM 2891 O O . CYS B 1 52 ? -11.312 -18.188 -3.611 1 93.31 52 CYS B O 1
ATOM 2893 N N . ILE B 1 53 ? -12.914 -18.047 -5.172 1 93.88 53 ILE B N 1
ATOM 2894 C CA . ILE B 1 53 ? -12.664 -19.391 -5.668 1 93.88 53 ILE B CA 1
ATOM 2895 C C . ILE B 1 53 ? -11.305 -19.438 -6.367 1 93.88 53 ILE B C 1
ATOM 2897 O O . ILE B 1 53 ? -10.547 -20.391 -6.199 1 93.88 53 ILE B O 1
ATOM 2901 N N . SER B 1 54 ? -11.055 -18.391 -7.145 1 95.94 54 SER B N 1
ATOM 2902 C CA . SER B 1 54 ? -9.75 -18.312 -7.801 1 95.94 54 SER B CA 1
ATOM 2903 C C . SER B 1 54 ? -8.617 -18.328 -6.785 1 95.94 54 SER B C 1
ATOM 2905 O O . SER B 1 54 ? -7.609 -19 -6.984 1 95.94 54 SER B O 1
ATOM 2907 N N . GLU B 1 55 ? -8.805 -17.578 -5.703 1 96.5 55 GLU B N 1
ATOM 2908 C CA . GLU B 1 55 ? -7.82 -17.547 -4.625 1 96.5 55 GLU B CA 1
ATOM 2909 C C . GLU B 1 55 ? -7.574 -18.938 -4.055 1 96.5 55 GLU B C 1
ATOM 2911 O O . GLU B 1 55 ? -6.43 -19.375 -3.936 1 96.5 55 GLU B O 1
ATOM 2916 N N . TYR B 1 56 ? -8.625 -19.625 -3.775 1 97.06 56 TYR B N 1
ATOM 2917 C CA . TYR B 1 56 ? -8.547 -20.969 -3.203 1 97.06 56 TYR B CA 1
ATOM 2918 C C . TYR B 1 56 ? -7.875 -21.938 -4.168 1 97.06 56 TYR B C 1
ATOM 2920 O O . TYR B 1 56 ? -6.875 -22.562 -3.822 1 97.06 56 TYR B O 1
ATOM 2928 N N . LEU B 1 57 ? -8.391 -22.016 -5.328 1 97.75 57 LEU B N 1
ATOM 2929 C CA . LEU B 1 57 ? -7.949 -23.016 -6.293 1 97.75 57 LEU B CA 1
ATOM 2930 C C . LEU B 1 57 ? -6.516 -22.75 -6.742 1 97.75 57 LEU B C 1
ATOM 2932 O O . LEU B 1 57 ? -5.691 -23.656 -6.793 1 97.75 57 LEU B O 1
ATOM 2936 N N . ALA B 1 58 ? -6.219 -21.5 -7.027 1 98.44 58 ALA B N 1
ATOM 2937 C CA . ALA B 1 58 ? -4.883 -21.156 -7.496 1 98.44 58 ALA B CA 1
ATOM 2938 C C . ALA B 1 58 ? -3.83 -21.422 -6.426 1 98.44 58 ALA B C 1
ATOM 2940 O O . ALA B 1 58 ? -2.752 -21.938 -6.723 1 98.44 58 ALA B O 1
ATOM 2941 N N . CYS B 1 59 ? -4.117 -21.109 -5.184 1 98.56 59 CYS B N 1
ATOM 2942 C CA . CYS B 1 59 ? -3.18 -21.406 -4.105 1 98.56 59 CYS B CA 1
ATOM 2943 C C . CYS B 1 59 ? -2.918 -22.906 -4.004 1 98.56 59 CYS B C 1
ATOM 2945 O O . CYS B 1 59 ? -1.774 -23.328 -3.828 1 98.56 59 CYS B O 1
ATOM 2947 N N . HIS B 1 60 ? -3.926 -23.672 -4.137 1 98.62 60 HIS B N 1
ATOM 2948 C CA . HIS B 1 60 ? -3.758 -25.125 -4.051 1 98.62 60 HIS B CA 1
ATOM 2949 C C . HIS B 1 60 ? -2.963 -25.656 -5.238 1 98.62 60 HIS B C 1
ATOM 2951 O O . HIS B 1 60 ? -2.16 -26.578 -5.09 1 98.62 60 HIS B O 1
ATOM 2957 N N . ILE B 1 61 ? -3.203 -25.094 -6.383 1 98.81 61 ILE B N 1
ATOM 2958 C CA . ILE B 1 61 ? -2.432 -25.516 -7.543 1 98.81 61 ILE B CA 1
ATOM 2959 C C . ILE B 1 61 ? -0.967 -25.125 -7.363 1 98.81 61 ILE B C 1
ATOM 2961 O O . ILE B 1 61 ? -0.068 -25.938 -7.633 1 98.81 61 ILE B O 1
ATOM 2965 N N . PHE B 1 62 ? -0.7 -23.906 -6.859 1 98.88 62 PHE B N 1
ATOM 2966 C CA . PHE B 1 62 ? 0.665 -23.5 -6.543 1 98.88 62 PHE B CA 1
ATOM 2967 C C . PHE B 1 62 ? 1.335 -24.531 -5.633 1 98.88 62 PHE B C 1
ATOM 2969 O O . PHE B 1 62 ? 2.502 -24.875 -5.832 1 98.88 62 PHE B O 1
ATOM 2976 N N . ALA B 1 63 ? 0.62 -25.031 -4.691 1 98.75 63 ALA B N 1
ATOM 2977 C CA . ALA B 1 63 ? 1.165 -26.016 -3.764 1 98.75 63 ALA B CA 1
ATOM 2978 C C . ALA B 1 63 ? 1.566 -27.297 -4.496 1 98.75 63 ALA B C 1
ATOM 2980 O O . ALA B 1 63 ? 2.604 -27.891 -4.195 1 98.75 63 ALA B O 1
ATOM 2981 N N . THR B 1 64 ? 0.755 -27.75 -5.453 1 98.5 64 THR B N 1
ATOM 2982 C CA . THR B 1 64 ? 1.075 -28.969 -6.207 1 98.5 64 THR B CA 1
ATOM 2983 C C . THR B 1 64 ? 2.334 -28.766 -7.043 1 98.5 64 THR B C 1
ATOM 2985 O O . THR B 1 64 ? 2.988 -29.734 -7.438 1 98.5 64 THR B O 1
ATOM 2988 N N . LEU B 1 65 ? 2.658 -27.5 -7.336 1 98.62 65 LEU B N 1
ATOM 2989 C CA . LEU B 1 65 ? 3.844 -27.188 -8.125 1 98.62 65 LEU B CA 1
ATOM 2990 C C . LEU B 1 65 ? 5.082 -27.094 -7.234 1 98.62 65 LEU B C 1
ATOM 2992 O O . LEU B 1 65 ? 6.172 -26.781 -7.711 1 98.62 65 LEU B O 1
ATOM 2996 N N . GLY B 1 66 ? 4.914 -27.281 -5.938 1 98.25 66 GLY B N 1
ATOM 2997 C CA . GLY B 1 66 ? 6.051 -27.375 -5.035 1 98.25 66 GLY B CA 1
ATOM 2998 C C . GLY B 1 66 ? 6.316 -26.078 -4.293 1 98.25 66 GLY B C 1
ATOM 2999 O O . GLY B 1 66 ? 7.32 -25.953 -3.59 1 98.25 66 GLY B O 1
ATOM 3000 N N . PHE B 1 67 ? 5.477 -25.078 -4.395 1 98.75 67 PHE B N 1
ATOM 3001 C CA . PHE B 1 67 ? 5.656 -23.797 -3.697 1 98.75 67 PHE B CA 1
ATOM 3002 C C . PHE B 1 67 ? 5.117 -23.891 -2.275 1 98.75 67 PHE B C 1
ATOM 3004 O O . PHE B 1 67 ? 4.109 -24.562 -2.025 1 98.75 67 PHE B O 1
ATOM 3011 N N . LYS B 1 68 ? 5.852 -23.297 -1.34 1 98.44 68 LYS B N 1
ATOM 3012 C CA . LYS B 1 68 ? 5.18 -22.922 -0.1 1 98.44 68 LYS B CA 1
ATOM 3013 C C . LYS B 1 68 ? 4.09 -21.875 -0.36 1 98.44 68 LYS B C 1
ATOM 3015 O O . LYS B 1 68 ? 4.355 -20.828 -0.931 1 98.44 68 LYS B O 1
ATOM 3020 N N . THR B 1 69 ? 2.871 -22.172 0 1 98.75 69 THR B N 1
ATOM 3021 C CA . THR B 1 69 ? 1.742 -21.312 -0.353 1 98.75 69 THR B CA 1
ATOM 3022 C C . THR B 1 69 ? 0.892 -21.016 0.876 1 98.75 69 THR B C 1
ATOM 3024 O O . THR B 1 69 ? 0.838 -21.812 1.816 1 98.75 69 THR B O 1
ATOM 3027 N N . GLN B 1 70 ? 0.315 -19.844 0.878 1 98.5 70 GLN B N 1
ATOM 3028 C CA . GLN B 1 70 ? -0.645 -19.469 1.913 1 98.5 70 GLN B CA 1
ATOM 3029 C C . GLN B 1 70 ? -1.794 -20.469 1.979 1 98.5 70 GLN B C 1
ATOM 3031 O O . GLN B 1 70 ? -2.316 -20.891 0.945 1 98.5 70 GLN B O 1
ATOM 3036 N N . GLU B 1 71 ? -2.152 -20.844 3.184 1 98.06 71 GLU B N 1
ATOM 3037 C CA . GLU B 1 71 ? -3.33 -21.703 3.357 1 98.06 71 GLU B CA 1
ATOM 3038 C C . GLU B 1 71 ? -4.605 -20.953 2.988 1 98.06 71 GLU B C 1
ATOM 3040 O O . GLU B 1 71 ? -4.785 -19.781 3.363 1 98.06 71 GLU B O 1
ATOM 3045 N N . THR B 1 72 ? -5.488 -21.594 2.232 1 97.94 72 THR B N 1
ATOM 3046 C CA . THR B 1 72 ? -6.766 -20.984 1.897 1 97.94 72 THR B CA 1
ATOM 3047 C C . THR B 1 72 ? -7.914 -21.953 2.145 1 97.94 72 THR B C 1
ATOM 3049 O O . THR B 1 72 ? -7.781 -23.156 1.896 1 97.94 72 THR B O 1
ATOM 3052 N N . LEU B 1 73 ? -9.023 -21.422 2.686 1 97.44 73 LEU B N 1
ATOM 3053 C CA . LEU B 1 73 ? -10.266 -22.156 2.93 1 97.44 73 LEU B CA 1
ATOM 3054 C C . LEU B 1 73 ? -11.453 -21.406 2.34 1 97.44 73 LEU B C 1
ATOM 3056 O O . LEU B 1 73 ? -11.602 -20.188 2.549 1 97.44 73 LEU B O 1
ATOM 3060 N N . VAL B 1 74 ? -12.266 -22.125 1.609 1 95.62 74 VAL B N 1
ATOM 3061 C CA . VAL B 1 74 ? -13.492 -21.5 1.104 1 95.62 74 VAL B CA 1
ATOM 3062 C C . VAL B 1 74 ? -14.641 -21.766 2.08 1 95.62 74 VAL B C 1
ATOM 3064 O O . VAL B 1 74 ? -14.742 -22.844 2.662 1 95.62 74 VAL B O 1
ATOM 3067 N N . GLY B 1 75 ? -15.492 -20.719 2.287 1 95.56 75 GLY B N 1
ATOM 3068 C CA . GLY B 1 75 ? -16.641 -20.844 3.168 1 95.56 75 GLY B CA 1
ATOM 3069 C C . GLY B 1 75 ? -17.688 -19.766 2.934 1 95.56 75 GLY B C 1
ATOM 3070 O O . GLY B 1 75 ? -17.797 -19.25 1.826 1 95.56 75 GLY B O 1
ATOM 3071 N N . THR B 1 76 ? -18.516 -19.672 3.941 1 95.38 76 THR B N 1
ATOM 3072 C CA . THR B 1 76 ? -19.594 -18.688 3.846 1 95.38 76 THR B CA 1
ATOM 3073 C C . THR B 1 76 ? -19.562 -17.734 5.035 1 95.38 76 THR B C 1
ATOM 3075 O O . THR B 1 76 ? -18.906 -18.016 6.047 1 95.38 76 THR B O 1
ATOM 3078 N N . TYR B 1 77 ? -20.094 -16.609 4.867 1 94.62 77 TYR B N 1
ATOM 3079 C CA . TYR B 1 77 ? -20.297 -15.594 5.895 1 94.62 77 TYR B CA 1
ATOM 3080 C C . TYR B 1 77 ? -21.625 -14.883 5.719 1 94.62 77 TYR B C 1
ATOM 3082 O O . TYR B 1 77 ? -21.953 -14.406 4.629 1 94.62 77 TYR B O 1
ATOM 3090 N N . THR B 1 78 ? -22.375 -14.883 6.746 1 93.5 78 THR B N 1
ATOM 3091 C CA . THR B 1 78 ? -23.656 -14.18 6.723 1 93.5 78 THR B CA 1
ATOM 3092 C C . THR B 1 78 ? -23.531 -12.812 7.379 1 93.5 78 THR B C 1
ATOM 3094 O O . THR B 1 78 ? -23.203 -12.711 8.562 1 93.5 78 THR B O 1
ATOM 3097 N N . ASP B 1 79 ? -23.812 -11.789 6.602 1 86 79 ASP B N 1
ATOM 3098 C CA . ASP B 1 79 ? -23.672 -10.43 7.133 1 86 79 ASP B CA 1
ATOM 3099 C C . ASP B 1 79 ? -24.812 -10.094 8.086 1 86 79 ASP B C 1
ATOM 3101 O O . ASP B 1 79 ? -25.75 -10.883 8.25 1 86 79 ASP B O 1
ATOM 3105 N N . PRO B 1 80 ? -24.797 -8.938 8.766 1 82.69 80 PRO B N 1
ATOM 3106 C CA . PRO B 1 80 ? -25.812 -8.578 9.75 1 82.69 80 PRO B CA 1
ATOM 3107 C C . PRO B 1 80 ? -27.203 -8.438 9.141 1 82.69 80 PRO B C 1
ATOM 3109 O O . PRO B 1 80 ? -28.203 -8.508 9.859 1 82.69 80 PRO B O 1
ATOM 3112 N N . ARG B 1 81 ? -27.312 -8.227 7.898 1 85.38 81 ARG B N 1
ATOM 3113 C CA . ARG B 1 81 ? -28.594 -8.078 7.223 1 85.38 81 ARG B CA 1
ATOM 3114 C C . ARG B 1 81 ? -29.141 -9.438 6.797 1 85.38 81 ARG B C 1
ATOM 3116 O O . ARG B 1 81 ? -30.188 -9.508 6.152 1 85.38 81 ARG B O 1
ATOM 3123 N N . GLY B 1 82 ? -28.359 -10.523 7 1 88.81 82 GLY B N 1
ATOM 3124 C CA . GLY B 1 82 ? -28.828 -11.867 6.73 1 88.81 82 GLY B CA 1
ATOM 3125 C C . GLY B 1 82 ? -28.391 -12.391 5.371 1 88.81 82 GLY B C 1
ATOM 3126 O O . GLY B 1 82 ? -28.812 -13.477 4.953 1 88.81 82 GLY B O 1
ATOM 3127 N N . LYS B 1 83 ? -27.641 -11.664 4.715 1 88 83 LYS B N 1
ATOM 3128 C CA . LYS B 1 83 ? -27.188 -12.094 3.395 1 88 83 LYS B CA 1
ATOM 3129 C C . LYS B 1 83 ? -25.938 -12.961 3.496 1 88 83 LYS B C 1
ATOM 3131 O O . LYS B 1 83 ? -24.922 -12.547 4.082 1 88 83 LYS B O 1
ATOM 3136 N N . GLU B 1 84 ? -26.031 -14.117 2.902 1 91.62 84 GLU B N 1
ATOM 3137 C CA . GLU B 1 84 ? -24.906 -15.047 2.902 1 91.62 84 GLU B CA 1
ATOM 3138 C C . GLU B 1 84 ? -24 -14.812 1.7 1 91.62 84 GLU B C 1
ATOM 3140 O O . GLU B 1 84 ? -24.469 -14.625 0.58 1 91.62 84 GLU B O 1
ATOM 3145 N N . LYS B 1 85 ? -22.672 -14.75 1.954 1 88.88 85 LYS B N 1
ATOM 3146 C CA . LYS B 1 85 ? -21.656 -14.555 0.92 1 88.88 85 LYS B CA 1
ATOM 3147 C C . LYS B 1 85 ? -20.641 -15.688 0.932 1 88.88 85 LYS B C 1
ATOM 3149 O O . LYS B 1 85 ? -20.344 -16.25 1.986 1 88.88 85 LYS B O 1
ATOM 3154 N N . VAL B 1 86 ? -20.188 -16.078 -0.291 1 91.62 86 VAL B N 1
ATOM 3155 C CA . VAL B 1 86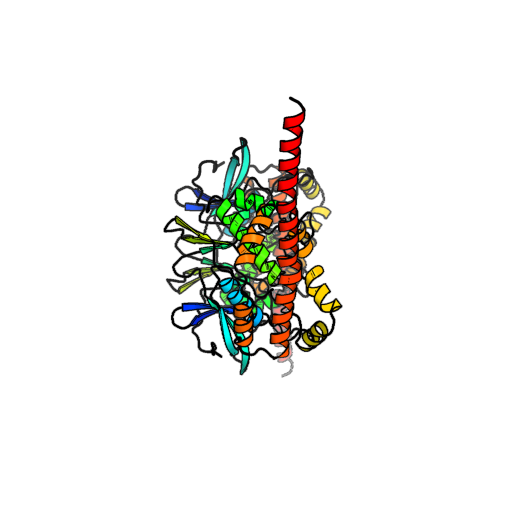 ? -19.047 -16.969 -0.388 1 91.62 86 VAL B CA 1
ATOM 3156 C C . VAL B 1 86 ? -17.766 -16.188 -0.106 1 91.62 86 VAL B C 1
ATOM 3158 O O . VAL B 1 86 ? -17.516 -15.133 -0.708 1 91.62 86 VAL B O 1
ATOM 3161 N N . VAL B 1 87 ? -16.984 -16.656 0.855 1 94.38 87 VAL B N 1
ATOM 3162 C CA . VAL B 1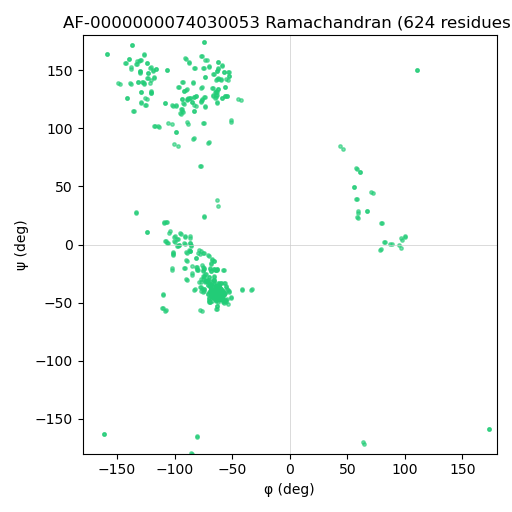 87 ? -15.773 -15.977 1.276 1 94.38 87 VAL B CA 1
ATOM 3163 C C . VAL B 1 87 ? -14.594 -16.938 1.232 1 94.38 87 VAL B C 1
ATOM 3165 O O . VAL B 1 87 ? -14.781 -18.156 1.066 1 94.38 87 VAL B O 1
ATOM 3168 N N . VAL B 1 88 ? -13.406 -16.391 1.272 1 96.31 88 VAL B N 1
ATOM 3169 C CA . VAL B 1 88 ? -12.203 -17.219 1.357 1 96.31 88 VAL B CA 1
ATOM 3170 C C . VAL B 1 88 ? -11.367 -16.781 2.561 1 96.31 88 VAL B C 1
ATOM 3172 O O . VAL B 1 88 ? -11.133 -15.586 2.77 1 96.31 88 VAL B O 1
ATOM 3175 N N . ALA B 1 89 ? -11.047 -17.719 3.42 1 97.94 89 ALA B N 1
ATOM 3176 C CA . ALA B 1 89 ? -10.148 -17.484 4.555 1 97.94 89 ALA B CA 1
ATOM 3177 C C . ALA B 1 89 ? -8.703 -17.812 4.188 1 97.94 89 ALA B C 1
ATOM 3179 O O . ALA B 1 89 ? -8.406 -18.922 3.742 1 97.94 89 ALA B O 1
ATOM 3180 N N . CYS B 1 90 ? -7.832 -16.859 4.312 1 98.25 90 CYS B N 1
ATOM 3181 C CA . CYS B 1 90 ? -6.406 -17.016 4.035 1 98.25 90 CYS B CA 1
ATOM 3182 C C . CYS B 1 90 ? -5.594 -17 5.32 1 98.25 90 CYS B C 1
ATOM 3184 O O . CYS B 1 90 ? -5.664 -16.047 6.094 1 98.25 90 CYS B O 1
ATOM 3186 N N . GLY B 1 91 ? -4.875 -18.047 5.539 1 98.12 91 GLY B N 1
ATOM 3187 C CA . GLY B 1 91 ? -4.082 -18.141 6.758 1 98.12 91 GLY B CA 1
ATOM 3188 C C . GLY B 1 91 ? -3.123 -16.969 6.922 1 98.12 91 GLY B C 1
ATOM 3189 O O . GLY B 1 91 ? -2.424 -16.594 5.98 1 98.12 91 GLY B O 1
ATOM 3190 N N . ASP B 1 92 ? -3.162 -16.312 8.07 1 97.5 92 ASP B N 1
ATOM 3191 C CA . ASP B 1 92 ? -2.229 -15.234 8.359 1 97.5 92 ASP B CA 1
ATOM 3192 C C . ASP B 1 92 ? -0.84 -15.781 8.688 1 97.5 92 ASP B C 1
ATOM 3194 O O . ASP B 1 92 ? -0.596 -16.25 9.805 1 97.5 92 ASP B O 1
ATOM 3198 N N . PHE B 1 93 ? 0.062 -15.664 7.77 1 97.06 93 PHE B N 1
ATOM 3199 C CA . PHE B 1 93 ? 1.374 -16.266 7.945 1 97.06 93 PHE B CA 1
ATOM 3200 C C . PHE B 1 93 ? 2.309 -15.336 8.703 1 97.06 93 PHE B C 1
ATOM 3202 O O . PHE B 1 93 ? 3.498 -15.625 8.852 1 97.06 93 PHE B O 1
ATOM 3209 N N . THR B 1 94 ? 1.843 -14.156 9.117 1 94.19 94 THR B N 1
ATOM 3210 C CA . THR B 1 94 ? 2.645 -13.25 9.93 1 94.19 94 THR B CA 1
ATOM 3211 C C . THR B 1 94 ? 2.412 -13.508 11.414 1 94.19 94 THR B C 1
ATOM 3213 O O . THR B 1 94 ? 2.861 -12.734 12.258 1 94.19 94 THR B O 1
ATOM 3216 N N . GLU B 1 95 ? 1.7 -14.531 11.703 1 84.62 95 GLU B N 1
ATOM 3217 C CA . GLU B 1 95 ? 1.487 -14.906 13.102 1 84.62 95 GLU B CA 1
ATOM 3218 C C . GLU B 1 95 ? 2.812 -15.188 13.805 1 84.62 95 GLU B C 1
ATOM 3220 O O . GLU B 1 95 ? 3.812 -15.5 13.156 1 84.62 95 GLU B O 1
ATOM 3225 N N . GLY B 1 96 ? 2.895 -15.039 15.148 1 81 96 GLY B N 1
ATOM 3226 C CA . GLY B 1 96 ? 4.07 -15.367 15.938 1 81 96 GLY B CA 1
ATOM 3227 C C . GLY B 1 96 ? 5.145 -14.305 15.883 1 81 96 GLY B C 1
ATOM 3228 O O . GLY B 1 96 ? 6.328 -14.594 16.062 1 81 96 GLY B O 1
ATOM 3229 N N . GLY B 1 97 ? 4.781 -13.102 15.484 1 83.56 97 GLY B N 1
ATOM 3230 C CA . GLY B 1 97 ? 5.719 -11.992 15.547 1 83.56 97 GLY B CA 1
ATOM 3231 C C . GLY B 1 97 ? 6.449 -11.758 14.242 1 83.56 97 GLY B C 1
ATOM 3232 O O . GLY B 1 97 ? 7.273 -10.844 14.141 1 83.56 97 GLY B O 1
ATOM 3233 N N . LYS B 1 98 ? 6.18 -12.578 13.203 1 92.75 98 LYS B N 1
ATOM 3234 C CA . LYS B 1 98 ? 6.789 -12.359 11.898 1 92.75 98 LYS B CA 1
ATOM 3235 C C . LYS B 1 98 ? 6.133 -11.188 11.172 1 92.75 98 LYS B C 1
ATOM 3237 O O . LYS B 1 98 ? 4.992 -10.828 11.469 1 92.75 98 LYS B O 1
ATOM 3242 N N . ARG B 1 99 ? 6.934 -10.625 10.375 1 94.56 99 ARG B N 1
ATOM 3243 C CA . ARG B 1 99 ? 6.449 -9.508 9.57 1 94.56 99 ARG B CA 1
ATOM 3244 C C . ARG B 1 99 ? 6.723 -9.742 8.094 1 94.56 99 ARG B C 1
ATOM 3246 O O . ARG B 1 99 ? 7.777 -10.266 7.723 1 94.56 99 ARG B O 1
ATOM 3253 N N . LEU B 1 100 ? 5.758 -9.398 7.32 1 97.12 100 LEU B N 1
ATOM 3254 C CA . LEU B 1 100 ? 5.938 -9.461 5.875 1 97.12 100 LEU B CA 1
ATOM 3255 C C . LEU B 1 100 ? 6.598 -8.195 5.355 1 97.12 100 LEU B C 1
ATOM 3257 O O . LEU B 1 100 ? 6.113 -7.086 5.613 1 97.12 100 LEU B O 1
ATOM 3261 N N . ILE B 1 101 ? 7.68 -8.305 4.715 1 97.19 101 ILE B N 1
ATOM 3262 C CA . ILE B 1 101 ? 8.25 -7.25 3.885 1 97.19 101 ILE B CA 1
ATOM 3263 C C . ILE B 1 101 ? 7.902 -7.504 2.418 1 97.19 101 ILE B C 1
ATOM 3265 O O . ILE B 1 101 ? 8.539 -8.32 1.757 1 97.19 101 ILE B O 1
ATOM 3269 N N . GLU B 1 102 ? 6.824 -6.809 1.984 1 97.38 102 GLU B N 1
ATOM 3270 C CA . GLU B 1 102 ? 6.52 -6.891 0.559 1 97.38 102 GLU B CA 1
ATOM 3271 C C . GLU B 1 102 ? 7.734 -6.535 -0.289 1 97.38 102 GLU B C 1
ATOM 3273 O O . GLU B 1 102 ? 8.523 -5.66 0.083 1 97.38 102 GLU B O 1
ATOM 3278 N N . PHE B 1 103 ? 7.855 -7.113 -1.43 1 97.31 103 PHE B N 1
ATOM 3279 C CA . PHE B 1 103 ? 9.008 -6.832 -2.275 1 97.31 103 PHE B CA 1
ATOM 3280 C C . PHE B 1 103 ? 9.07 -5.348 -2.623 1 97.31 103 PHE B C 1
ATOM 3282 O O . PHE B 1 103 ? 10.156 -4.777 -2.727 1 97.31 103 PHE B O 1
ATOM 3289 N N . ALA B 1 104 ? 7.902 -4.703 -2.756 1 95.25 104 ALA B N 1
ATOM 3290 C CA . ALA B 1 104 ? 7.863 -3.264 -3 1 95.25 104 ALA B CA 1
ATOM 3291 C C . ALA B 1 104 ? 8.602 -2.498 -1.902 1 95.25 104 ALA B C 1
ATOM 3293 O O . ALA B 1 104 ? 9.281 -1.51 -2.178 1 95.25 104 ALA B O 1
ATOM 3294 N N . HIS B 1 105 ? 8.391 -2.914 -0.647 1 94.94 105 HIS B N 1
ATOM 3295 C CA . HIS B 1 105 ? 9.07 -2.289 0.48 1 94.94 105 HIS B CA 1
ATOM 3296 C C . HIS B 1 105 ? 10.57 -2.559 0.434 1 94.94 105 HIS B C 1
ATOM 3298 O O . HIS B 1 105 ? 11.375 -1.677 0.747 1 94.94 105 HIS B O 1
ATOM 3304 N N . LEU B 1 106 ? 10.922 -3.766 0.119 1 93.19 106 LEU B N 1
ATOM 3305 C CA . LEU B 1 106 ? 12.32 -4.141 -0.022 1 93.19 106 LEU B CA 1
ATOM 3306 C C . LEU B 1 106 ? 13.008 -3.297 -1.093 1 93.19 106 LEU B C 1
ATOM 3308 O O . LEU B 1 106 ? 14.133 -2.84 -0.903 1 93.19 106 LEU B O 1
ATOM 3312 N N . LYS B 1 107 ? 12.328 -3.105 -2.238 1 92.31 107 LYS B N 1
ATOM 3313 C CA . LYS B 1 107 ? 12.844 -2.277 -3.322 1 92.31 107 LYS B CA 1
ATOM 3314 C C . LYS B 1 107 ? 13.141 -0.859 -2.84 1 92.31 107 LYS B C 1
ATOM 3316 O O . LYS B 1 107 ? 14.109 -0.24 -3.273 1 92.31 107 LYS B O 1
ATOM 3321 N N . ASN B 1 108 ? 12.367 -0.369 -1.913 1 89.38 108 ASN B N 1
ATOM 3322 C CA . ASN B 1 108 ? 12.539 0.977 -1.376 1 89.38 108 ASN B CA 1
ATOM 3323 C C . ASN B 1 108 ? 13.812 1.094 -0.545 1 89.38 108 ASN B C 1
ATOM 3325 O O . ASN B 1 108 ? 14.281 2.199 -0.278 1 89.38 108 ASN B O 1
ATOM 3329 N N . THR B 1 109 ? 14.344 0.041 -0.084 1 88.31 109 THR B N 1
ATOM 3330 C CA . THR B 1 109 ? 15.547 0.068 0.737 1 88.31 109 THR B CA 1
ATOM 3331 C C . THR B 1 109 ? 16.797 0.175 -0.136 1 88.31 109 THR B C 1
ATOM 3333 O O . THR B 1 109 ? 17.891 0.417 0.369 1 88.31 109 THR B O 1
ATOM 3336 N N . CYS B 1 110 ? 16.625 -0.005 -1.432 1 82.19 110 CYS B N 1
ATOM 3337 C CA . CYS B 1 110 ? 17.75 0.087 -2.359 1 82.19 110 CYS B CA 1
ATOM 3338 C C . CYS B 1 110 ? 18.016 1.537 -2.74 1 82.19 110 CYS B C 1
ATOM 3340 O O . CYS B 1 110 ? 17.5 2.031 -3.74 1 82.19 110 CYS B O 1
ATOM 3342 N N . ILE B 1 111 ? 18.844 2.217 -2.045 1 76.81 111 ILE B N 1
ATOM 3343 C CA . ILE B 1 111 ? 19.016 3.664 -2.105 1 76.81 111 ILE B CA 1
ATOM 3344 C C . ILE B 1 111 ? 19.781 4.039 -3.369 1 76.81 111 ILE B C 1
ATOM 3346 O O . ILE B 1 111 ? 19.719 5.184 -3.826 1 76.81 111 ILE B O 1
ATOM 3350 N N . SER B 1 112 ? 20.469 3.086 -3.934 1 70.62 112 SER B N 1
ATOM 3351 C CA . SER B 1 112 ? 21.25 3.391 -5.129 1 70.62 112 SER B CA 1
ATOM 3352 C C . SER B 1 112 ? 20.375 3.391 -6.375 1 70.62 112 SER B C 1
ATOM 3354 O O . SER B 1 112 ? 20.766 3.949 -7.406 1 70.62 112 SER B O 1
ATOM 3356 N N . SER B 1 113 ? 19.219 2.729 -6.227 1 63.56 113 SER B N 1
ATOM 3357 C CA . SER B 1 113 ? 18.344 2.641 -7.387 1 63.56 113 SER B CA 1
ATOM 3358 C C . SER B 1 113 ? 17.141 3.578 -7.246 1 63.56 113 SER B C 1
ATOM 3360 O O . SER B 1 113 ? 16.641 3.785 -6.141 1 63.56 113 SER B O 1
ATOM 3362 N N . GLU B 1 114 ? 17.141 4.668 -7.941 1 58.84 114 GLU B N 1
ATOM 3363 C CA . GLU B 1 114 ? 16.156 5.746 -7.844 1 58.84 114 GLU B CA 1
ATOM 3364 C C . GLU B 1 114 ? 14.766 5.258 -8.234 1 58.84 114 GLU B C 1
ATOM 3366 O O . GLU B 1 114 ? 13.953 6.031 -8.734 1 58.84 114 GLU B O 1
ATOM 3371 N N . GLN B 1 115 ? 14.438 3.984 -7.832 1 65.88 115 GLN B N 1
ATOM 3372 C CA . GLN B 1 115 ? 13.148 3.699 -8.461 1 65.88 115 GLN B CA 1
ATOM 3373 C C . GLN B 1 115 ? 12.086 3.383 -7.41 1 65.88 115 GLN B C 1
ATOM 3375 O O . GLN B 1 115 ? 12.398 2.826 -6.355 1 65.88 115 GLN B O 1
ATOM 3380 N N . ASN B 1 116 ? 10.906 3.887 -7.605 1 79 116 ASN B N 1
ATOM 3381 C CA . ASN B 1 116 ? 9.672 3.576 -6.883 1 79 116 ASN B CA 1
ATOM 3382 C C . ASN B 1 116 ? 9.531 2.076 -6.641 1 79 116 ASN B C 1
ATOM 3384 O O . ASN B 1 116 ? 9.633 1.28 -7.578 1 79 116 ASN B O 1
ATOM 3388 N N . GLY B 1 117 ? 9.375 1.727 -5.336 1 82.94 117 GLY B N 1
ATOM 3389 C CA . GLY B 1 117 ? 9.273 0.322 -4.973 1 82.94 117 GLY B CA 1
ATOM 3390 C C . GLY B 1 117 ? 8.141 -0.397 -5.676 1 82.94 117 GLY B C 1
ATOM 3391 O O . GLY B 1 117 ? 8.188 -1.616 -5.855 1 82.94 117 GLY B O 1
ATOM 3392 N N . TYR B 1 118 ? 7.168 0.3 -6.145 1 86.69 118 TYR B N 1
ATOM 3393 C CA . TYR B 1 118 ? 6.004 -0.313 -6.777 1 86.69 118 TYR B CA 1
ATOM 3394 C C . TYR B 1 118 ? 6.152 -0.333 -8.289 1 86.69 118 TYR B C 1
ATOM 3396 O O . TYR B 1 118 ? 5.277 -0.842 -9 1 86.69 118 TYR B O 1
ATOM 3404 N N . GLY B 1 119 ? 7.277 0.199 -8.75 1 89.75 119 GLY B N 1
ATOM 3405 C CA . GLY B 1 119 ? 7.555 0.108 -10.18 1 89.75 119 GLY B CA 1
ATOM 3406 C C . GLY B 1 119 ? 7.625 -1.32 -10.68 1 89.75 119 GLY B C 1
ATOM 3407 O O . GLY B 1 119 ? 8.203 -2.188 -10.023 1 89.75 119 GLY B O 1
ATOM 3408 N N . LYS B 1 120 ? 7.129 -1.592 -11.852 1 93.75 120 LYS B N 1
ATOM 3409 C CA . LYS B 1 120 ? 6.891 -2.953 -12.32 1 93.75 120 LYS B CA 1
ATOM 3410 C C . LYS B 1 120 ? 7.898 -3.35 -13.398 1 93.75 120 LYS B C 1
ATOM 3412 O O . LYS B 1 120 ? 7.793 -4.426 -13.992 1 93.75 120 LYS B O 1
ATOM 3417 N N . GLU B 1 121 ? 8.836 -2.467 -13.68 1 95.56 121 GLU B N 1
ATOM 3418 C CA . GLU B 1 121 ? 9.836 -2.766 -14.695 1 95.56 121 GLU B CA 1
ATOM 3419 C C . GLU B 1 121 ? 10.711 -3.949 -14.281 1 95.56 121 GLU B C 1
ATOM 3421 O O . GLU B 1 121 ? 11.297 -3.941 -13.195 1 95.56 121 GLU B O 1
ATOM 3426 N N . LEU B 1 122 ? 10.867 -4.883 -15.172 1 97.5 122 LEU B N 1
ATOM 3427 C CA . LEU B 1 122 ? 11.594 -6.117 -14.883 1 97.5 122 LEU B CA 1
ATOM 3428 C C . LEU B 1 122 ? 13.039 -5.82 -14.484 1 97.5 122 LEU B C 1
ATOM 3430 O O . LEU B 1 122 ? 13.547 -6.391 -13.516 1 97.5 122 LEU B O 1
ATOM 3434 N N . SER B 1 123 ? 13.68 -4.93 -15.219 1 95 123 SER B N 1
ATOM 3435 C CA . SER B 1 123 ? 15.07 -4.605 -14.93 1 95 123 SER B CA 1
ATOM 3436 C C . SER B 1 123 ? 15.234 -4.09 -13.5 1 95 123 SER B C 1
ATOM 3438 O O . SER B 1 123 ? 16.188 -4.449 -12.805 1 95 123 SER B O 1
ATOM 3440 N N . SER B 1 124 ? 14.266 -3.26 -13.07 1 93.38 124 SER B N 1
ATOM 3441 C CA . SER B 1 124 ? 14.312 -2.711 -11.719 1 93.38 124 SER B CA 1
ATOM 3442 C C . SER B 1 124 ? 14.062 -3.793 -10.672 1 93.38 124 SER B C 1
ATOM 3444 O O . SER B 1 124 ? 14.641 -3.752 -9.586 1 93.38 124 SER B O 1
ATOM 3446 N N . ILE B 1 125 ? 13.211 -4.754 -10.977 1 96.5 125 ILE B N 1
ATOM 3447 C CA . ILE B 1 125 ? 12.914 -5.875 -10.094 1 96.5 125 ILE B CA 1
ATOM 3448 C C . ILE B 1 125 ? 14.172 -6.727 -9.898 1 96.5 125 ILE B C 1
ATOM 3450 O O . ILE B 1 125 ? 14.555 -7.027 -8.766 1 96.5 125 ILE B O 1
ATOM 3454 N N . ILE B 1 126 ? 14.828 -7.031 -11.008 1 96.88 126 ILE B N 1
ATOM 3455 C CA . ILE B 1 126 ? 16.016 -7.863 -10.961 1 96.88 126 ILE B CA 1
ATOM 3456 C C . ILE B 1 126 ? 17.125 -7.137 -10.195 1 96.88 126 ILE B C 1
ATOM 3458 O O . ILE B 1 126 ? 17.844 -7.742 -9.391 1 96.88 126 ILE B O 1
ATOM 3462 N N . GLN B 1 127 ? 17.266 -5.871 -10.43 1 94.06 127 GLN B N 1
ATOM 3463 C CA . GLN B 1 127 ? 18.266 -5.078 -9.719 1 94.06 127 GLN B CA 1
ATOM 3464 C C . GLN B 1 127 ? 18.031 -5.125 -8.211 1 94.06 127 GLN B C 1
ATOM 3466 O O . GLN B 1 127 ? 18.969 -5.285 -7.434 1 94.06 127 GLN B O 1
ATOM 3471 N N . ALA B 1 128 ? 16.781 -4.957 -7.781 1 94.06 128 ALA B N 1
ATOM 3472 C CA . ALA B 1 128 ? 16.453 -4.996 -6.359 1 94.06 128 ALA B CA 1
ATOM 3473 C C . ALA B 1 128 ? 16.734 -6.371 -5.766 1 94.06 128 ALA B C 1
ATOM 3475 O O . ALA B 1 128 ? 17.203 -6.48 -4.629 1 94.06 128 ALA B O 1
ATOM 3476 N N . ILE B 1 129 ? 16.406 -7.438 -6.523 1 96.75 129 ILE B N 1
ATOM 3477 C CA . ILE B 1 129 ? 16.703 -8.797 -6.09 1 96.75 129 ILE B CA 1
ATOM 3478 C C . ILE B 1 129 ? 18.188 -8.938 -5.816 1 96.75 129 ILE B C 1
ATOM 3480 O O . ILE B 1 129 ? 18.594 -9.516 -4.805 1 96.75 129 ILE B O 1
ATOM 3484 N N . ASP B 1 130 ? 18.984 -8.359 -6.68 1 95.06 130 ASP B N 1
ATOM 3485 C CA . ASP B 1 130 ? 20.438 -8.469 -6.574 1 95.06 130 ASP B CA 1
ATOM 3486 C C . ASP B 1 130 ? 20.969 -7.617 -5.43 1 95.06 130 ASP B C 1
ATOM 3488 O O . ASP B 1 130 ? 21.953 -7.984 -4.781 1 95.06 130 ASP B O 1
ATOM 3492 N N . GLU B 1 131 ? 20.344 -6.52 -5.117 1 91.94 131 GLU B N 1
ATOM 3493 C CA . GLU B 1 131 ? 20.859 -5.527 -4.18 1 91.94 131 GLU B CA 1
ATOM 3494 C C . GLU B 1 131 ? 20.422 -5.84 -2.75 1 91.94 131 GLU B C 1
ATOM 3496 O O . GLU B 1 131 ? 21.141 -5.508 -1.796 1 91.94 131 GLU B O 1
ATOM 3501 N N . GLN B 1 132 ? 19.25 -6.457 -2.572 1 93.12 132 GLN B N 1
ATOM 3502 C CA . GLN B 1 132 ? 18.75 -6.684 -1.22 1 93.12 132 GLN B CA 1
ATOM 3503 C C . GLN B 1 132 ? 19.688 -7.594 -0.431 1 93.12 132 GLN B C 1
ATOM 3505 O O . GLN B 1 132 ? 20.484 -8.336 -1.018 1 93.12 132 GLN B O 1
ATOM 3510 N N . THR B 1 133 ? 19.656 -7.527 0.903 1 92.25 133 THR B N 1
ATOM 3511 C CA . THR B 1 133 ? 20.672 -8.203 1.71 1 92.25 133 THR B CA 1
ATOM 3512 C C . THR B 1 133 ? 20.016 -9.164 2.699 1 92.25 133 THR B C 1
ATOM 3514 O O . THR B 1 133 ? 20.672 -9.648 3.627 1 92.25 133 THR B O 1
ATOM 3517 N N . LEU B 1 134 ? 18.766 -9.422 2.561 1 96.06 134 LEU B N 1
ATOM 3518 C CA . LEU B 1 134 ? 18.047 -10.281 3.502 1 96.06 134 LEU B CA 1
ATOM 3519 C C . LEU B 1 134 ? 18.25 -11.75 3.156 1 96.06 134 LEU B C 1
ATOM 3521 O O . LEU B 1 134 ? 18.359 -12.594 4.051 1 96.06 134 LEU B O 1
ATOM 3525 N N . LEU B 1 135 ? 18.266 -12.078 1.837 1 97.75 135 LEU B N 1
ATOM 3526 C CA . LEU B 1 135 ? 18.406 -13.445 1.338 1 97.75 135 LEU B CA 1
ATOM 3527 C C . LEU B 1 135 ? 19.453 -13.523 0.235 1 97.75 135 LEU B C 1
ATOM 3529 O O . LEU B 1 135 ? 19.766 -12.516 -0.406 1 97.75 135 LEU B O 1
ATOM 3533 N N . PRO B 1 136 ? 20.078 -14.727 0.008 1 98 136 PRO B N 1
ATOM 3534 C CA . PRO B 1 136 ? 20.922 -14.859 -1.177 1 98 136 PRO B CA 1
ATOM 3535 C C . PRO B 1 136 ? 20.203 -14.492 -2.469 1 98 136 PRO B C 1
ATOM 3537 O O . PRO B 1 136 ? 19.094 -14.984 -2.719 1 98 136 PRO B O 1
ATOM 3540 N N . PRO B 1 137 ? 20.766 -13.617 -3.254 1 97.69 137 PRO B N 1
ATOM 3541 C CA . PRO B 1 137 ? 20.078 -13.133 -4.453 1 97.69 137 PRO B CA 1
ATOM 3542 C C . PRO B 1 137 ? 19.641 -14.258 -5.383 1 97.69 137 PRO B C 1
ATOM 3544 O O . PRO B 1 137 ? 18.562 -14.195 -5.988 1 97.69 137 PRO B O 1
ATOM 3547 N N . ASP B 1 138 ? 20.453 -15.281 -5.484 1 98.44 138 ASP B N 1
ATOM 3548 C CA . ASP B 1 138 ? 20.125 -16.391 -6.383 1 98.44 138 ASP B CA 1
ATOM 3549 C C . ASP B 1 138 ? 18.875 -17.109 -5.922 1 98.44 138 ASP B C 1
ATOM 3551 O O . ASP B 1 138 ? 18.047 -17.516 -6.746 1 98.44 138 ASP B O 1
ATOM 3555 N N . GLN B 1 139 ? 18.766 -17.297 -4.637 1 98.5 139 GLN B N 1
ATOM 3556 C CA . GLN B 1 139 ? 17.578 -17.953 -4.09 1 98.5 139 GLN B CA 1
ATOM 3557 C C . GLN B 1 139 ? 16.312 -17.156 -4.418 1 98.5 139 GLN B C 1
ATOM 3559 O O . GLN B 1 139 ? 15.312 -17.734 -4.84 1 98.5 139 GLN B O 1
ATOM 3564 N N . LEU B 1 140 ? 16.406 -15.859 -4.191 1 98.56 140 LEU B N 1
ATOM 3565 C CA . LEU B 1 140 ? 15.258 -14.992 -4.449 1 98.56 140 LEU B CA 1
ATOM 3566 C C . LEU B 1 140 ? 14.961 -14.914 -5.941 1 98.56 140 LEU B C 1
ATOM 3568 O O . LEU B 1 140 ? 13.797 -14.898 -6.348 1 98.56 140 LEU B O 1
ATOM 3572 N N . ARG B 1 141 ? 15.969 -14.859 -6.773 1 98.69 141 ARG B N 1
ATOM 3573 C CA . ARG B 1 141 ? 15.828 -14.82 -8.227 1 98.69 141 ARG B CA 1
ATOM 3574 C C . ARG B 1 141 ? 15.148 -16.078 -8.734 1 98.69 141 ARG B C 1
ATOM 3576 O O . ARG B 1 141 ? 14.227 -16.016 -9.562 1 98.69 141 ARG B O 1
ATOM 3583 N N . ASP B 1 142 ? 15.625 -17.234 -8.25 1 98.81 142 ASP B N 1
ATOM 3584 C CA . ASP B 1 142 ? 15.008 -18.5 -8.641 1 98.81 142 ASP B CA 1
ATOM 3585 C C . ASP B 1 142 ? 13.531 -18.531 -8.281 1 98.81 142 ASP B C 1
ATOM 3587 O O . ASP B 1 142 ? 12.695 -18.938 -9.086 1 98.81 142 ASP B O 1
ATOM 3591 N N . PHE B 1 143 ? 13.25 -18.078 -7.094 1 98.88 143 PHE B N 1
ATOM 3592 C CA . PHE B 1 143 ? 11.859 -18.062 -6.652 1 98.88 143 PHE B CA 1
ATOM 3593 C C . PHE B 1 143 ? 11.023 -17.172 -7.555 1 98.88 143 PHE B C 1
ATOM 3595 O O . PHE B 1 143 ? 9.914 -17.531 -7.949 1 98.88 143 PHE B O 1
ATOM 3602 N N . PHE B 1 144 ? 11.555 -15.953 -7.855 1 98.88 144 PHE B N 1
ATOM 3603 C CA . PHE B 1 144 ? 10.836 -14.992 -8.688 1 98.88 144 PHE B CA 1
ATOM 3604 C C . PHE B 1 144 ? 10.469 -15.609 -10.031 1 98.88 144 PHE B C 1
ATOM 3606 O O . PHE B 1 144 ? 9.312 -15.531 -10.461 1 98.88 144 PHE B O 1
ATOM 3613 N N . TRP B 1 145 ? 11.344 -16.203 -10.641 1 98.94 145 TRP B N 1
ATOM 3614 C CA . TRP B 1 145 ? 11.102 -16.734 -11.977 1 98.94 145 TRP B CA 1
ATOM 3615 C C . TRP B 1 145 ? 10.234 -17.984 -11.914 1 98.94 145 TRP B C 1
ATOM 3617 O O . TRP B 1 145 ? 9.406 -18.234 -12.805 1 98.94 145 TRP B O 1
ATOM 3627 N N . ASP B 1 146 ? 10.445 -18.891 -10.875 1 98.94 146 ASP B N 1
ATOM 3628 C CA . ASP B 1 146 ? 9.523 -20 -10.703 1 98.94 146 ASP B CA 1
ATOM 3629 C C . ASP B 1 146 ? 8.078 -19.516 -10.586 1 98.94 146 ASP B C 1
ATOM 3631 O O . ASP B 1 146 ? 7.18 -20.062 -11.227 1 98.94 146 ASP B O 1
ATOM 3635 N N . MET B 1 147 ? 7.914 -18.516 -9.75 1 98.94 147 MET B N 1
ATOM 3636 C CA . MET B 1 147 ? 6.598 -17.906 -9.555 1 98.94 147 MET B CA 1
ATOM 3637 C C . MET B 1 147 ? 6.051 -17.344 -10.867 1 98.94 147 MET B C 1
ATOM 3639 O O . MET B 1 147 ? 4.863 -17.484 -11.156 1 98.94 147 MET B O 1
ATOM 3643 N N . PHE B 1 148 ? 6.922 -16.766 -11.656 1 98.94 148 PHE B N 1
ATOM 3644 C CA . PHE B 1 148 ? 6.543 -16.188 -12.938 1 98.94 148 PHE B CA 1
ATOM 3645 C C . PHE B 1 148 ? 5.996 -17.266 -13.867 1 98.94 148 PHE B C 1
ATOM 3647 O O . PHE B 1 148 ? 4.977 -17.062 -14.531 1 98.94 148 PHE B O 1
ATOM 3654 N N . ILE B 1 149 ? 6.617 -18.422 -13.922 1 98.94 149 ILE B N 1
ATOM 3655 C CA . ILE B 1 149 ? 6.18 -19.531 -14.773 1 98.94 149 ILE B CA 1
ATOM 3656 C C . ILE B 1 149 ? 4.836 -20.062 -14.273 1 98.94 149 ILE B C 1
ATOM 3658 O O . ILE B 1 149 ? 3.934 -20.328 -15.062 1 98.94 149 ILE B O 1
ATOM 3662 N N . ALA B 1 150 ? 4.734 -20.234 -12.977 1 98.94 150 ALA B N 1
ATOM 3663 C CA . ALA B 1 150 ? 3.471 -20.688 -12.406 1 98.94 150 ALA B CA 1
ATOM 3664 C C . ALA B 1 150 ? 2.348 -19.688 -12.703 1 98.94 150 ALA B C 1
ATOM 3666 O O . ALA B 1 150 ? 1.226 -20.094 -13.023 1 98.94 150 ALA B O 1
ATOM 3667 N N . ASP B 1 151 ? 2.678 -18.375 -12.633 1 98.88 151 ASP B N 1
ATOM 3668 C CA . ASP B 1 151 ? 1.707 -17.328 -12.961 1 98.88 151 ASP B CA 1
ATOM 3669 C C . ASP B 1 151 ? 1.296 -17.406 -14.43 1 98.88 151 ASP B C 1
ATOM 3671 O O . ASP B 1 151 ? 0.142 -17.141 -14.766 1 98.88 151 ASP B O 1
ATOM 3675 N N . ALA B 1 152 ? 2.207 -17.75 -15.258 1 98.88 152 ALA B N 1
ATOM 3676 C CA . ALA B 1 152 ? 1.895 -17.938 -16.672 1 98.88 152 ALA B CA 1
ATOM 3677 C C . ALA B 1 152 ? 0.922 -19.094 -16.875 1 98.88 152 ALA B C 1
ATOM 3679 O O . ALA B 1 152 ? -0.022 -18.984 -17.656 1 98.88 152 ALA B O 1
ATOM 3680 N N . LEU B 1 153 ? 1.141 -20.172 -16.172 1 98.88 153 LEU B N 1
ATOM 3681 C CA . LEU B 1 153 ? 0.272 -21.344 -16.25 1 98.88 153 LEU B CA 1
ATOM 3682 C C . LEU B 1 153 ? -1.148 -21 -15.82 1 98.88 153 LEU B C 1
ATOM 3684 O O . LEU B 1 153 ? -2.117 -21.438 -16.438 1 98.88 153 LEU B O 1
ATOM 3688 N N . LEU B 1 154 ? -1.264 -20.125 -14.789 1 98.81 154 LEU B N 1
ATOM 3689 C CA . LEU B 1 154 ? -2.555 -19.891 -14.156 1 98.81 154 LEU B CA 1
ATOM 3690 C C . LEU B 1 154 ? -3.172 -18.594 -14.648 1 98.81 154 LEU B C 1
ATOM 3692 O O . LEU B 1 154 ? -4.305 -18.266 -14.289 1 98.81 154 LEU B O 1
ATOM 3696 N N . GLY B 1 155 ? -2.424 -17.828 -15.414 1 98.44 155 GLY B N 1
ATOM 3697 C CA . GLY B 1 155 ? -2.928 -16.594 -15.969 1 98.44 155 GLY B CA 1
ATOM 3698 C C . GLY B 1 155 ? -3.084 -15.492 -14.93 1 98.44 155 GLY B C 1
ATOM 3699 O O . GLY B 1 155 ? -4.125 -14.836 -14.867 1 98.44 155 GLY B O 1
ATOM 3700 N N . ASN B 1 156 ? -2.08 -15.352 -14.078 1 98.31 156 ASN B N 1
ATOM 3701 C CA . ASN B 1 156 ? -2.127 -14.273 -13.086 1 98.31 156 ASN B CA 1
ATOM 3702 C C . ASN B 1 156 ? -1.797 -12.922 -13.711 1 98.31 156 ASN B C 1
ATOM 3704 O O . ASN B 1 156 ? -0.711 -12.742 -14.266 1 98.31 156 ASN B O 1
ATOM 3708 N N . PHE B 1 157 ? -2.705 -11.938 -13.594 1 97.69 157 PHE B N 1
ATOM 3709 C CA . PHE B 1 157 ? -2.469 -10.656 -14.25 1 97.69 157 PHE B CA 1
ATOM 3710 C C . PHE B 1 157 ? -2.082 -9.586 -13.234 1 97.69 157 PHE B C 1
ATOM 3712 O O . PHE B 1 157 ? -1.823 -8.438 -13.594 1 97.69 157 PHE B O 1
ATOM 3719 N N . ASP B 1 158 ? -1.984 -9.961 -11.914 1 96.81 158 ASP B N 1
ATOM 3720 C CA . ASP B 1 158 ? -1.823 -8.922 -10.898 1 96.81 158 ASP B CA 1
ATOM 3721 C C . ASP B 1 158 ? -0.717 -9.289 -9.906 1 96.81 158 ASP B C 1
ATOM 3723 O O . ASP B 1 158 ? -0.806 -8.969 -8.719 1 96.81 158 ASP B O 1
ATOM 3727 N N . ARG B 1 159 ? 0.262 -10.055 -10.289 1 98.19 159 ARG B N 1
ATOM 3728 C CA . ARG B 1 159 ? 1.419 -10.352 -9.445 1 98.19 159 ARG B CA 1
ATOM 3729 C C . ARG B 1 159 ? 2.396 -9.18 -9.43 1 98.19 159 ARG B C 1
ATOM 3731 O O . ARG B 1 159 ? 3.523 -9.297 -9.914 1 98.19 159 ARG B O 1
ATOM 3738 N N . HIS B 1 160 ? 1.998 -8.07 -8.836 1 96.69 160 HIS B N 1
ATOM 3739 C CA . HIS B 1 160 ? 2.871 -6.914 -8.695 1 96.69 160 HIS B CA 1
ATOM 3740 C C . HIS B 1 160 ? 3.738 -7.031 -7.441 1 96.69 160 HIS B C 1
ATOM 3742 O O . HIS B 1 160 ? 3.635 -8.008 -6.699 1 96.69 160 HIS B O 1
ATOM 3748 N N . ASN B 1 161 ? 4.574 -6.051 -7.184 1 96.31 161 ASN B N 1
ATOM 3749 C CA . ASN B 1 161 ? 5.637 -6.125 -6.184 1 96.31 161 ASN B CA 1
ATOM 3750 C C . ASN B 1 161 ? 5.074 -6.117 -4.766 1 96.31 161 ASN B C 1
ATOM 3752 O O . ASN B 1 161 ? 5.797 -6.391 -3.807 1 96.31 161 ASN B O 1
ATOM 3756 N N . GLY B 1 162 ? 3.803 -5.871 -4.617 1 96.19 162 GLY B N 1
ATOM 3757 C CA . GLY B 1 162 ? 3.143 -5.973 -3.328 1 96.19 162 GLY B CA 1
ATOM 3758 C C . GLY B 1 162 ? 2.588 -7.355 -3.047 1 96.19 162 GLY B C 1
ATOM 3759 O O . GLY B 1 162 ? 2.174 -7.648 -1.923 1 96.19 162 GLY B O 1
ATOM 3760 N N . ASN B 1 163 ? 2.619 -8.266 -3.998 1 97.38 163 ASN B N 1
ATOM 3761 C CA . ASN B 1 163 ? 1.935 -9.547 -3.869 1 97.38 163 ASN B CA 1
ATOM 3762 C C . ASN B 1 163 ? 2.924 -10.695 -3.699 1 97.38 163 ASN B C 1
ATOM 3764 O O . ASN B 1 163 ? 2.602 -11.844 -3.994 1 97.38 163 ASN B O 1
ATOM 3768 N N . TRP B 1 164 ? 4.105 -10.414 -3.322 1 98.44 164 TRP B N 1
ATOM 3769 C CA . TRP B 1 164 ? 5.109 -11.367 -2.859 1 98.44 164 TRP B CA 1
ATOM 3770 C C . TRP B 1 164 ? 6.18 -10.672 -2.027 1 98.44 164 TRP B C 1
ATOM 3772 O O . TRP B 1 164 ? 6.219 -9.438 -1.959 1 98.44 164 TRP B O 1
ATOM 3782 N N . GLY B 1 165 ? 6.895 -11.453 -1.331 1 98.19 165 GLY B N 1
ATOM 3783 C CA . GLY B 1 165 ? 7.871 -10.789 -0.481 1 98.19 165 GLY B CA 1
ATOM 3784 C C . GLY B 1 165 ? 8.594 -11.742 0.454 1 98.19 165 GLY B C 1
ATOM 3785 O O . GLY B 1 165 ? 8.781 -12.914 0.128 1 98.19 165 GLY B O 1
ATOM 3786 N N . ILE B 1 166 ? 9.156 -11.164 1.531 1 98.31 166 ILE B N 1
ATOM 3787 C CA . ILE B 1 166 ? 10 -11.875 2.486 1 98.31 166 ILE B CA 1
ATOM 3788 C C . ILE B 1 166 ? 9.375 -11.797 3.879 1 98.31 166 ILE B C 1
ATOM 3790 O O . ILE B 1 166 ? 8.891 -10.742 4.293 1 98.31 166 ILE B O 1
ATOM 3794 N N . LEU B 1 167 ? 9.281 -12.906 4.523 1 97.88 167 LEU B N 1
ATOM 3795 C CA . LEU B 1 167 ? 8.859 -12.969 5.918 1 97.88 167 LEU B CA 1
ATOM 3796 C C . LEU B 1 167 ? 10.062 -12.844 6.852 1 97.88 167 LEU B C 1
ATOM 3798 O O . LEU B 1 167 ? 11.031 -13.602 6.727 1 97.88 167 LEU B O 1
ATOM 3802 N N . VAL B 1 168 ? 10.008 -11.875 7.766 1 97.44 168 VAL B N 1
ATOM 3803 C CA . VAL B 1 168 ? 11.164 -11.641 8.633 1 97.44 168 VAL B CA 1
ATOM 3804 C C . VAL B 1 168 ? 10.742 -11.75 10.094 1 97.44 168 VAL B C 1
ATOM 3806 O O . VAL B 1 168 ? 9.578 -11.523 10.43 1 97.44 168 VAL B O 1
ATOM 3809 N N . ASP B 1 169 ? 11.594 -12.188 10.898 1 95.25 169 ASP B N 1
ATOM 3810 C CA . ASP B 1 169 ? 11.547 -12.094 12.352 1 95.25 169 ASP B CA 1
ATOM 3811 C C . ASP B 1 169 ? 12.656 -11.188 12.883 1 95.25 169 ASP B C 1
ATOM 3813 O O . ASP B 1 169 ? 13.82 -11.586 12.906 1 95.25 169 ASP B O 1
ATOM 3817 N N . GLU B 1 170 ? 12.242 -9.961 13.203 1 92.25 170 GLU B N 1
ATOM 3818 C CA . GLU B 1 170 ? 13.211 -8.953 13.625 1 92.25 170 GLU B CA 1
ATOM 3819 C C . GLU B 1 170 ? 13.938 -9.391 14.891 1 92.25 170 GLU B C 1
ATOM 3821 O O . GLU B 1 170 ? 15.125 -9.094 15.07 1 92.25 170 GLU B O 1
ATOM 3826 N N . HIS B 1 171 ? 13.273 -10.094 15.805 1 91.38 171 HIS B N 1
ATOM 3827 C CA . HIS B 1 171 ? 13.852 -10.531 17.062 1 91.38 171 HIS B CA 1
ATOM 3828 C C . HIS B 1 171 ? 14.914 -11.602 16.844 1 91.38 171 HIS B C 1
ATOM 3830 O O . HIS B 1 171 ? 16.031 -11.484 17.344 1 91.38 171 HIS B O 1
ATOM 3836 N N . SER B 1 172 ? 14.57 -12.617 16.062 1 94.25 172 SER B N 1
ATOM 3837 C CA . SER B 1 172 ? 15.508 -13.703 15.82 1 94.25 172 SER B CA 1
ATOM 3838 C C . SER B 1 172 ? 16.438 -13.383 14.648 1 94.25 172 SER B C 1
ATOM 3840 O O . SER B 1 172 ? 17.375 -14.125 14.375 1 94.25 172 SER B O 1
ATOM 3842 N N . LYS B 1 173 ? 16.219 -12.258 13.945 1 94.94 173 LYS B N 1
ATOM 3843 C CA . LYS B 1 173 ? 17.016 -11.812 12.805 1 94.94 173 LYS B CA 1
ATOM 3844 C C . LYS B 1 173 ? 17.078 -12.883 11.727 1 94.94 173 LYS B C 1
ATOM 3846 O O . LYS B 1 173 ? 18.156 -13.234 11.258 1 94.94 173 LYS B O 1
ATOM 3851 N N . THR B 1 174 ? 15.914 -13.383 11.398 1 96.56 174 THR B N 1
ATOM 3852 C CA . THR B 1 174 ? 15.812 -14.383 10.336 1 96.56 174 THR B CA 1
ATOM 3853 C C . THR B 1 174 ? 14.898 -13.883 9.219 1 96.56 174 THR B C 1
ATOM 3855 O O . THR B 1 174 ? 14.047 -13.023 9.438 1 96.56 174 THR B O 1
ATOM 3858 N N . ALA B 1 175 ? 15.172 -14.383 8.039 1 97.81 175 ALA B N 1
ATOM 3859 C CA . ALA B 1 175 ? 14.391 -14.055 6.848 1 97.81 175 ALA B CA 1
ATOM 3860 C C . ALA B 1 175 ? 14.148 -15.297 5.992 1 97.81 175 ALA B C 1
ATOM 3862 O O . ALA B 1 175 ? 15.031 -16.156 5.867 1 97.81 175 ALA B O 1
ATOM 3863 N N . GLU B 1 176 ? 13.008 -15.453 5.469 1 98.12 176 GLU B N 1
ATOM 3864 C CA . GLU B 1 176 ? 12.648 -16.5 4.512 1 98.12 176 GLU B CA 1
ATOM 3865 C C . GLU B 1 176 ? 11.68 -15.977 3.459 1 98.12 176 GLU B C 1
ATOM 3867 O O . GLU B 1 176 ? 11.008 -14.969 3.676 1 98.12 176 GLU B O 1
ATOM 3872 N N . ILE B 1 177 ? 11.641 -16.594 2.324 1 98.62 177 ILE B N 1
ATOM 3873 C CA . ILE B 1 177 ? 10.664 -16.203 1.314 1 98.62 177 ILE B CA 1
ATOM 3874 C C . ILE B 1 177 ? 9.25 -16.469 1.839 1 98.62 177 ILE B C 1
ATOM 3876 O O . ILE B 1 177 ? 8.969 -17.531 2.393 1 98.62 177 ILE B O 1
ATOM 3880 N N . ALA B 1 178 ? 8.375 -15.484 1.771 1 98.69 178 ALA B N 1
ATOM 3881 C CA . ALA B 1 178 ? 6.992 -15.633 2.215 1 98.69 178 ALA B CA 1
ATOM 3882 C C . ALA B 1 178 ? 6.254 -16.672 1.373 1 98.69 178 ALA B C 1
ATOM 3884 O O . ALA B 1 178 ? 6.574 -16.875 0.2 1 98.69 178 ALA B O 1
ATOM 3885 N N . PRO B 1 179 ? 5.266 -17.391 1.981 1 98.69 179 PRO B N 1
ATOM 3886 C CA . PRO B 1 179 ? 4.395 -18.219 1.134 1 98.69 179 PRO B CA 1
ATOM 3887 C C . PRO B 1 179 ? 3.775 -17.422 -0.014 1 98.69 179 PRO B C 1
ATOM 3889 O O . PRO B 1 179 ? 3.502 -16.219 0.135 1 98.69 179 PRO B O 1
ATOM 3892 N N . VAL B 1 180 ? 3.592 -18.062 -1.197 1 98.88 180 VAL B N 1
ATOM 3893 C CA . VAL B 1 180 ? 2.855 -17.422 -2.281 1 98.88 180 VAL B CA 1
ATOM 3894 C C . VAL B 1 180 ? 1.445 -17.078 -1.811 1 98.88 180 VAL B C 1
ATOM 3896 O O . VAL B 1 180 ? 0.766 -17.906 -1.196 1 98.88 180 VAL B O 1
ATOM 3899 N N . TYR B 1 181 ? 1.075 -15.797 -1.977 1 98.25 181 TYR B N 1
ATOM 3900 C CA . TYR B 1 181 ? -0.234 -15.328 -1.542 1 98.25 181 TYR B CA 1
ATOM 3901 C C . TYR B 1 181 ? -0.862 -14.422 -2.594 1 98.25 181 TYR B C 1
ATOM 3903 O O . TYR B 1 181 ? -0.22 -14.07 -3.588 1 98.25 181 TYR B O 1
ATOM 3911 N N . ASP B 1 182 ? -2.111 -14.086 -2.371 1 97 182 ASP B N 1
ATOM 3912 C CA . ASP B 1 182 ? -2.885 -13.18 -3.211 1 97 182 ASP B CA 1
ATOM 3913 C C . ASP B 1 182 ? -2.941 -13.672 -4.652 1 97 182 ASP B C 1
ATOM 3915 O O . ASP B 1 182 ? -2.5 -12.984 -5.574 1 97 182 ASP B O 1
ATOM 3919 N N . CYS B 1 183 ? -3.6 -14.82 -4.84 1 97.88 183 CYS B N 1
ATOM 3920 C CA . CYS B 1 183 ? -3.705 -15.461 -6.148 1 97.88 183 CYS B CA 1
ATOM 3921 C C . CYS B 1 183 ? -5.113 -15.312 -6.715 1 97.88 183 CYS B C 1
ATOM 3923 O O . CYS B 1 183 ? -5.527 -16.109 -7.566 1 97.88 183 CYS B O 1
ATOM 3925 N N . GLY B 1 184 ? -5.859 -14.367 -6.211 1 95.81 184 GLY B N 1
ATOM 3926 C CA . GLY B 1 184 ? -7.234 -14.172 -6.633 1 95.81 184 GLY B CA 1
ATOM 3927 C C . GLY B 1 184 ? -7.359 -13.695 -8.07 1 95.81 184 GLY B C 1
ATOM 3928 O O . GLY B 1 184 ? -8.445 -13.742 -8.656 1 95.81 184 GLY B O 1
ATOM 3929 N N . SER B 1 185 ? -6.262 -13.273 -8.641 1 96.5 185 SER B N 1
ATOM 3930 C CA . SER B 1 185 ? -6.266 -12.742 -10.008 1 96.5 185 SER B CA 1
ATOM 3931 C C . SER B 1 185 ? -5.918 -13.828 -11.016 1 96.5 185 SER B C 1
ATOM 3933 O O . SER B 1 185 ? -5.746 -13.539 -12.203 1 96.5 185 SER B O 1
ATOM 3935 N N . CYS B 1 186 ? -5.852 -15.055 -10.562 1 97.75 186 CYS B N 1
ATOM 3936 C CA . CYS B 1 186 ? -5.629 -16.203 -11.43 1 97.75 186 CYS B CA 1
ATOM 3937 C C . CYS B 1 186 ? -6.945 -16.75 -11.977 1 97.75 186 CYS B C 1
ATOM 3939 O O . CYS B 1 186 ? -8.008 -16.5 -11.398 1 97.75 186 CYS B O 1
ATOM 3941 N N . LEU B 1 187 ? -6.875 -17.438 -13.094 1 97.31 187 LEU B N 1
ATOM 3942 C CA . LEU B 1 187 ? -7.938 -18.281 -13.625 1 97.31 187 LEU B CA 1
ATOM 3943 C C . LEU B 1 187 ? -9.141 -17.438 -14.055 1 97.31 187 LEU B C 1
ATOM 3945 O O . LEU B 1 187 ? -10.281 -17.859 -13.906 1 97.31 187 LEU B O 1
ATOM 3949 N N . TYR B 1 188 ? -8.938 -16.25 -14.445 1 95.88 188 TYR B N 1
ATOM 3950 C CA . TYR B 1 188 ? -9.922 -15.375 -15.086 1 95.88 188 TYR B CA 1
ATOM 3951 C C . TYR B 1 188 ? -11.109 -15.125 -14.164 1 95.88 188 TYR B C 1
ATOM 3953 O O . TYR B 1 188 ? -12.258 -15.391 -14.539 1 95.88 188 TYR B O 1
ATOM 3961 N N . PRO B 1 189 ? -10.883 -14.508 -13.016 1 93.94 189 PRO B N 1
ATOM 3962 C CA . PRO B 1 189 ? -11.922 -14.367 -11.984 1 93.94 189 PRO B CA 1
ATOM 3963 C C . PRO B 1 189 ? -13.078 -13.477 -12.43 1 93.94 189 PRO B C 1
ATOM 3965 O O . PRO B 1 189 ? -14.156 -13.523 -11.836 1 93.94 189 PRO B O 1
ATOM 3968 N N . GLN B 1 190 ? -12.961 -12.742 -13.461 1 89.5 190 GLN B N 1
ATOM 3969 C CA . GLN B 1 190 ? -13.984 -11.797 -13.883 1 89.5 190 GLN B CA 1
ATOM 3970 C C . GLN B 1 190 ? -14.875 -12.398 -14.969 1 89.5 190 GLN B C 1
ATOM 3972 O O . GLN B 1 190 ? -15.82 -11.75 -15.43 1 89.5 190 GLN B O 1
ATOM 3977 N N . LEU B 1 191 ? -14.586 -13.578 -15.352 1 91.62 191 LEU B N 1
ATOM 3978 C CA . LEU B 1 191 ? -15.344 -14.219 -16.406 1 91.62 191 LEU B CA 1
ATOM 3979 C C . LEU B 1 191 ? -16.547 -14.961 -15.844 1 91.62 191 LEU B C 1
ATOM 3981 O O . LEU B 1 191 ? -16.406 -15.828 -14.977 1 91.62 191 LEU B O 1
ATOM 3985 N N . ALA B 1 192 ? -17.734 -14.656 -16.344 1 89.62 192 ALA B N 1
ATOM 3986 C CA . ALA B 1 192 ? -18.969 -15.312 -15.906 1 89.62 192 ALA B CA 1
ATOM 3987 C C . ALA B 1 192 ? -19.078 -16.703 -16.516 1 89.62 192 ALA B C 1
ATOM 3989 O O . ALA B 1 192 ? -18.469 -16.984 -17.562 1 89.62 192 ALA B O 1
ATOM 3990 N N . ALA B 1 193 ? -19.938 -17.531 -15.938 1 89.88 193 ALA B N 1
ATOM 3991 C CA . ALA B 1 193 ? -20.109 -18.906 -16.375 1 89.88 193 ALA B CA 1
ATOM 3992 C C . ALA B 1 193 ? -20.562 -18.969 -17.828 1 89.88 193 ALA B C 1
ATOM 3994 O O . ALA B 1 193 ? -20.094 -19.797 -18.609 1 89.88 193 ALA B O 1
ATOM 3995 N N . LYS B 1 194 ? -21.516 -18.062 -18.156 1 90.25 194 LYS B N 1
ATOM 3996 C CA . LYS B 1 194 ? -22.031 -18.047 -19.531 1 90.25 194 LYS B CA 1
ATOM 3997 C C . LYS B 1 194 ? -20.906 -17.734 -20.516 1 90.25 194 LYS B C 1
ATOM 3999 O O . LYS B 1 194 ? -20.859 -18.328 -21.594 1 90.25 194 LYS B O 1
ATOM 4004 N N . ASP B 1 195 ? -20.031 -16.859 -20.172 1 93.5 195 ASP B N 1
ATOM 4005 C CA . ASP B 1 195 ? -18.922 -16.5 -21.031 1 93.5 195 ASP B CA 1
ATOM 4006 C C . ASP B 1 195 ? -17.875 -17.609 -21.094 1 93.5 195 ASP B C 1
ATOM 4008 O O . ASP B 1 195 ? -17.219 -17.797 -22.125 1 93.5 195 ASP B O 1
ATOM 4012 N N . MET B 1 196 ? -17.734 -18.375 -20.031 1 95.19 196 MET B N 1
ATOM 4013 C CA . MET B 1 196 ? -16.844 -19.531 -20.031 1 95.19 196 MET B CA 1
ATOM 4014 C C . MET B 1 196 ? -17.312 -20.578 -21.047 1 95.19 196 MET B C 1
ATOM 4016 O O . MET B 1 196 ? -16.484 -21.156 -21.75 1 95.19 196 MET B O 1
ATOM 4020 N N . GLU B 1 197 ? -18.562 -20.75 -21.062 1 95.44 197 GLU B N 1
ATOM 4021 C CA . GLU B 1 197 ? -19.125 -21.688 -22.031 1 95.44 197 GLU B CA 1
ATOM 4022 C C . GLU B 1 197 ? -18.812 -21.25 -23.469 1 95.44 197 GLU B C 1
ATOM 4024 O O . GLU B 1 197 ? -18.438 -22.062 -24.312 1 95.44 197 GLU B O 1
ATOM 4029 N N . ALA B 1 198 ? -18.984 -19.953 -23.656 1 96.38 198 ALA B N 1
ATOM 4030 C CA . ALA B 1 198 ? -18.703 -19.406 -24.984 1 96.38 198 ALA B CA 1
ATOM 4031 C C . ALA B 1 198 ? -17.234 -19.609 -25.359 1 96.38 198 ALA B C 1
ATOM 4033 O O . ALA B 1 198 ? -16.922 -19.938 -26.5 1 96.38 198 ALA B O 1
ATOM 4034 N N . VAL B 1 199 ? -16.375 -19.438 -24.422 1 97.12 199 VAL B N 1
ATOM 4035 C CA . VAL B 1 199 ? -14.945 -19.578 -24.672 1 97.12 199 VAL B CA 1
ATOM 4036 C C . VAL B 1 199 ? -14.625 -21.047 -25 1 97.12 199 VAL B C 1
ATOM 4038 O O . VAL B 1 199 ? -13.883 -21.312 -25.953 1 97.12 199 VAL B O 1
ATOM 4041 N N . LEU B 1 200 ? -15.219 -22 -24.312 1 97.38 200 LEU B N 1
ATOM 4042 C CA . LEU B 1 200 ? -14.961 -23.422 -24.5 1 97.38 200 LEU B CA 1
ATOM 4043 C C . LEU B 1 200 ? -15.367 -23.875 -25.906 1 97.38 200 LEU B C 1
ATOM 4045 O O . LEU B 1 200 ? -14.836 -24.859 -26.422 1 97.38 200 LEU B O 1
ATOM 4049 N N . ASN B 1 201 ? -16.266 -23.094 -26.516 1 97.06 201 ASN B N 1
ATOM 4050 C CA . ASN B 1 201 ? -16.797 -23.484 -27.812 1 97.06 201 ASN B CA 1
ATOM 4051 C C . ASN B 1 201 ? -16.109 -22.734 -28.953 1 97.06 201 ASN B C 1
ATOM 4053 O O . ASN B 1 201 ? -16.562 -22.797 -30.109 1 97.06 201 ASN B O 1
ATOM 4057 N N . SER B 1 202 ? -15.117 -22.016 -28.625 1 97.44 202 SER B N 1
ATOM 4058 C CA . SER B 1 202 ? -14.414 -21.25 -29.641 1 97.44 202 SER B CA 1
ATOM 4059 C C . SER B 1 202 ? -12.898 -21.359 -29.469 1 97.44 202 SER B C 1
ATOM 4061 O O . SER B 1 202 ? -12.336 -20.781 -28.531 1 97.44 202 SER B O 1
ATOM 4063 N N . GLU B 1 203 ? -12.25 -21.938 -30.391 1 96.56 203 GLU B N 1
ATOM 4064 C CA . GLU B 1 203 ? -10.797 -22.062 -30.359 1 96.56 203 GLU B CA 1
ATOM 4065 C C . GLU B 1 203 ? -10.125 -20.688 -30.344 1 96.56 203 GLU B C 1
ATOM 4067 O O . GLU B 1 203 ? -9.109 -20.5 -29.688 1 96.56 203 GLU B O 1
ATOM 4072 N N . ASP B 1 204 ? -10.719 -19.828 -31.062 1 97.31 204 ASP B N 1
ATOM 4073 C CA . ASP B 1 204 ? -10.195 -18.469 -31.125 1 97.31 204 ASP B CA 1
ATOM 4074 C C . ASP B 1 204 ? -10.25 -17.797 -29.75 1 97.31 204 ASP B C 1
ATOM 4076 O O . ASP B 1 204 ? -9.32 -17.094 -29.359 1 97.31 204 ASP B O 1
ATOM 4080 N N . GLU B 1 205 ? -11.352 -18.031 -29.094 1 97.38 205 GLU B N 1
ATOM 4081 C CA . GLU B 1 205 ? -11.508 -17.438 -27.766 1 97.38 205 GLU B CA 1
ATOM 4082 C C . GLU B 1 205 ? -10.539 -18.062 -26.766 1 97.38 205 GLU B C 1
ATOM 4084 O O . GLU B 1 205 ? -10.023 -17.375 -25.875 1 97.38 205 GLU B O 1
ATOM 4089 N N . ILE B 1 206 ? -10.32 -19.312 -26.891 1 97.81 206 ILE B N 1
ATOM 4090 C CA . ILE B 1 206 ? -9.328 -19.984 -26.047 1 97.81 206 ILE B CA 1
ATOM 4091 C C . ILE B 1 206 ? -7.941 -19.406 -26.328 1 97.81 206 ILE B C 1
ATOM 4093 O O . ILE B 1 206 ? -7.211 -19.047 -25.406 1 97.81 206 ILE B O 1
ATOM 4097 N N . ASP B 1 207 ? -7.613 -19.188 -27.609 1 98 207 ASP B N 1
ATOM 4098 C CA . ASP B 1 207 ? -6.309 -18.656 -28 1 98 207 ASP B CA 1
ATOM 4099 C C . ASP B 1 207 ? -6.109 -17.25 -27.469 1 98 207 ASP B C 1
ATOM 4101 O O . ASP B 1 207 ? -5.012 -16.891 -27.047 1 98 207 ASP B O 1
ATOM 4105 N N . ARG B 1 208 ? -7.121 -16.5 -27.516 1 97.31 208 ARG B N 1
ATOM 4106 C CA . ARG B 1 208 ? -7.035 -15.148 -27 1 97.31 208 ARG B CA 1
ATOM 4107 C C . ARG B 1 208 ? -6.703 -15.148 -25.516 1 97.31 208 ARG B C 1
ATOM 4109 O O . ARG B 1 208 ? -5.953 -14.289 -25.031 1 97.31 208 ARG B O 1
ATOM 4116 N N . ARG B 1 209 ? -7.234 -16.141 -24.75 1 96.94 209 ARG B N 1
ATOM 4117 C CA . ARG B 1 209 ? -7.023 -16.25 -23.312 1 96.94 209 ARG B CA 1
ATOM 4118 C C . ARG B 1 209 ? -5.617 -16.766 -23 1 96.94 209 ARG B C 1
ATOM 4120 O O . ARG B 1 209 ? -5.176 -16.719 -21.844 1 96.94 209 ARG B O 1
ATOM 4127 N N . ILE B 1 210 ? -4.898 -17.156 -24.031 1 97.25 210 ILE B N 1
ATOM 4128 C CA . ILE B 1 210 ? -3.568 -17.719 -23.844 1 97.25 210 ILE B CA 1
ATOM 4129 C C . ILE B 1 210 ? -2.514 -16.734 -24.359 1 97.25 210 ILE B C 1
ATOM 4131 O O . ILE B 1 210 ? -1.542 -16.438 -23.656 1 97.25 210 ILE B O 1
ATOM 4135 N N . TYR B 1 211 ? -2.787 -16.125 -25.562 1 97 211 TYR B N 1
ATOM 4136 C CA . TYR B 1 211 ? -1.736 -15.391 -26.266 1 97 211 TYR B CA 1
ATOM 4137 C C . TYR B 1 211 ? -1.897 -13.891 -26.078 1 97 211 TYR B C 1
ATOM 4139 O O . TYR B 1 211 ? -0.939 -13.133 -26.234 1 97 211 TYR B O 1
ATOM 4147 N N . VAL B 1 212 ? -3.098 -13.445 -25.719 1 93.75 212 VAL B N 1
ATOM 4148 C CA . VAL B 1 212 ? -3.373 -12.016 -25.688 1 93.75 212 VAL B CA 1
ATOM 4149 C C . VAL B 1 212 ? -3.555 -11.547 -24.25 1 93.75 212 VAL B C 1
ATOM 4151 O O . VAL B 1 212 ? -2.93 -10.57 -23.828 1 93.75 212 VAL B O 1
ATOM 4154 N N . PHE B 1 213 ? -4.441 -12.164 -23.562 1 93.5 213 PHE B N 1
ATOM 4155 C CA . PHE B 1 213 ? -4.676 -11.812 -22.172 1 93.5 213 PHE B CA 1
ATOM 4156 C C . PHE B 1 213 ? -4.844 -13.062 -21.328 1 93.5 213 PHE B C 1
ATOM 4158 O O . PHE B 1 213 ? -5.285 -14.102 -21.812 1 93.5 213 PHE B O 1
ATOM 4165 N N . PRO B 1 214 ? -4.5 -12.969 -20.109 1 96.31 214 PRO B N 1
ATOM 4166 C CA . PRO B 1 214 ? -3.898 -11.805 -19.453 1 96.31 214 PRO B CA 1
ATOM 4167 C C . PRO B 1 214 ? -2.387 -11.734 -19.656 1 96.31 214 PRO B C 1
ATOM 4169 O O . PRO B 1 214 ? -1.739 -12.758 -19.891 1 96.31 214 PRO B O 1
ATOM 4172 N N . ALA B 1 215 ? -1.868 -10.508 -19.625 1 97.62 215 ALA B N 1
ATOM 4173 C CA . ALA B 1 215 ? -0.429 -10.281 -19.547 1 97.62 215 ALA B CA 1
ATOM 4174 C C . ALA B 1 215 ? 0.024 -10.18 -18.094 1 97.62 215 ALA B C 1
ATOM 4176 O O . ALA B 1 215 ? -0.8 -10.023 -17.188 1 97.62 215 ALA B O 1
ATOM 4177 N N . SER B 1 216 ? 1.3 -10.383 -17.922 1 98.12 216 SER B N 1
ATOM 4178 C CA . SER B 1 216 ? 1.899 -10.227 -16.594 1 98.12 216 SER B CA 1
ATOM 4179 C C . SER B 1 216 ? 1.766 -8.789 -16.094 1 98.12 216 SER B C 1
ATOM 4181 O O . SER B 1 216 ? 1.66 -7.859 -16.891 1 98.12 216 SER B O 1
ATOM 4183 N N . SER B 1 217 ? 1.711 -8.625 -14.781 1 97.75 217 SER B N 1
ATOM 4184 C CA . SER B 1 217 ? 1.783 -7.293 -14.188 1 97.75 217 SER B CA 1
ATOM 4185 C C . SER B 1 217 ? 3.168 -6.684 -14.375 1 97.75 217 SER B C 1
ATOM 4187 O O . SER B 1 217 ? 3.33 -5.465 -14.289 1 97.75 217 SER B O 1
ATOM 4189 N N . ILE B 1 218 ? 4.191 -7.488 -14.578 1 98.06 218 ILE B N 1
ATOM 4190 C CA . ILE B 1 218 ? 5.57 -7.055 -14.781 1 98.06 218 ILE B CA 1
ATOM 4191 C C . ILE B 1 218 ? 5.723 -6.445 -16.172 1 98.06 218 ILE B C 1
ATOM 4193 O O . ILE B 1 218 ? 5.133 -6.934 -17.141 1 98.06 218 ILE B O 1
ATOM 4197 N N . GLU B 1 219 ? 6.562 -5.422 -16.25 1 97.94 219 GLU B N 1
ATOM 4198 C CA . GLU B 1 219 ? 6.711 -4.691 -17.5 1 97.94 219 GLU B CA 1
ATOM 4199 C C . GLU B 1 219 ? 8.141 -4.777 -18.031 1 97.94 219 GLU B C 1
ATOM 4201 O O . GLU B 1 219 ? 9.086 -4.945 -17.25 1 97.94 219 GLU B O 1
ATOM 4206 N N . GLU B 1 220 ? 8.281 -4.742 -19.203 1 97 220 GLU B N 1
ATOM 4207 C CA . GLU B 1 220 ? 9.531 -4.508 -19.922 1 97 220 GLU B CA 1
ATOM 4208 C C . GLU B 1 220 ? 9.398 -3.338 -20.891 1 97 220 GLU B C 1
ATOM 4210 O O . GLU B 1 220 ? 8.508 -3.332 -21.75 1 97 220 GLU B O 1
ATOM 4215 N N . ASP B 1 221 ? 10.188 -2.348 -20.703 1 95.56 221 ASP B N 1
ATOM 4216 C CA . ASP B 1 221 ? 10.156 -1.127 -21.5 1 95.56 221 ASP B CA 1
ATOM 4217 C C . ASP B 1 221 ? 8.781 -0.469 -21.438 1 95.56 221 ASP B C 1
ATOM 4219 O O . ASP B 1 221 ? 8.211 -0.1 -22.469 1 95.56 221 ASP B O 1
ATOM 4223 N N . GLY B 1 222 ? 8.195 -0.497 -20.281 1 95.06 222 GLY B N 1
ATOM 4224 C CA . GLY B 1 222 ? 6.949 0.208 -20.031 1 95.06 222 GLY B CA 1
ATOM 4225 C C . GLY B 1 222 ? 5.727 -0.564 -20.484 1 95.06 222 GLY B C 1
ATOM 4226 O O . GLY B 1 222 ? 4.602 -0.071 -20.375 1 95.06 222 GLY B O 1
ATOM 4227 N N . LYS B 1 223 ? 5.961 -1.721 -20.969 1 97.25 223 LYS B N 1
ATOM 4228 C CA . LYS B 1 223 ? 4.844 -2.527 -21.453 1 97.25 223 LYS B CA 1
ATOM 4229 C C . LYS B 1 223 ? 4.719 -3.826 -20.656 1 97.25 223 LYS B C 1
ATOM 4231 O O . LYS B 1 223 ? 5.727 -4.461 -20.344 1 97.25 223 LYS B O 1
ATOM 4236 N N . LYS B 1 224 ? 3.469 -4.258 -20.438 1 98.06 224 LYS B N 1
ATOM 4237 C CA . LYS B 1 224 ? 3.252 -5.52 -19.734 1 98.06 224 LYS B CA 1
ATOM 4238 C C . LYS B 1 224 ? 3.805 -6.695 -20.531 1 98.06 224 LYS B C 1
ATOM 4240 O O . LYS B 1 224 ? 3.662 -6.738 -21.766 1 98.06 224 LYS B O 1
ATOM 4245 N N . ILE B 1 225 ? 4.348 -7.594 -19.922 1 98.44 225 ILE B N 1
ATOM 4246 C CA . ILE B 1 225 ? 4.996 -8.734 -20.562 1 98.44 225 ILE B CA 1
ATOM 4247 C C . ILE B 1 225 ? 3.949 -9.773 -20.953 1 98.44 225 ILE B C 1
ATOM 4249 O O . ILE B 1 225 ? 3.092 -10.133 -20.141 1 98.44 225 ILE B O 1
ATOM 4253 N N . SER B 1 226 ? 4.008 -10.148 -22.188 1 98.44 226 SER B N 1
ATOM 4254 C CA . SER B 1 226 ? 3.262 -11.328 -22.609 1 98.44 226 SER B CA 1
ATOM 4255 C C . SER B 1 226 ? 3.92 -12.609 -22.094 1 98.44 226 SER B C 1
ATOM 4257 O O . SER B 1 226 ? 5.078 -12.883 -22.422 1 98.44 226 SER B O 1
ATOM 4259 N N . TYR B 1 227 ? 3.17 -13.438 -21.422 1 98.62 227 TYR B N 1
ATOM 4260 C CA . TYR B 1 227 ? 3.727 -14.688 -20.906 1 98.62 227 TYR B CA 1
ATOM 4261 C C . TYR B 1 227 ? 4.27 -15.547 -22.047 1 98.62 227 TYR B C 1
ATOM 4263 O O . TYR B 1 227 ? 5.406 -16.016 -21.984 1 98.62 227 TYR B O 1
ATOM 4271 N N . PHE B 1 228 ? 3.447 -15.664 -23.078 1 98.75 228 PHE B N 1
ATOM 4272 C CA . PHE B 1 228 ? 3.84 -16.516 -24.203 1 98.75 228 PHE B CA 1
ATOM 4273 C C . PHE B 1 228 ? 5.094 -15.984 -24.875 1 98.75 228 PHE B C 1
ATOM 4275 O O . PHE B 1 228 ? 6.082 -16.703 -25.031 1 98.75 228 PHE B O 1
ATOM 4282 N N . GLU B 1 229 ? 5.043 -14.734 -25.234 1 98.44 229 GLU B N 1
ATOM 4283 C CA . GLU B 1 229 ? 6.16 -14.164 -25.984 1 98.44 229 GLU B CA 1
ATOM 4284 C C . GLU B 1 229 ? 7.449 -14.203 -25.172 1 98.44 229 GLU B C 1
ATOM 4286 O O . GLU B 1 229 ? 8.516 -14.547 -25.688 1 98.44 229 GLU B O 1
ATOM 4291 N N . PHE B 1 230 ? 7.352 -13.883 -23.953 1 98.62 230 PHE B N 1
ATOM 4292 C CA . PHE B 1 230 ? 8.547 -13.789 -23.109 1 98.62 230 PHE B CA 1
ATOM 4293 C C . PHE B 1 230 ? 9.141 -15.172 -22.859 1 98.62 230 PHE B C 1
ATOM 4295 O O . PHE B 1 230 ? 10.336 -15.383 -23.062 1 98.62 230 PHE B O 1
ATOM 4302 N N . ILE B 1 231 ? 8.352 -16.125 -22.453 1 98.75 231 ILE B N 1
ATOM 4303 C CA . ILE B 1 231 ? 8.836 -17.453 -22.078 1 98.75 231 ILE B CA 1
ATOM 4304 C C . ILE B 1 231 ? 9.328 -18.188 -23.328 1 98.75 231 ILE B C 1
ATOM 4306 O O . ILE B 1 231 ? 10.398 -18.797 -23.312 1 98.75 231 ILE B O 1
ATOM 4310 N N . SER B 1 232 ? 8.609 -18.031 -24.422 1 98.44 232 SER B N 1
ATOM 4311 C CA . SER B 1 232 ? 8.953 -18.781 -25.625 1 98.44 232 SER B CA 1
ATOM 4312 C C . SER B 1 232 ? 10.18 -18.203 -26.297 1 98.44 232 SER B C 1
ATOM 4314 O O . SER B 1 232 ? 10.82 -18.859 -27.125 1 98.44 232 SER B O 1
ATOM 4316 N N . SER B 1 233 ? 10.445 -16.938 -26.016 1 97.88 233 SER B N 1
ATOM 4317 C CA . SER B 1 233 ? 11.625 -16.312 -26.609 1 97.88 233 SER B CA 1
ATOM 4318 C C . SER B 1 233 ? 12.906 -16.969 -26.078 1 97.88 233 SER B C 1
ATOM 4320 O O . SER B 1 233 ? 13.945 -16.922 -26.734 1 97.88 233 SER B O 1
ATOM 4322 N N . LEU B 1 234 ? 12.914 -17.516 -24.906 1 98 234 LEU B N 1
ATOM 4323 C CA . LEU B 1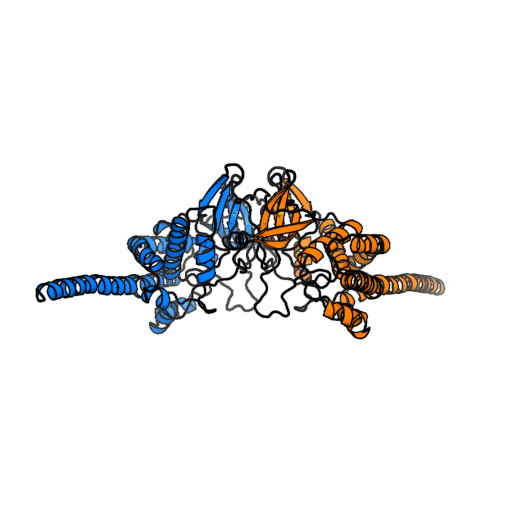 234 ? 14.031 -18.188 -24.25 1 98 234 LEU B CA 1
ATOM 4324 C C . LEU B 1 234 ? 15.219 -17.25 -24.094 1 98 234 LEU B C 1
ATOM 4326 O O . LEU B 1 234 ? 16.359 -17.703 -23.969 1 98 234 LEU B O 1
ATOM 4330 N N . LYS B 1 235 ? 14.977 -15.93 -24.109 1 95.62 235 LYS B N 1
ATOM 4331 C CA . LYS B 1 235 ? 16.047 -14.938 -24.094 1 95.62 235 LYS B CA 1
ATOM 4332 C C . LYS B 1 235 ? 16.625 -14.789 -22.688 1 95.62 235 LYS B C 1
ATOM 4334 O O . LYS B 1 235 ? 17.812 -14.438 -22.531 1 95.62 235 LYS B O 1
ATOM 4339 N N . ASN B 1 236 ? 15.828 -14.961 -21.688 1 97.88 236 ASN B N 1
ATOM 4340 C CA . ASN B 1 236 ? 16.281 -14.82 -20.297 1 97.88 236 ASN B CA 1
ATOM 4341 C C . ASN B 1 236 ? 16.672 -16.172 -19.703 1 97.88 236 ASN B C 1
ATOM 4343 O O . ASN B 1 236 ? 15.805 -17.016 -19.469 1 97.88 236 ASN B O 1
ATOM 4347 N N . PRO B 1 237 ? 17.938 -16.359 -19.422 1 98 237 PRO B N 1
ATOM 4348 C CA . PRO B 1 237 ? 18.391 -17.672 -18.953 1 98 237 PRO B CA 1
ATOM 4349 C C . PRO B 1 237 ? 17.766 -18.078 -17.625 1 98 237 PRO B C 1
ATOM 4351 O O . PRO B 1 237 ? 17.531 -19.266 -17.391 1 98 237 PRO B O 1
ATOM 4354 N N . ASP B 1 238 ? 17.547 -17.141 -16.734 1 98.56 238 ASP B N 1
ATOM 4355 C CA . ASP B 1 238 ? 16.938 -17.469 -15.453 1 98.56 238 ASP B CA 1
ATOM 4356 C C . ASP B 1 238 ? 15.492 -17.922 -15.633 1 98.56 238 ASP B C 1
ATOM 4358 O O . ASP B 1 238 ? 15.039 -18.859 -14.977 1 98.56 238 ASP B O 1
ATOM 4362 N N . CYS B 1 239 ? 14.828 -17.234 -16.5 1 98.75 239 CYS B N 1
ATOM 4363 C CA . CYS B 1 239 ? 13.461 -17.641 -16.812 1 98.75 239 CYS B CA 1
ATOM 4364 C C . CYS B 1 239 ? 13.438 -19.031 -17.453 1 98.75 239 CYS B C 1
ATOM 4366 O O . CYS B 1 239 ? 12.578 -19.844 -17.141 1 98.75 239 CYS B O 1
ATOM 4368 N N . THR B 1 240 ? 14.352 -19.25 -18.359 1 98.69 240 THR B N 1
ATOM 4369 C CA . THR B 1 240 ? 14.445 -20.547 -19.031 1 98.69 240 THR B CA 1
ATOM 4370 C C . THR B 1 240 ? 14.734 -21.656 -18.031 1 98.69 240 THR B C 1
ATOM 4372 O O . THR B 1 240 ? 14.156 -22.75 -18.109 1 98.69 240 THR B O 1
ATOM 4375 N N . ALA B 1 241 ? 15.633 -21.375 -17.094 1 98.69 241 ALA B N 1
ATOM 4376 C CA . ALA B 1 241 ? 15.906 -22.344 -16.047 1 98.69 241 ALA B CA 1
ATOM 4377 C C . ALA B 1 241 ? 14.656 -22.625 -15.219 1 98.69 241 ALA B C 1
ATOM 4379 O O . ALA B 1 241 ? 14.398 -23.781 -14.852 1 98.69 241 ALA B O 1
ATOM 4380 N N . ALA B 1 242 ? 13.891 -21.641 -14.898 1 98.88 242 ALA B N 1
ATOM 4381 C CA . ALA B 1 242 ? 12.648 -21.781 -14.148 1 98.88 242 ALA B CA 1
ATOM 4382 C C . ALA B 1 242 ? 11.625 -22.609 -14.93 1 98.88 242 ALA B C 1
ATOM 4384 O O . ALA B 1 242 ? 10.875 -23.391 -14.352 1 98.88 242 ALA B O 1
ATOM 4385 N N . LEU B 1 243 ? 11.555 -22.312 -16.266 1 98.88 243 LEU B N 1
ATOM 4386 C CA . LEU B 1 243 ? 10.68 -23.094 -17.141 1 98.88 243 LEU B CA 1
ATOM 4387 C C . LEU B 1 243 ? 10.93 -24.594 -16.969 1 98.88 243 LEU B C 1
ATOM 4389 O O . LEU B 1 243 ? 9.984 -25.359 -16.781 1 98.88 243 LEU B O 1
ATOM 4393 N N . LYS B 1 244 ? 12.18 -24.969 -16.953 1 98.56 244 LYS B N 1
ATOM 4394 C CA . LYS B 1 244 ? 12.547 -26.375 -16.781 1 98.56 244 LYS B CA 1
ATOM 4395 C C . LYS B 1 244 ? 12.117 -26.891 -15.414 1 98.56 244 LYS B C 1
ATOM 4397 O O . LYS B 1 244 ? 11.508 -27.969 -15.312 1 98.56 244 LYS B O 1
ATOM 4402 N N . ARG B 1 245 ? 12.406 -26.141 -14.375 1 98.69 245 ARG B N 1
ATOM 4403 C CA . ARG B 1 245 ? 12.117 -26.578 -13.016 1 98.69 245 ARG B CA 1
ATOM 4404 C C . ARG B 1 245 ? 10.617 -26.734 -12.797 1 98.69 245 ARG B C 1
ATOM 4406 O O . ARG B 1 245 ? 10.164 -27.781 -12.32 1 98.69 245 ARG B O 1
ATOM 4413 N N . VAL B 1 246 ? 9.828 -25.766 -13.188 1 98.81 246 VAL B N 1
ATOM 4414 C CA . VAL B 1 246 ? 8.406 -25.75 -12.875 1 98.81 246 VAL B CA 1
ATOM 4415 C C . VAL B 1 246 ? 7.66 -26.719 -13.797 1 98.81 246 VAL B C 1
ATOM 4417 O O . VAL B 1 246 ? 6.719 -27.375 -13.367 1 98.81 246 VAL B O 1
ATOM 4420 N N . SER B 1 247 ? 8.078 -26.734 -15.094 1 98.62 247 SER B N 1
ATOM 4421 C CA . SER B 1 247 ? 7.445 -27.672 -16.031 1 98.62 247 SER B CA 1
ATOM 4422 C C . SER B 1 247 ? 7.5 -29.094 -15.5 1 98.62 247 SER B C 1
ATOM 4424 O O . SER B 1 247 ? 6.539 -29.859 -15.641 1 98.62 247 SER B O 1
ATOM 4426 N N . ALA B 1 248 ? 8.562 -29.484 -14.898 1 98.25 248 ALA B N 1
ATOM 4427 C CA . ALA B 1 248 ? 8.789 -30.828 -14.398 1 98.25 248 ALA B CA 1
ATOM 4428 C C . ALA B 1 248 ? 7.871 -31.156 -13.219 1 98.25 248 ALA B C 1
ATOM 4430 O O . ALA B 1 248 ? 7.66 -32.312 -12.883 1 98.25 248 ALA B O 1
ATOM 4431 N N . ARG B 1 249 ? 7.301 -30.172 -12.648 1 98.5 249 ARG B N 1
ATOM 4432 C CA . ARG B 1 249 ? 6.504 -30.359 -11.438 1 98.5 249 ARG B CA 1
ATOM 4433 C C . ARG B 1 249 ? 5.012 -30.359 -11.766 1 98.5 249 ARG B C 1
ATOM 4435 O O . ARG B 1 249 ? 4.188 -30.672 -10.906 1 98.5 249 ARG B O 1
ATOM 4442 N N . ILE B 1 250 ? 4.641 -30.031 -12.984 1 98.81 250 ILE B N 1
ATOM 4443 C CA . ILE B 1 250 ? 3.232 -29.938 -13.344 1 98.81 250 ILE B CA 1
ATOM 4444 C C . ILE B 1 250 ? 2.629 -31.344 -13.453 1 98.81 250 ILE B C 1
ATOM 4446 O O . ILE B 1 250 ? 3.109 -32.156 -14.219 1 98.81 250 ILE B O 1
ATOM 4450 N N . ASP B 1 251 ? 1.679 -31.625 -12.68 1 98.5 251 ASP B N 1
ATOM 4451 C CA . ASP B 1 251 ? 0.882 -32.844 -12.711 1 98.5 251 ASP B CA 1
ATOM 4452 C C . ASP B 1 251 ? -0.582 -32.531 -13.016 1 98.5 251 ASP B C 1
ATOM 4454 O O . ASP B 1 251 ? -1.354 -32.188 -12.117 1 98.5 251 ASP B O 1
ATOM 4458 N N . MET B 1 252 ? -1.038 -32.75 -14.25 1 98.31 252 MET B N 1
ATOM 4459 C CA . MET B 1 252 ? -2.369 -32.344 -14.695 1 98.31 252 MET B CA 1
ATOM 4460 C C . MET B 1 252 ? -3.447 -33.188 -14.031 1 98.31 252 MET B C 1
ATOM 4462 O O . MET B 1 252 ? -4.578 -32.75 -13.852 1 98.31 252 MET B O 1
ATOM 4466 N N . GLU B 1 253 ? -3.096 -34.375 -13.695 1 98.38 253 GLU B N 1
ATOM 4467 C CA . GLU B 1 253 ? -4.07 -35.219 -13.008 1 98.38 253 GLU B CA 1
ATOM 4468 C C . GLU B 1 253 ? -4.391 -34.656 -11.617 1 98.38 253 GLU B C 1
ATOM 4470 O O . GLU B 1 253 ? -5.555 -34.594 -11.219 1 98.38 253 GLU B O 1
ATOM 4475 N N . LYS B 1 254 ? -3.326 -34.281 -10.922 1 98.38 254 LYS B N 1
ATOM 4476 C CA . LYS B 1 254 ? -3.521 -33.688 -9.617 1 98.38 254 LYS B CA 1
ATOM 4477 C C . LYS B 1 254 ? -4.324 -32.375 -9.727 1 98.38 254 LYS B C 1
ATOM 4479 O O . LYS B 1 254 ? -5.215 -32.125 -8.914 1 98.38 254 LYS B O 1
ATOM 4484 N N . ILE B 1 255 ? -4.027 -31.578 -10.727 1 98.69 255 ILE B N 1
ATOM 4485 C CA . ILE B 1 255 ? -4.707 -30.312 -10.93 1 98.69 255 ILE B CA 1
ATOM 4486 C C . ILE B 1 255 ? -6.184 -30.547 -11.234 1 98.69 255 ILE B C 1
ATOM 4488 O O . ILE B 1 255 ? -7.059 -29.891 -10.672 1 98.69 255 ILE B O 1
ATOM 4492 N N . ARG B 1 256 ? -6.488 -31.531 -12.07 1 98.38 256 ARG B N 1
ATOM 4493 C CA . ARG B 1 256 ? -7.871 -31.859 -12.406 1 98.38 256 ARG B CA 1
ATOM 4494 C C . ARG B 1 256 ? -8.633 -32.344 -11.18 1 98.38 256 ARG B C 1
ATOM 4496 O O . ARG B 1 256 ? -9.805 -31.984 -11 1 98.38 256 ARG B O 1
ATOM 4503 N N . THR B 1 257 ? -7.973 -33.125 -10.398 1 98.38 257 THR B N 1
ATOM 4504 C CA . THR B 1 257 ? -8.594 -33.625 -9.172 1 98.38 257 THR B CA 1
ATOM 4505 C C . THR B 1 257 ? -8.945 -32.469 -8.25 1 98.38 257 THR B C 1
ATOM 4507 O O . THR B 1 257 ? -10.031 -32.406 -7.672 1 98.38 257 THR B O 1
ATOM 4510 N N . LEU B 1 258 ? -8.023 -31.562 -8.117 1 98.06 258 LEU B N 1
ATOM 4511 C CA . LEU B 1 258 ? -8.25 -30.375 -7.297 1 98.06 258 LEU B CA 1
ATOM 4512 C C . LEU B 1 258 ? -9.461 -29.594 -7.805 1 98.06 258 LEU B C 1
ATOM 4514 O O . LEU B 1 258 ? -10.297 -29.156 -7.012 1 98.06 258 LEU B O 1
ATOM 4518 N N . ILE B 1 259 ? -9.523 -29.375 -9.102 1 98.19 259 ILE B N 1
ATOM 4519 C CA . ILE B 1 259 ? -10.633 -28.641 -9.711 1 98.19 259 ILE B CA 1
ATOM 4520 C C . ILE B 1 259 ? -11.945 -29.344 -9.406 1 98.19 259 ILE B C 1
ATOM 4522 O O . ILE B 1 259 ? -12.914 -28.719 -8.969 1 98.19 259 ILE B O 1
ATOM 4526 N N . ASP B 1 260 ? -11.93 -30.625 -9.555 1 97.19 260 ASP B N 1
ATOM 4527 C CA . ASP B 1 260 ? -13.141 -31.422 -9.383 1 97.19 260 ASP B CA 1
ATOM 4528 C C . ASP B 1 260 ? -13.609 -31.406 -7.93 1 97.19 260 ASP B C 1
ATOM 4530 O O . ASP B 1 260 ? -14.805 -31.469 -7.656 1 97.19 260 ASP B O 1
ATOM 4534 N N . GLU B 1 261 ? -12.695 -31.281 -7.027 1 95.38 261 GLU B N 1
ATOM 4535 C CA . GLU B 1 261 ? -13.016 -31.359 -5.605 1 95.38 261 GLU B CA 1
ATOM 4536 C C . GLU B 1 261 ? -13.344 -29.984 -5.039 1 95.38 261 GLU B C 1
ATOM 4538 O O . GLU B 1 261 ? -13.797 -29.859 -3.898 1 95.38 261 GLU B O 1
ATOM 4543 N N . THR B 1 262 ? -13.047 -28.953 -5.777 1 93.38 262 THR B N 1
ATOM 4544 C CA . THR B 1 262 ? -13.328 -27.609 -5.301 1 93.38 262 THR B CA 1
ATOM 4545 C C . THR B 1 262 ? -14.828 -27.375 -5.145 1 93.38 262 THR B C 1
ATOM 4547 O O . THR B 1 262 ? -15.594 -27.594 -6.09 1 93.38 262 THR B O 1
ATOM 4550 N N . PRO B 1 263 ? -15.227 -26.953 -4.008 1 86.5 263 PRO B N 1
ATOM 4551 C CA . PRO B 1 263 ? -16.656 -26.797 -3.771 1 86.5 263 PRO B CA 1
ATOM 4552 C C . PRO B 1 263 ? -17.266 -25.641 -4.559 1 86.5 263 PRO B C 1
ATOM 4554 O O . PRO B 1 263 ? -16.562 -24.703 -4.926 1 86.5 263 PRO B O 1
ATOM 4557 N N . THR B 1 264 ? -18.547 -25.703 -4.867 1 85 264 THR B N 1
ATOM 4558 C CA . THR B 1 264 ? -19.406 -24.641 -5.348 1 85 264 THR B CA 1
ATOM 4559 C C . THR B 1 264 ? -19.188 -24.391 -6.84 1 85 264 THR B C 1
ATOM 4561 O O . THR B 1 264 ? -19.922 -23.609 -7.457 1 85 264 THR B O 1
ATOM 4564 N N . LEU B 1 265 ? -18.219 -25.094 -7.449 1 92 265 LEU B N 1
ATOM 4565 C CA . LEU B 1 265 ? -17.984 -24.844 -8.867 1 92 265 LEU B CA 1
ATOM 4566 C C . LEU B 1 265 ? -19.062 -25.516 -9.719 1 92 265 LEU B C 1
ATOM 4568 O O . LEU B 1 265 ? -19.406 -26.672 -9.484 1 92 265 LEU B O 1
ATOM 4572 N N . LEU B 1 266 ? -19.531 -24.781 -10.641 1 93.38 266 LEU B N 1
ATOM 4573 C CA . LEU B 1 266 ? -20.406 -25.359 -11.672 1 93.38 266 LEU B CA 1
ATOM 4574 C C . LEU B 1 266 ? -19.594 -26.234 -12.617 1 93.38 266 LEU B C 1
ATOM 4576 O O . LEU B 1 266 ? -18.375 -26.078 -12.75 1 93.38 266 LEU B O 1
ATOM 4580 N N . GLU B 1 267 ? -20.312 -27.109 -13.266 1 95.94 267 GLU B N 1
ATOM 4581 C CA . GLU B 1 267 ? -19.656 -28.016 -14.195 1 95.94 267 GLU B CA 1
ATOM 4582 C C . GLU B 1 267 ? -18.922 -27.25 -15.297 1 95.94 267 GLU B C 1
ATOM 4584 O O . GLU B 1 267 ? -17.812 -27.609 -15.68 1 95.94 267 GLU B O 1
ATOM 4589 N N . VAL B 1 268 ? -19.531 -26.203 -15.797 1 96.12 268 VAL B N 1
ATOM 4590 C CA . VAL B 1 268 ? -18.938 -25.422 -16.875 1 96.12 268 VAL B CA 1
ATOM 4591 C C . VAL B 1 268 ? -17.656 -24.734 -16.375 1 96.12 268 VAL B C 1
ATOM 4593 O O . VAL B 1 268 ? -16.688 -24.594 -17.125 1 96.12 268 VAL B O 1
ATOM 4596 N N . GLN B 1 269 ? -17.625 -24.344 -15.117 1 96 269 GLN B N 1
ATOM 4597 C CA . GLN B 1 269 ? -16.438 -23.719 -14.531 1 96 269 GLN B CA 1
ATOM 4598 C C . GLN B 1 269 ? -15.289 -24.734 -14.414 1 96 269 GLN B C 1
ATOM 4600 O O . GLN B 1 269 ? -14.141 -24.422 -14.742 1 96 269 GLN B O 1
ATOM 4605 N N . LYS B 1 270 ? -15.648 -25.906 -13.953 1 97.31 270 LYS B N 1
ATOM 4606 C CA . LYS B 1 270 ? -14.648 -26.969 -13.836 1 97.31 270 LYS B CA 1
ATOM 4607 C C . LYS B 1 270 ? -14.008 -27.281 -15.195 1 97.31 270 LYS B C 1
ATOM 4609 O O . LYS B 1 270 ? -12.789 -27.359 -15.297 1 97.31 270 LYS B O 1
ATOM 4614 N N . GLU B 1 271 ? -14.898 -27.375 -16.141 1 98.06 271 GLU B N 1
ATOM 4615 C CA . GLU B 1 271 ? -14.406 -27.656 -17.484 1 98.06 271 GLU B CA 1
ATOM 4616 C C . GLU B 1 271 ? -13.531 -26.531 -18.016 1 98.06 271 GLU B C 1
ATOM 4618 O O . GLU B 1 271 ? -12.469 -26.781 -18.594 1 98.06 271 GLU B O 1
ATOM 4623 N N . PHE B 1 272 ? -14.016 -25.375 -17.828 1 97.88 272 PHE B N 1
ATOM 4624 C CA . PHE B 1 272 ? -13.266 -24.203 -18.297 1 97.88 272 PHE B CA 1
ATOM 4625 C C . PHE B 1 272 ? -11.875 -24.172 -17.672 1 97.88 272 PHE B C 1
ATOM 4627 O O . PHE B 1 272 ? -10.875 -24 -18.375 1 97.88 272 PHE B O 1
ATOM 4634 N N . TYR B 1 273 ? -11.727 -24.312 -16.297 1 98.25 273 TYR B N 1
ATOM 4635 C CA . TYR B 1 273 ? -10.445 -24.25 -15.609 1 98.25 273 TYR B CA 1
ATOM 4636 C C . TYR B 1 273 ? -9.523 -25.375 -16.078 1 98.25 273 TYR B C 1
ATOM 4638 O O . TYR B 1 273 ? -8.336 -25.141 -16.312 1 98.25 273 TYR B O 1
ATOM 4646 N N . ALA B 1 274 ? -10.078 -26.547 -16.234 1 98.44 274 ALA B N 1
ATOM 4647 C CA . ALA B 1 274 ? -9.281 -27.688 -16.688 1 98.44 274 ALA B CA 1
ATOM 4648 C C . ALA B 1 274 ? -8.719 -27.438 -18.094 1 98.44 274 ALA B C 1
ATOM 4650 O O . ALA B 1 274 ? -7.535 -27.672 -18.344 1 98.44 274 ALA B O 1
ATOM 4651 N N . VAL B 1 275 ? -9.578 -26.938 -18.969 1 98.44 275 VAL B N 1
ATOM 4652 C CA . VAL B 1 275 ? -9.195 -26.75 -20.359 1 98.44 275 VAL B CA 1
ATOM 4653 C C . VAL B 1 275 ? -8.172 -25.609 -20.453 1 98.44 275 VAL B C 1
ATOM 4655 O O . VAL B 1 275 ? -7.137 -25.75 -21.109 1 98.44 275 VAL B O 1
ATOM 4658 N N . ILE B 1 276 ? -8.469 -24.531 -19.812 1 98.44 276 ILE B N 1
ATOM 4659 C CA . ILE B 1 276 ? -7.617 -23.359 -19.969 1 98.44 276 ILE B CA 1
ATOM 4660 C C . ILE B 1 276 ? -6.23 -23.641 -19.406 1 98.44 276 ILE B C 1
ATOM 4662 O O . ILE B 1 276 ? -5.219 -23.234 -19.984 1 98.44 276 ILE B O 1
ATOM 4666 N N . ILE B 1 277 ? -6.133 -24.359 -18.25 1 98.75 277 ILE B N 1
ATOM 4667 C CA . ILE B 1 277 ? -4.836 -24.703 -17.672 1 98.75 277 ILE B CA 1
ATOM 4668 C C . ILE B 1 277 ? -4.094 -25.656 -18.594 1 98.75 277 ILE B C 1
ATOM 4670 O O . ILE B 1 277 ? -2.896 -25.5 -18.844 1 98.75 277 ILE B O 1
ATOM 4674 N N . SER B 1 278 ? -4.844 -26.594 -19.125 1 98.69 278 SER B N 1
ATOM 4675 C CA . SER B 1 278 ? -4.242 -27.547 -20.047 1 98.69 278 SER B CA 1
ATOM 4676 C C . SER B 1 278 ? -3.717 -26.859 -21.297 1 98.69 278 SER B C 1
ATOM 4678 O O . SER B 1 278 ? -2.625 -27.172 -21.781 1 98.69 278 SER B O 1
ATOM 4680 N N . GLU B 1 279 ? -4.488 -25.953 -21.828 1 98.62 279 GLU B N 1
ATOM 4681 C CA . GLU B 1 279 ? -4.094 -25.234 -23.031 1 98.62 279 GLU B CA 1
ATOM 4682 C C . GLU B 1 279 ? -2.902 -24.328 -22.766 1 98.62 279 GLU B C 1
ATOM 4684 O O . GLU B 1 279 ? -2.004 -24.219 -23.609 1 98.62 279 GLU B O 1
ATOM 4689 N N . ARG B 1 280 ? -2.879 -23.703 -21.656 1 98.75 280 ARG B N 1
ATOM 4690 C CA . ARG B 1 280 ? -1.742 -22.844 -21.312 1 98.75 280 ARG B CA 1
ATOM 4691 C C . ARG B 1 280 ? -0.484 -23.672 -21.078 1 98.75 280 ARG B C 1
ATOM 4693 O O . ARG B 1 280 ? 0.615 -23.266 -21.469 1 98.75 280 ARG B O 1
ATOM 4700 N N . LYS B 1 281 ? -0.647 -24.844 -20.453 1 98.88 281 LYS B N 1
ATOM 4701 C CA . LYS B 1 281 ? 0.495 -25.75 -20.328 1 98.88 281 LYS B CA 1
ATOM 4702 C C . LYS B 1 281 ? 1.029 -26.141 -21.703 1 98.88 281 LYS B C 1
ATOM 4704 O O . LYS B 1 281 ? 2.236 -26.078 -21.953 1 98.88 281 LYS B O 1
ATOM 4709 N N . ALA B 1 282 ? 0.163 -26.484 -22.594 1 98.69 282 ALA B N 1
ATOM 4710 C CA . ALA B 1 282 ? 0.546 -26.984 -23.906 1 98.69 282 ALA B CA 1
ATOM 4711 C C . ALA B 1 282 ? 1.157 -25.875 -24.766 1 98.69 282 ALA B C 1
ATOM 4713 O O . ALA B 1 282 ? 2.227 -26.062 -25.344 1 98.69 282 ALA B O 1
ATOM 4714 N N . LYS B 1 283 ? 0.483 -24.781 -24.734 1 98.75 283 LYS B N 1
ATOM 4715 C CA . LYS B 1 283 ? 0.78 -23.781 -25.734 1 98.75 283 LYS B CA 1
ATOM 4716 C C . LYS B 1 283 ? 1.836 -22.797 -25.25 1 98.75 283 LYS B C 1
ATOM 4718 O O . LYS B 1 283 ? 2.467 -22.094 -26.047 1 98.75 283 LYS B O 1
ATOM 4723 N N . ILE B 1 284 ? 2.031 -22.688 -23.953 1 98.75 284 ILE B N 1
ATOM 4724 C CA . ILE B 1 284 ? 3.066 -21.812 -23.438 1 98.75 284 ILE B CA 1
ATOM 4725 C C . ILE B 1 284 ? 4.23 -22.641 -22.906 1 98.75 284 ILE B C 1
ATOM 4727 O O . ILE B 1 284 ? 5.355 -22.547 -23.406 1 98.75 284 ILE B O 1
ATOM 4731 N N . ILE B 1 285 ? 3.953 -23.531 -21.984 1 98.81 285 ILE B N 1
ATOM 4732 C CA . ILE B 1 285 ? 5.004 -24.203 -21.234 1 98.81 285 ILE B CA 1
ATOM 4733 C C . ILE B 1 285 ? 5.621 -25.297 -22.094 1 98.81 285 ILE B C 1
ATOM 4735 O O . ILE B 1 285 ? 6.82 -25.266 -22.391 1 98.81 285 ILE B O 1
ATOM 4739 N N . ASP B 1 286 ? 4.793 -26.234 -22.578 1 98.81 286 ASP B N 1
ATOM 4740 C CA . ASP B 1 286 ? 5.309 -27.344 -23.375 1 98.81 286 ASP B CA 1
ATOM 4741 C C . ASP B 1 286 ? 5.922 -26.844 -24.688 1 98.81 286 ASP B C 1
ATOM 4743 O O . ASP B 1 286 ? 6.973 -27.328 -25.109 1 98.81 286 ASP B O 1
ATOM 4747 N N . TYR B 1 287 ? 5.191 -25.938 -25.297 1 98.69 287 TYR B N 1
ATOM 4748 C CA . TYR B 1 287 ? 5.723 -25.344 -26.516 1 98.69 287 TYR B CA 1
ATOM 4749 C C . TYR B 1 287 ? 7.121 -24.781 -26.281 1 98.69 287 TYR B C 1
ATOM 4751 O O . TYR B 1 287 ? 8.039 -25.047 -27.062 1 98.69 287 TYR B O 1
ATOM 4759 N N . SER B 1 288 ? 7.301 -23.984 -25.266 1 98.75 288 SER B N 1
ATOM 4760 C CA . SER B 1 288 ? 8.578 -23.359 -24.969 1 98.75 288 SER B CA 1
ATOM 4761 C C . SER B 1 288 ? 9.641 -24.391 -24.625 1 98.75 288 SER B C 1
ATOM 4763 O O . SER B 1 288 ? 10.812 -24.25 -24.984 1 98.75 288 SER B O 1
ATOM 4765 N N . MET B 1 289 ? 9.312 -25.453 -23.938 1 98.38 289 MET B N 1
ATOM 4766 C CA . MET B 1 289 ? 10.227 -26.547 -23.625 1 98.38 289 MET B CA 1
ATOM 4767 C C . MET B 1 289 ? 10.711 -27.234 -24.906 1 98.38 289 MET B C 1
ATOM 4769 O O . MET B 1 289 ? 11.883 -27.609 -25 1 98.38 289 MET B O 1
ATOM 4773 N N . GLU B 1 290 ? 9.797 -27.406 -25.812 1 97.94 290 GLU B N 1
ATOM 4774 C CA . GLU B 1 290 ? 10.164 -28 -27.094 1 97.94 290 GLU B CA 1
ATOM 4775 C C . GLU B 1 290 ? 11.172 -27.125 -27.844 1 97.94 290 GLU B C 1
ATOM 4777 O O . GLU B 1 290 ? 12.125 -27.641 -28.422 1 97.94 290 GLU B O 1
ATOM 4782 N N . GLN B 1 291 ? 10.844 -25.859 -27.828 1 97.44 291 GLN B N 1
ATOM 4783 C CA . GLN B 1 291 ? 11.789 -24.938 -28.453 1 97.44 291 GLN B CA 1
ATOM 4784 C C . GLN B 1 291 ? 13.164 -25.031 -27.781 1 97.44 291 GLN B C 1
ATOM 4786 O O . GLN B 1 291 ? 14.188 -24.984 -28.469 1 97.44 291 GLN B O 1
ATOM 4791 N N . LEU B 1 292 ? 13.195 -25.125 -26.484 1 96.88 292 LEU B N 1
ATOM 4792 C CA . LEU B 1 292 ? 14.43 -25.219 -25.719 1 96.88 292 LEU B CA 1
ATOM 4793 C C . LEU B 1 292 ? 15.188 -26.5 -26.094 1 96.88 292 LEU B C 1
ATOM 4795 O O . LEU B 1 292 ? 16.406 -26.469 -26.266 1 96.88 292 LEU B O 1
ATOM 4799 N N . MET B 1 293 ? 14.492 -27.594 -26.25 1 95.19 293 MET B N 1
ATOM 4800 C CA . MET B 1 293 ? 15.102 -28.875 -26.594 1 95.19 293 MET B CA 1
ATOM 4801 C C . MET B 1 293 ? 15.688 -28.828 -28 1 95.19 293 MET B C 1
ATOM 4803 O O . MET B 1 293 ? 16.734 -29.438 -28.266 1 95.19 293 MET B O 1
ATOM 4807 N N . LYS B 1 294 ? 15.031 -28.172 -28.859 1 93.25 294 LYS B N 1
ATOM 4808 C CA . LYS B 1 294 ? 15.539 -28.016 -30.219 1 93.25 294 LYS B CA 1
ATOM 4809 C C . LYS B 1 294 ? 16.828 -27.219 -30.25 1 93.25 294 LYS B C 1
ATOM 4811 O O . LYS B 1 294 ? 17.75 -27.531 -31.016 1 93.25 294 LYS B O 1
ATOM 4816 N N . LEU B 1 295 ? 16.875 -26.25 -29.453 1 89.19 295 LEU B N 1
ATOM 4817 C CA . LEU B 1 295 ? 18.062 -25.422 -29.359 1 89.19 295 LEU B CA 1
ATOM 4818 C C . LEU B 1 295 ? 19.219 -26.203 -28.734 1 89.19 295 LEU B C 1
ATOM 4820 O O . LEU B 1 295 ? 20.375 -26.062 -29.172 1 89.19 295 LEU B O 1
ATOM 4824 N N . ASP B 1 296 ? 18.969 -27 -27.672 1 84.56 296 ASP B N 1
ATOM 4825 C CA . ASP B 1 296 ? 19.984 -27.797 -27.016 1 84.56 296 ASP B CA 1
ATOM 4826 C C . ASP B 1 296 ? 20.469 -28.938 -27.922 1 84.56 296 ASP B C 1
ATOM 4828 O O . ASP B 1 296 ? 21.625 -29.344 -27.859 1 84.56 296 ASP B O 1
ATOM 4832 N N . GLY B 1 297 ? 19.516 -29.625 -28.641 1 74.75 297 GLY B N 1
ATOM 4833 C CA . GLY B 1 297 ? 19.875 -30.688 -29.578 1 74.75 297 GLY B CA 1
ATOM 4834 C C . GLY B 1 297 ? 20.656 -30.188 -30.766 1 74.75 297 GLY B C 1
ATOM 4835 O O . GLY B 1 297 ? 21.453 -30.938 -31.359 1 74.75 297 GLY B O 1
ATOM 4836 N N . GLN B 1 298 ? 20.406 -29 -31.141 1 63.25 298 GLN B N 1
ATOM 4837 C CA . GLN B 1 298 ? 21.156 -28.422 -32.25 1 63.25 298 GLN B CA 1
ATOM 4838 C C . GLN B 1 298 ? 22.562 -28.031 -31.812 1 63.25 298 GLN B C 1
ATOM 4840 O O . GLN B 1 298 ? 23.484 -27.953 -32.625 1 63.25 298 GLN B O 1
ATOM 4845 N N . GLU B 1 299 ? 22.844 -27.719 -30.562 1 53.53 299 GLU B N 1
ATOM 4846 C CA . GLU B 1 299 ? 24.156 -27.312 -30.078 1 53.53 299 GLU B CA 1
ATOM 4847 C C . GLU B 1 299 ? 25.141 -28.469 -30.125 1 53.53 299 GLU B C 1
ATOM 4849 O O . GLU B 1 299 ? 26.344 -28.266 -30.25 1 53.53 299 GLU B O 1
ATOM 4854 N N . PRO B 1 300 ? 24.875 -29.75 -29.922 1 50.12 300 PRO B N 1
ATOM 4855 C CA . PRO B 1 300 ? 25.953 -30.734 -30.078 1 50.12 300 PRO B CA 1
ATOM 4856 C C . PRO B 1 300 ? 26.516 -30.781 -31.484 1 50.12 300 PRO B C 1
ATOM 4858 O O . PRO B 1 300 ? 27.703 -31.047 -31.672 1 50.12 300 PRO B O 1
ATOM 4861 N N . GLU B 1 301 ? 25.719 -30.547 -32.531 1 43.78 301 GLU B N 1
ATOM 4862 C CA . GLU B 1 301 ? 26.234 -30.672 -33.875 1 43.78 301 GLU B CA 1
ATOM 4863 C C . GLU B 1 301 ? 27.172 -29.516 -34.219 1 43.78 301 GLU B C 1
ATOM 4865 O O . GLU B 1 301 ? 28.078 -29.672 -35.031 1 43.78 301 GLU B O 1
ATOM 4870 N N . ARG B 1 302 ? 26.922 -28.422 -33.5 1 49.12 302 ARG B N 1
ATOM 4871 C CA . ARG B 1 302 ? 27.828 -27.328 -33.812 1 49.12 302 ARG B CA 1
ATOM 4872 C C . ARG B 1 302 ? 29.188 -27.531 -33.156 1 49.12 302 ARG B C 1
ATOM 4874 O O . ARG B 1 302 ? 30.219 -27.141 -33.688 1 49.12 302 ARG B O 1
ATOM 4881 N N . GLU B 1 303 ? 29.062 -28.078 -31.969 1 47.75 303 GLU B N 1
ATOM 4882 C CA . GLU B 1 303 ? 30.328 -28.375 -31.328 1 47.75 303 GLU B CA 1
ATOM 4883 C C . GLU B 1 303 ? 31.047 -29.531 -32 1 47.75 303 GLU B C 1
ATOM 4885 O O . GLU B 1 303 ? 32.281 -29.531 -32.125 1 47.75 303 GLU B O 1
ATOM 4890 N N . GLU B 1 304 ? 30.266 -30.469 -32.469 1 49.78 304 GLU B N 1
ATOM 4891 C CA . GLU B 1 304 ? 30.875 -31.562 -33.219 1 49.78 304 GLU B CA 1
ATOM 4892 C C . GLU B 1 304 ? 31.406 -31.078 -34.594 1 49.78 304 GLU B C 1
ATOM 4894 O O . GLU B 1 304 ? 32.469 -31.516 -35.031 1 49.78 304 GLU B O 1
ATOM 4899 N N . LEU B 1 305 ? 30.766 -30.125 -35.156 1 49.06 305 LEU B N 1
ATOM 4900 C CA . LEU B 1 305 ? 31.234 -29.578 -36.406 1 49.06 305 LEU B CA 1
ATOM 4901 C C . LEU B 1 305 ? 32.469 -28.688 -36.219 1 49.06 305 LEU B C 1
ATOM 4903 O O . LEU B 1 305 ? 33.406 -28.703 -37 1 49.06 305 LEU B O 1
ATOM 4907 N N . GLN B 1 306 ? 32.438 -27.906 -35.125 1 48.12 306 GLN B N 1
ATOM 4908 C CA . GLN B 1 306 ? 33.594 -27.078 -34.812 1 48.12 306 GLN B CA 1
ATOM 4909 C C . GLN B 1 306 ? 34.781 -27.938 -34.375 1 48.12 306 GLN B C 1
ATOM 4911 O O . GLN B 1 306 ? 35.938 -27.641 -34.688 1 48.12 306 GLN B O 1
ATOM 4916 N N . SER B 1 307 ? 34.469 -28.984 -33.656 1 51.59 307 SER B N 1
ATOM 4917 C CA . SER B 1 307 ? 35.5 -29.922 -33.25 1 51.59 307 SER B CA 1
ATOM 4918 C C . SER B 1 307 ? 36 -30.75 -34.438 1 51.59 307 SER B C 1
ATOM 4920 O O . SER B 1 307 ? 37.188 -31.047 -34.531 1 51.59 307 SER B O 1
ATOM 4922 N N . ARG B 1 308 ? 35.156 -31.047 -35.438 1 54.09 308 ARG B N 1
ATOM 4923 C CA . ARG B 1 308 ? 35.562 -31.766 -36.625 1 54.09 308 ARG B CA 1
ATOM 4924 C C . ARG B 1 308 ? 36.344 -30.844 -37.594 1 54.09 308 ARG B C 1
ATOM 4926 O O . ARG B 1 308 ? 37.25 -31.281 -38.281 1 54.09 308 ARG B O 1
ATOM 4933 N N . GLY B 1 309 ? 36 -29.578 -37.531 1 50.38 309 GLY B N 1
ATOM 4934 C CA . GLY B 1 309 ? 36.688 -28.625 -38.406 1 50.38 309 GLY B CA 1
ATOM 4935 C C . GLY B 1 309 ? 38.094 -28.312 -37.938 1 50.38 309 GLY B C 1
ATOM 4936 O O . GLY B 1 309 ? 38.906 -27.859 -38.75 1 50.38 309 GLY B O 1
ATOM 4937 N N . GLN B 1 310 ? 38.438 -28.375 -36.656 1 50.72 310 GLN B N 1
ATOM 4938 C CA . GLN B 1 310 ? 39.781 -28.109 -36.188 1 50.72 310 GLN B CA 1
ATOM 4939 C C . GLN B 1 310 ? 40.719 -29.281 -36.469 1 50.72 310 GLN B C 1
ATOM 4941 O O . GLN B 1 310 ? 41.938 -29.125 -36.438 1 50.72 310 GLN B O 1
ATOM 4946 N N . GLN B 1 311 ? 40.188 -30.484 -36.75 1 42.19 311 GLN B N 1
ATOM 4947 C CA . GLN B 1 311 ? 41.094 -31.578 -37 1 42.19 311 GLN B CA 1
ATOM 4948 C C . GLN B 1 311 ? 41.625 -31.516 -38.438 1 42.19 311 GLN B C 1
ATOM 4950 O O . GLN B 1 311 ? 42.594 -32.219 -38.781 1 42.19 311 GLN B O 1
ATOM 4955 N N . PHE B 1 312 ? 40.875 -30.797 -39.344 1 43.56 312 PHE B N 1
ATOM 4956 C CA . PHE B 1 312 ? 41.375 -30.875 -40.688 1 43.56 312 PHE B CA 1
ATOM 4957 C C . PHE B 1 312 ? 42.531 -29.922 -40.906 1 43.56 312 PHE B C 1
ATOM 4959 O O . PHE B 1 312 ? 43.156 -29.938 -41.969 1 43.56 312 PHE B O 1
ATOM 4966 N N . THR B 1 313 ? 42.656 -28.859 -40.062 1 38.09 313 THR B N 1
ATOM 4967 C CA . THR B 1 313 ? 43.688 -27.891 -40.406 1 38.09 313 THR B CA 1
ATOM 4968 C C . THR B 1 313 ? 45.031 -28.312 -39.812 1 38.09 313 THR B C 1
ATOM 4970 O O . THR B 1 313 ? 46.031 -27.594 -39.906 1 38.09 313 THR B O 1
ATOM 4973 N N . MET B 1 314 ? 45.125 -29.516 -39.188 1 29.97 314 MET B N 1
ATOM 4974 C CA . MET B 1 314 ? 46.531 -29.844 -38.969 1 29.97 314 MET B CA 1
ATOM 4975 C C . MET B 1 314 ? 47.062 -30.672 -40.156 1 29.97 314 MET B C 1
ATOM 4977 O O . MET B 1 314 ? 46.375 -31.547 -40.656 1 29.97 314 MET B O 1
#

Secondary structure (DSSP, 8-state):
-EE-TTSEE-TT-----SS--EEEEEETTEEEEEE-PPP--SSGGG----HHHHHHHHHHHHHHTT--B--EEEEEEE-TTS-EEEEEEEE-TTGGG-EEEEHHHHHHT-TTS---TT--BHHHHHHHHHH-SSS-HHHHHHHHHHHHHHHHHHT-S---TTS-EEEEETTTTEEEEPPB---TTSS-TT--HHHHHHHHT-HHHHHIIIIISPPPS-EETTEEPPHHHHHHHT--HHHHHHHHHHHTT--HHHHHHHHHHSTT--HHHHHHHHHHHHHHIIIIIIHHHHHHHHHHHHHHHHHHHHHHHTTTT-/-EE-TTSEE-TT-----SS--EEEEEETTEEEEEE-PPP--SSGGG----HHHHHHHHHHHHHHTT--B--EEEEEEE-TTS-EEEEEEEE-TTGGG-EEEEHHHHHHT-TTS---TT--BHHHHHHHHHH-SSS-HHHHHHHHHHHHHHHHHHT-S---TTS-EEEEETTTTEEEEPPB---TTSS-TT--HHHHHHHHT-HHHHHIIIIISPPPS-EETTEEPPHHHHHHHT--HHHHHHHHHHHTT--HHHHHHHHHHSTT--HHHHHHHHHHHHHHIIIIIIHHHHHHHHHHHHHHHHHHHHHHHHSS--

Radius of gyration: 28.66 Å; Cα contacts (8 Å, |Δi|>4): 1127; chains: 2; bounding box: 98×76×66 Å

Organism: NCBI:txid312168

Sequence (628 aa):
MIDFTLCEVNKFRAYGGANGNKINILYGGNSYMLKFPPAPSRNKTMSYTNGCISEYLACHIFATLGFKTQETLVGTYTDPRGKEKVVVACGDFTEGGKRLIEFAHLKNTCISSEQNGYGKELSSIIQAIDEQTLLPPDQLRDFFWDMFIADALLGNFDRHNGNWGILVDEHSKTAEIAPVYDCGSCLYPQLAAKDMEAVLNSEDEIDRRIYVFPASSIEEDGKKISYFEFISSLKNPDCTAALKRVSARIDMEKIRTLIDETPTLLEVQKEFYAVIISERKAKIIDYSMEQLMKLDGQEPEREELQSRGQQFTMMIDFTLCEVNKFRAYGGANGNKINILYGGNSYMLKFPPAPSRNKTMSYTNGCISEYLACHIFATLGFKTQETLVGTYTDPRGKEKVVVACGDFTEGGKRLIEFAHLKNTCISSEQNGYGKELSSIIQAIDEQTLLPPDQLRDFFWDMFIADALLGNFDRHNGNWGILVDEHSKTAEIAPVYDCGSCLYPQLAAKDMEAVLNSEDEIDRRIYVFPASSIEEDGKKISYFEFISSLKNPDCTAALKRVSARIDMEKIRTLIDETPTLLEVQKEFYAVIISERKAKIIDYSMEQLMKLDGQEPEREELQSRGQQFTM

Foldseek 3Di:
DDECAPFAWDPVDDDDDDQDDWTWGADPNFIWIKAFHHCQDPPNVQRQFCLQVQQQLLQVQVVLLPFQAWDKDWDWHADPVGDIGIIMITGDPCPPQKDWDQQLNLLVVQPVDPDRSQAQEPVSSLVSLPRGDQDHSVVVLLVVLLVLLSCLLFQAAPPTSRQWGWIARPVVSHIDTDHRHDRSRTNPRRADLVNLVVLVVDPVSLVCCNFPDDFHNHDHPPHTHGLQVVLLVCPDVSNVVSLVSSLVSDDLVVSLVSLVPRPPDDPSSSVSSSVSSVCSCVRRSVNSVVSVVVVVVVVVVVVVVVVVVVVVVD/DDECAPFAWDPVDDDDDDQDDWTWGADPNFIWIKAFHHCQDPPNVQRQFCLQVQQQLLQVQVVLLPFQAWDKDWDWHADPVGDIGIIMITGDPCPPQKDWDQQLNLLVVQVVDPDRSQAQEPVSSLVSLPRGDQDHSVVVLLVVLLVLLSCLLFQAAPPTSRQWGWIARPVVSHIDTDHRHDRSRTNPRRADLVNLLVLVVDPVSLVCCNFPDDFHNHDHPPHTHGLQVVLLVCPDVSNVVSLVSSLVSDDLVVSLVSLVPRPPDDPSSSVSSSVSSVCSCVRRRVNSVVSVVVVVVVVVVVVVVVVVVVVVVD

InterPro domains:
  IPR012893 HipA-like, C-terminal [PF07804] (28-200)

Solvent-accessible surface area (backbone atoms only — not comparable to full-atom values): 32846 Å² total; per-residue (Å²): 122,50,72,54,57,81,44,52,68,44,84,72,50,70,49,77,65,68,72,24,26,34,42,29,30,43,57,96,91,36,55,24,39,35,39,47,61,64,57,62,50,88,60,66,90,67,40,64,60,40,33,43,58,20,26,36,53,42,32,53,48,43,37,66,52,68,44,64,44,41,51,60,42,68,27,32,34,52,47,97,88,66,51,72,40,68,25,22,36,31,48,46,82,42,60,93,73,32,39,76,42,31,38,17,17,53,31,8,50,38,67,86,48,76,46,39,15,68,58,42,41,47,71,61,50,53,50,38,44,61,65,47,82,75,57,62,36,67,62,54,47,50,48,52,30,34,50,49,48,53,30,49,42,42,36,32,39,62,66,40,42,74,45,42,38,35,34,23,28,66,87,79,68,44,64,44,78,40,50,52,46,81,36,30,47,14,69,56,21,78,61,44,67,73,55,38,52,54,31,74,74,27,71,67,50,46,46,40,56,54,70,66,33,59,32,35,44,40,15,54,92,88,33,63,34,43,49,42,64,56,59,52,60,56,76,47,64,64,48,46,54,20,46,57,59,45,59,73,36,65,51,67,68,60,50,47,51,50,50,70,65,45,78,91,62,48,71,63,50,42,49,40,54,49,49,51,38,50,48,26,36,48,69,34,52,48,44,26,50,52,54,51,49,53,54,58,63,52,48,56,54,50,52,49,47,54,55,54,54,60,60,68,76,107,123,50,73,53,57,81,44,52,67,44,83,73,48,70,50,78,65,68,74,24,24,34,41,30,30,42,57,95,90,36,56,24,40,35,38,45,61,65,56,60,49,87,61,67,90,66,38,66,60,40,33,44,56,19,27,39,52,43,31,53,48,43,37,65,51,69,45,65,44,42,50,61,43,67,26,32,36,52,47,96,88,66,51,73,40,69,26,22,35,31,48,46,83,42,59,94,74,32,40,74,42,32,38,17,17,53,30,8,50,40,66,86,49,74,47,38,15,68,58,43,38,46,70,61,50,52,51,36,45,62,65,49,82,73,57,62,37,66,62,54,47,50,50,52,31,34,50,50,48,52,29,48,41,42,36,32,39,63,66,40,41,72,45,42,40,34,33,25,28,65,89,80,68,44,64,44,77,40,50,50,46,83,36,31,49,15,68,55,22,78,60,45,66,71,57,39,52,55,31,76,74,27,71,65,50,47,44,42,57,53,71,64,33,58,33,35,44,40,14,56,94,88,33,62,34,42,49,41,63,55,59,52,59,55,74,47,65,65,47,45,52,21,46,56,58,46,58,72,37,65,51,68,66,61,49,46,50,50,50,70,66,44,79,92,62,48,71,61,49,40,51,39,54,50,48,52,38,50,47,27,36,48,67,34,51,49,45,29,50,51,54,50,49,52,54,58,64,51,47,56,56,51,51,50,48,54,56,54,57,61,62,67,76,104

pLDDT: mean 90.8, std 14.36, range [29.97, 98.94]

Nearest PDB structures (foldseek):
  3akk-assembly2_C  TM=9.704E-01  e=1.521E-33  Helicobacter pylori J99
  3akl-assembly1_B  TM=9.670E-01  e=1.088E-32  Helicobacter pylori J99
  3akj-assembly1_A  TM=9.693E-01  e=1.431E-32  Helicobacter pylori J99
  3akk-assembly2_D  TM=9.607E-01  e=1.596E-32  Helicobacter pylori J99
  3akl-assembly2_D  TM=9.643E-01  e=8.225E-32  Helicobacter pylori J99